Protein AF-A0A9D9T3Q5-F1 (afdb_monomer)

Sequence (377 aa):
MTRKILALIIITLICSFRLTASSNHNFLLIEEIKYQTDNSTIEFPFFTSKIPEKVEVANQINKRLQHILFYDDDIINKDNIQLVEKYLFISNDSIDQSGISFLNFACDFYSNILKVTINIDWAGGPYPVGAETDYLQFDLEKGELILMPDLIDGAKYFDFLEKFWLNDCRNSIREAHQCAYGNETDNYESDSAYTLEGECEFQCHKMNHQFILTNDSIFISNNSDCFPHVWQNCNFGSSKYLKINIIKDYLSDYGRWLFGLSDSYCDVKPYFHFVGKINDKYKISLSICKKEEDNVVGEYFYWKQNKKILLKGHIKTSSEQIFMDEFVDTIKTGDFELEWDDFLYSTEGFWYNKTKEKKLSVKLMNIYDYRDRDYNR

Mean predicted aligned error: 11.83 Å

Nearest PDB structures (foldseek):
  3cyg-assembly2_A  TM=5.004E-01  e=1.226E-06  Fervidobacterium nodosum Rt17-B1
  3s5t-assembly1_A-2  TM=5.891E-01  e=2.458E-05  Bacteroides fragilis NCTC 9343
  4e72-assembly1_A  TM=5.462E-01  e=9.885E-05  Pseudomonas aeruginosa PAO1
  3cyg-assembly3_B  TM=4.900E-01  e=7.170E-05  Fervidobacterium nodosum Rt17-B1
  6jld-assembly2_D  TM=4.596E-01  e=5.471E+00  Homo sapiens

Radius of gyration: 24.19 Å; Cα contacts (8 Å, |Δi|>4): 682; chains: 1; bounding box: 71×46×77 Å

pLDDT: mean 75.0, std 15.99, range [27.44, 96.06]

Foldseek 3Di:
DVVVVVVVVVVVVVVVVVVVLQPLCVQKDWDWDWDDDPQDIDTDTQIAGPDPVQRQLSQLLQQLVCCVQPVDNDRDDPPRPPRNPVAADDDPPDLADKHWPDWDWDWDDDRQKIWIWIWTWIDHDDDPIDIDIFIWIAGSVRNATDFPCQFFQLQCLVVCLVVPFLVLQLVLLVQLVCVLPNPPPPPPVNVCCNACNQQRSLQSSQQGTAWDDDQFWIKGWGQCPSPDPSSNVRGPTRIDTDGCVNCVVGTAQVSCVVNVVDVDHDPRFDKWWKWWDWQSPWTKIKIWTDDDPWWIKIWMAGPVVRDIWIWTWTDDPVQQWTKIFTDDPNDGQWIDIWGDPPPQFWIKGWIAGPVVRDITIIIITTSDRCVSPPPPD

Structure (mmCIF, N/CA/C/O backbone):
data_AF-A0A9D9T3Q5-F1
#
_entry.id   AF-A0A9D9T3Q5-F1
#
loop_
_atom_site.group_PDB
_atom_site.id
_atom_site.type_symbol
_atom_site.label_atom_id
_atom_site.label_alt_id
_atom_site.label_comp_id
_atom_site.label_asym_id
_atom_site.label_entity_id
_atom_site.label_seq_id
_atom_site.pdbx_PDB_ins_code
_atom_site.Cartn_x
_atom_site.Cartn_y
_atom_site.Cartn_z
_atom_site.occupancy
_atom_site.B_iso_or_equiv
_atom_site.auth_seq_id
_atom_site.auth_comp_id
_atom_site.auth_asym_id
_atom_site.auth_atom_id
_atom_site.pdbx_PDB_model_num
ATOM 1 N N . MET A 1 1 ? -32.813 -2.018 -45.476 1.00 50.88 1 MET A N 1
ATOM 2 C CA . MET A 1 1 ? -31.374 -2.220 -45.777 1.00 50.88 1 MET A CA 1
ATOM 3 C C . MET A 1 1 ? -30.480 -1.348 -44.888 1.00 50.88 1 MET A C 1
ATOM 5 O O . MET A 1 1 ? -29.544 -1.856 -44.291 1.00 50.88 1 MET A O 1
ATOM 9 N N . THR A 1 2 ? -30.840 -0.082 -44.685 1.00 52.16 2 THR A N 1
ATOM 10 C CA . THR A 1 2 ? -30.139 0.936 -43.876 1.00 52.16 2 THR A CA 1
ATOM 11 C C . THR A 1 2 ? -29.882 0.579 -42.402 1.00 52.16 2 THR A C 1
ATOM 13 O O . THR A 1 2 ? -28.793 0.840 -41.906 1.00 52.16 2 THR A O 1
ATOM 16 N 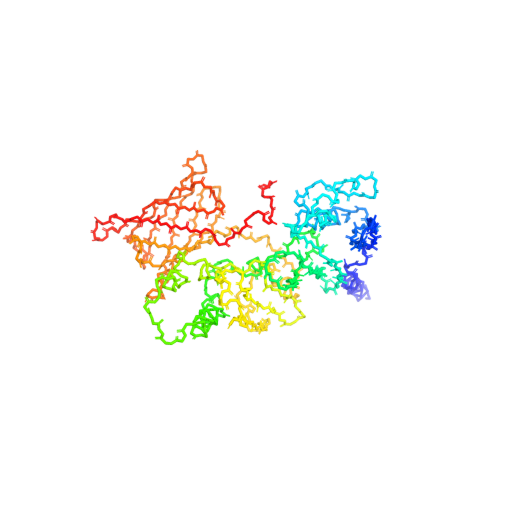N . ARG A 1 3 ? -30.811 -0.090 -41.698 1.00 45.12 3 ARG A N 1
ATOM 17 C CA . ARG A 1 3 ? -30.599 -0.488 -40.284 1.00 45.12 3 ARG A CA 1
ATOM 18 C C . ARG A 1 3 ? -29.505 -1.548 -40.081 1.00 45.12 3 ARG A C 1
ATOM 20 O O . ARG A 1 3 ? -28.842 -1.533 -39.052 1.00 45.12 3 ARG A O 1
ATOM 27 N N . LYS A 1 4 ? -29.295 -2.447 -41.052 1.00 45.84 4 LYS A N 1
ATOM 28 C CA . LYS A 1 4 ? -28.248 -3.484 -40.968 1.00 45.84 4 LYS A CA 1
ATOM 29 C C . LYS A 1 4 ? -26.851 -2.904 -41.206 1.00 45.84 4 LYS A C 1
ATOM 31 O O . LYS A 1 4 ? -25.904 -3.353 -40.580 1.00 45.84 4 LYS A O 1
ATOM 36 N N . ILE A 1 5 ? -26.749 -1.880 -42.055 1.00 57.69 5 ILE A N 1
ATOM 37 C CA . ILE A 1 5 ? -25.492 -1.172 -42.334 1.00 57.69 5 ILE A CA 1
ATOM 38 C C . ILE A 1 5 ? -25.070 -0.336 -41.119 1.00 57.69 5 ILE A C 1
ATOM 40 O O . ILE A 1 5 ? -23.911 -0.384 -40.729 1.00 57.69 5 ILE A O 1
ATOM 44 N N . LEU A 1 6 ? -26.013 0.350 -40.461 1.00 40.59 6 LEU A N 1
ATOM 45 C CA . LEU A 1 6 ? -25.719 1.130 -39.253 1.00 40.59 6 LEU A CA 1
ATOM 46 C C . LEU A 1 6 ? -25.242 0.242 -38.090 1.00 40.59 6 LEU A C 1
ATOM 48 O O . LEU A 1 6 ? -24.268 0.577 -37.427 1.00 40.59 6 LEU A O 1
ATOM 52 N N . ALA A 1 7 ? -25.878 -0.917 -37.882 1.00 46.44 7 ALA A N 1
ATOM 53 C CA . ALA A 1 7 ? -25.446 -1.883 -36.871 1.00 46.44 7 ALA A CA 1
ATOM 54 C C . ALA A 1 7 ? -24.046 -2.446 -37.171 1.00 46.44 7 ALA A C 1
ATOM 56 O O . ALA A 1 7 ? -23.234 -2.568 -36.262 1.00 46.44 7 ALA A O 1
ATOM 57 N N . LEU A 1 8 ? -23.743 -2.730 -38.442 1.00 42.66 8 LEU A N 1
ATOM 58 C CA . LEU A 1 8 ? -22.421 -3.192 -38.860 1.00 42.66 8 LEU A CA 1
ATOM 59 C C . LEU A 1 8 ? -21.352 -2.114 -38.627 1.00 42.66 8 LEU A C 1
ATOM 61 O O . LEU A 1 8 ? -20.293 -2.425 -38.102 1.00 42.66 8 LEU A O 1
ATOM 65 N N . ILE A 1 9 ? -21.640 -0.848 -38.947 1.00 56.66 9 ILE A N 1
ATOM 66 C CA . ILE A 1 9 ? -20.733 0.286 -38.707 1.00 56.66 9 ILE A CA 1
ATOM 67 C C . ILE A 1 9 ? -20.482 0.476 -37.208 1.00 56.66 9 ILE A C 1
ATOM 69 O O . ILE A 1 9 ? -19.330 0.608 -36.813 1.00 56.66 9 ILE A O 1
ATOM 73 N N . ILE A 1 10 ? -21.524 0.420 -36.373 1.00 53.31 10 ILE A N 1
ATOM 74 C CA . ILE A 1 10 ? -21.396 0.541 -34.913 1.00 53.31 10 ILE A CA 1
ATOM 75 C C . ILE A 1 10 ? -20.583 -0.625 -34.338 1.00 53.31 10 ILE A C 1
ATOM 77 O O . ILE A 1 10 ? -19.660 -0.390 -33.570 1.00 53.31 10 ILE A O 1
ATOM 81 N N . ILE A 1 11 ? -20.865 -1.868 -34.743 1.00 47.34 11 ILE A N 1
ATOM 82 C CA . ILE A 1 11 ? -20.103 -3.045 -34.295 1.00 47.34 11 ILE A CA 1
ATOM 83 C C . ILE A 1 11 ? -18.646 -2.950 -34.754 1.00 47.34 11 ILE A C 1
ATOM 85 O O . ILE A 1 11 ? -17.749 -3.215 -33.964 1.00 47.34 11 ILE A O 1
ATOM 89 N N . THR A 1 12 ? -18.396 -2.518 -35.992 1.00 42.53 12 THR A N 1
ATOM 90 C CA . THR A 1 12 ? -17.028 -2.361 -36.504 1.00 42.53 12 THR A CA 1
ATOM 91 C C . THR A 1 12 ? -16.296 -1.257 -35.745 1.00 42.53 12 THR A C 1
ATOM 93 O O . THR A 1 12 ? -15.173 -1.481 -35.328 1.00 42.53 12 THR A O 1
ATOM 96 N N . LEU A 1 13 ? -16.934 -0.115 -35.462 1.00 37.53 13 LEU A N 1
ATOM 97 C CA . LEU A 1 13 ? -16.360 0.956 -34.635 1.00 37.53 13 LEU A CA 1
ATOM 98 C C . LEU A 1 13 ? -16.062 0.490 -33.203 1.00 37.53 13 LEU A C 1
ATOM 100 O O . LEU A 1 13 ? -14.968 0.739 -32.711 1.00 37.53 13 LEU A O 1
ATOM 104 N N . ILE A 1 14 ? -16.985 -0.227 -32.556 1.00 42.66 14 ILE A N 1
ATOM 105 C CA . ILE A 1 14 ? -16.787 -0.777 -31.204 1.00 42.66 14 ILE A CA 1
ATOM 106 C C . ILE A 1 14 ? -15.651 -1.812 -31.200 1.00 42.66 14 ILE A C 1
ATOM 108 O O . ILE A 1 14 ? -14.823 -1.817 -30.291 1.00 42.66 14 ILE A O 1
ATOM 112 N N . CYS A 1 15 ? -15.570 -2.665 -32.224 1.00 32.50 15 CYS A N 1
ATOM 113 C CA . CYS A 1 15 ? -14.483 -3.629 -32.377 1.00 32.50 15 CYS A CA 1
ATOM 114 C C . CYS A 1 15 ? -13.140 -2.946 -32.672 1.00 32.50 15 CYS A C 1
ATOM 116 O O . CYS A 1 15 ? -12.131 -3.377 -32.123 1.00 32.50 15 CYS A O 1
ATOM 118 N N . SER A 1 16 ? -13.114 -1.870 -33.463 1.00 31.56 16 SER A N 1
ATOM 119 C CA . SER A 1 16 ? -11.908 -1.076 -33.726 1.00 31.56 16 SER A CA 1
ATOM 120 C C . SER A 1 16 ? -11.410 -0.362 -32.468 1.00 31.56 16 SER A C 1
ATOM 122 O O . SER A 1 16 ? -10.218 -0.415 -32.195 1.00 31.56 16 SER A O 1
ATOM 124 N N . PHE A 1 17 ? -12.309 0.220 -31.661 1.00 38.50 17 PHE A N 1
ATOM 125 C CA . PHE A 1 17 ? -11.965 0.810 -30.359 1.00 38.50 17 PHE A CA 1
ATOM 126 C C . PHE A 1 17 ? -11.447 -0.241 -29.362 1.00 38.50 17 PHE A C 1
ATOM 128 O O . PHE A 1 17 ? -10.503 0.027 -28.621 1.00 38.50 17 PHE A O 1
ATOM 135 N N . ARG A 1 18 ? -12.010 -1.459 -29.372 1.00 32.00 18 ARG A N 1
ATOM 136 C CA . ARG A 1 18 ? -11.497 -2.583 -28.567 1.00 32.00 18 ARG A CA 1
ATOM 137 C C . ARG A 1 18 ? -10.143 -3.105 -29.058 1.00 32.00 18 ARG A C 1
ATOM 139 O O . ARG A 1 18 ? -9.336 -3.531 -28.240 1.00 32.00 18 ARG A O 1
ATOM 146 N N . LEU A 1 19 ? -9.872 -3.060 -30.363 1.00 30.14 19 LEU A N 1
ATOM 147 C CA . LEU A 1 19 ? -8.588 -3.480 -30.933 1.00 30.14 19 LEU A CA 1
ATOM 148 C C . LEU A 1 19 ? -7.475 -2.445 -30.709 1.00 30.14 19 LEU A C 1
ATOM 150 O O . LEU A 1 19 ? -6.335 -2.849 -30.511 1.00 30.14 19 LEU A O 1
ATOM 154 N N . THR A 1 20 ? -7.775 -1.143 -30.641 1.00 35.38 20 THR A N 1
ATOM 155 C CA . THR A 1 20 ? -6.793 -0.137 -30.188 1.00 35.38 20 THR A CA 1
ATOM 156 C C . THR A 1 20 ? -6.543 -0.187 -28.679 1.00 35.38 20 THR A C 1
ATOM 158 O O . THR A 1 20 ? -5.417 0.048 -28.252 1.00 35.38 20 THR A O 1
ATOM 161 N N . ALA A 1 21 ? -7.533 -0.582 -27.869 1.00 33.66 21 ALA A N 1
ATOM 162 C CA . ALA A 1 21 ? -7.337 -0.822 -26.432 1.00 33.66 21 ALA A CA 1
ATOM 163 C C . ALA A 1 21 ? -6.420 -2.032 -26.142 1.00 33.66 21 ALA A C 1
ATOM 165 O O . ALA A 1 21 ? -5.766 -2.087 -25.106 1.00 33.66 21 ALA A O 1
ATOM 166 N N . SER A 1 22 ? -6.300 -2.970 -27.088 1.00 36.62 22 SER A N 1
ATOM 167 C CA . SER A 1 22 ? -5.386 -4.120 -27.012 1.00 36.62 22 SER A CA 1
ATOM 168 C C . SER A 1 22 ? -3.910 -3.760 -27.267 1.00 36.62 22 SER A C 1
ATOM 170 O O . SER A 1 22 ? -3.056 -4.643 -27.200 1.00 36.62 22 SER A O 1
ATOM 172 N N . SER A 1 23 ? -3.579 -2.494 -27.543 1.00 47.50 23 SER A N 1
ATOM 173 C CA . SER A 1 23 ? -2.193 -2.038 -27.699 1.00 47.50 23 SER A CA 1
ATOM 174 C C . SER A 1 23 ? -1.897 -0.759 -26.914 1.00 47.50 23 SER A C 1
ATOM 176 O O . SER A 1 23 ? -1.166 0.111 -27.390 1.00 47.50 23 SER A O 1
ATOM 178 N N . ASN A 1 24 ? -2.484 -0.620 -25.723 1.00 56.84 24 ASN A N 1
ATOM 179 C CA . ASN A 1 24 ? -2.397 0.599 -24.915 1.00 56.84 24 ASN A CA 1
ATOM 180 C C . ASN A 1 24 ? -0.971 0.968 -24.466 1.00 56.84 24 ASN A C 1
ATOM 182 O O . ASN A 1 24 ? -0.767 2.095 -24.048 1.00 56.84 24 ASN A O 1
ATOM 186 N N . HIS A 1 25 ? 0.025 0.086 -24.600 1.00 62.69 25 HIS A N 1
ATOM 187 C CA . HIS A 1 25 ? 1.435 0.385 -24.313 1.00 62.69 25 HIS A CA 1
ATOM 188 C C . HIS A 1 25 ? 2.262 0.792 -25.548 1.00 62.69 25 HIS A C 1
ATOM 190 O O . HIS A 1 25 ? 3.394 1.235 -25.396 1.00 62.69 25 HIS A O 1
ATOM 196 N N . ASN A 1 26 ? 1.727 0.709 -26.777 1.00 71.94 26 ASN A N 1
ATOM 197 C CA . ASN A 1 26 ? 2.496 1.006 -28.003 1.00 71.94 26 ASN A CA 1
ATOM 198 C C . ASN A 1 26 ? 2.978 2.466 -28.114 1.00 71.94 26 ASN A C 1
ATOM 200 O O . ASN A 1 26 ? 3.810 2.770 -28.982 1.00 71.94 26 ASN A O 1
ATOM 204 N N . PHE A 1 27 ? 2.446 3.360 -27.273 1.00 85.88 27 PHE A N 1
ATOM 205 C CA . PHE A 1 27 ? 2.872 4.754 -27.199 1.00 85.88 27 PHE A CA 1
ATOM 206 C C . PHE A 1 27 ? 4.191 4.926 -26.446 1.00 85.88 27 PHE A C 1
ATOM 208 O O . PHE A 1 27 ? 4.926 5.855 -26.774 1.00 85.88 27 PHE A O 1
ATOM 215 N N . LEU A 1 28 ? 4.491 4.058 -25.474 1.00 87.94 28 LEU A N 1
ATOM 216 C CA . LEU A 1 28 ? 5.658 4.199 -24.615 1.00 87.94 28 LEU A CA 1
ATOM 217 C C . LEU A 1 28 ? 6.897 3.647 -25.329 1.00 87.94 28 LEU A C 1
ATOM 219 O O . LEU A 1 28 ? 6.879 2.568 -25.926 1.00 87.94 28 LEU A O 1
ATOM 223 N N . LEU A 1 29 ? 7.969 4.420 -25.297 1.00 87.56 29 LEU A N 1
ATOM 224 C CA . LEU A 1 29 ? 9.293 4.063 -25.781 1.00 87.56 29 LEU A CA 1
ATOM 225 C C . LEU A 1 29 ? 10.228 3.965 -24.590 1.00 87.56 29 LEU A C 1
ATOM 227 O O . LEU A 1 29 ? 10.141 4.783 -23.680 1.00 87.56 29 LEU A O 1
ATOM 231 N N . ILE A 1 30 ? 11.120 2.980 -24.621 1.00 88.38 30 ILE A N 1
ATOM 232 C CA . ILE A 1 30 ? 12.157 2.808 -23.609 1.00 88.38 30 ILE A CA 1
ATOM 233 C C . ILE A 1 30 ? 13.490 3.103 -24.281 1.00 88.38 30 ILE A C 1
ATOM 235 O O . ILE A 1 30 ? 13.864 2.447 -25.254 1.00 88.38 30 ILE A O 1
ATOM 239 N N . GLU A 1 31 ? 14.185 4.107 -23.769 1.00 85.69 31 GLU A N 1
ATOM 240 C CA . GLU A 1 31 ? 15.564 4.406 -24.107 1.00 85.69 31 GLU A CA 1
ATOM 241 C C . GLU A 1 31 ? 16.449 4.013 -22.931 1.00 85.69 31 GLU A C 1
ATOM 243 O O . GLU A 1 31 ? 16.230 4.447 -21.805 1.00 85.69 31 GLU A O 1
ATOM 248 N N . GLU A 1 32 ? 17.472 3.211 -23.189 1.00 80.44 32 GLU A N 1
ATOM 249 C CA . GLU A 1 32 ? 18.457 2.876 -22.169 1.00 80.44 32 GLU A CA 1
ATOM 250 C C . GLU A 1 32 ? 19.474 4.017 -22.054 1.00 80.44 32 GLU A C 1
ATOM 252 O O . GLU A 1 32 ? 20.154 4.372 -23.025 1.00 80.44 32 GLU A O 1
ATOM 257 N N . ILE A 1 33 ? 19.555 4.621 -20.872 1.00 76.50 33 ILE A N 1
ATOM 258 C CA . ILE A 1 33 ? 20.607 5.571 -20.525 1.00 76.50 33 ILE A CA 1
ATOM 259 C C . ILE A 1 33 ? 21.710 4.781 -19.831 1.00 76.50 33 ILE A C 1
ATOM 261 O O . ILE A 1 33 ? 21.499 4.240 -18.749 1.00 76.50 33 ILE A O 1
ATOM 265 N N . LYS A 1 34 ? 22.885 4.704 -20.461 1.00 73.75 34 LYS A N 1
ATOM 266 C CA . LYS A 1 34 ? 24.064 4.084 -19.853 1.00 73.75 34 LYS A CA 1
ATOM 267 C C . LYS A 1 34 ? 24.879 5.141 -19.117 1.00 73.75 34 LYS A C 1
ATOM 269 O O . LYS A 1 34 ? 25.295 6.129 -19.721 1.00 73.75 34 LYS A O 1
ATOM 274 N N . TYR A 1 35 ? 25.150 4.892 -17.847 1.00 69.06 35 TYR A N 1
ATOM 275 C CA . TYR A 1 35 ? 26.081 5.646 -17.021 1.00 69.06 35 TYR A CA 1
ATOM 276 C C . TYR A 1 35 ? 27.329 4.809 -16.826 1.00 69.06 35 TYR A C 1
ATOM 278 O O . TYR A 1 35 ? 27.245 3.703 -16.305 1.00 69.06 35 TYR A O 1
ATOM 286 N N . GLN A 1 36 ? 28.479 5.321 -17.237 1.00 64.38 36 GLN A N 1
ATOM 287 C CA . GLN A 1 36 ? 29.752 4.646 -17.040 1.00 64.38 36 GLN A CA 1
ATOM 288 C C . GLN A 1 36 ? 30.583 5.466 -16.058 1.00 64.38 36 GLN A C 1
ATOM 290 O O . GLN A 1 36 ? 30.899 6.617 -16.343 1.00 64.38 36 GLN A O 1
ATOM 295 N N . THR A 1 37 ? 30.920 4.866 -14.922 1.00 58.47 37 THR A N 1
ATOM 296 C CA . THR A 1 37 ? 31.906 5.400 -13.980 1.00 58.47 37 THR A CA 1
ATOM 297 C C . THR A 1 37 ? 33.248 4.699 -14.203 1.00 58.47 37 THR A C 1
ATOM 299 O O . THR A 1 37 ? 33.338 3.729 -14.964 1.00 58.47 37 THR A O 1
ATOM 302 N N . ASP A 1 38 ? 34.294 5.141 -13.504 1.00 55.09 38 ASP A N 1
ATOM 303 C CA . ASP A 1 38 ? 35.600 4.470 -13.526 1.00 55.09 38 ASP A CA 1
ATOM 304 C C . ASP A 1 38 ? 35.533 3.004 -13.041 1.00 55.09 38 ASP A C 1
ATOM 306 O O . ASP A 1 38 ? 36.389 2.199 -13.408 1.00 55.09 38 ASP A O 1
ATOM 310 N N . ASN A 1 39 ? 34.508 2.638 -12.255 1.00 54.47 39 ASN A N 1
ATOM 311 C CA . ASN A 1 39 ? 34.412 1.337 -11.581 1.00 54.47 39 ASN A CA 1
ATOM 312 C C . ASN A 1 39 ? 33.152 0.522 -11.929 1.00 54.47 39 ASN A C 1
ATOM 314 O O . ASN A 1 39 ? 33.075 -0.652 -11.567 1.00 54.47 39 ASN A O 1
ATOM 318 N N . SER A 1 40 ? 32.156 1.105 -12.597 1.00 57.22 40 SER A N 1
ATOM 319 C CA . SER A 1 40 ? 30.852 0.467 -12.818 1.00 57.22 40 SER A CA 1
ATOM 320 C C . SER A 1 40 ? 30.131 1.013 -14.051 1.00 57.22 40 SER A C 1
ATOM 322 O O . SER A 1 40 ? 30.443 2.082 -14.573 1.00 57.22 40 SER A O 1
ATOM 324 N N . THR A 1 41 ? 29.145 0.266 -14.546 1.00 63.62 41 THR A N 1
ATOM 325 C CA . THR A 1 41 ? 28.199 0.750 -15.558 1.00 63.62 41 THR A CA 1
ATOM 326 C C . THR A 1 41 ? 26.783 0.513 -15.056 1.00 63.62 41 THR A C 1
ATOM 328 O O . THR A 1 41 ? 26.461 -0.608 -14.674 1.00 63.62 41 THR A O 1
ATOM 331 N N . ILE A 1 42 ? 25.956 1.557 -15.044 1.00 69.12 42 ILE A N 1
ATOM 332 C CA . ILE A 1 42 ? 24.521 1.477 -14.757 1.00 69.12 42 ILE A CA 1
ATOM 333 C C . ILE A 1 42 ? 23.767 1.652 -16.063 1.00 69.12 42 ILE A C 1
ATOM 335 O O . ILE A 1 42 ? 24.050 2.567 -16.831 1.00 69.12 42 ILE A O 1
ATOM 339 N N . GLU A 1 43 ? 22.758 0.824 -16.279 1.00 74.50 43 GLU A N 1
ATOM 340 C CA . GLU A 1 43 ? 21.790 0.993 -17.356 1.00 74.50 43 GLU A CA 1
ATOM 341 C C . GLU A 1 43 ? 20.462 1.410 -16.726 1.00 74.50 43 GLU A C 1
ATOM 343 O O . GLU A 1 43 ? 19.953 0.705 -15.866 1.00 74.50 43 GLU A O 1
ATOM 348 N N . PHE A 1 44 ? 19.918 2.571 -17.094 1.00 78.12 44 PHE A N 1
ATOM 349 C CA . PHE A 1 44 ? 18.667 3.101 -16.545 1.00 78.12 44 PHE A CA 1
ATOM 350 C C . PHE A 1 44 ? 17.604 3.236 -17.641 1.00 78.12 44 PHE A C 1
ATOM 352 O O . PHE A 1 44 ? 17.885 3.833 -18.688 1.00 78.12 44 PHE A O 1
ATOM 359 N N . PRO A 1 45 ? 16.378 2.724 -17.430 1.00 85.50 45 PRO A N 1
ATOM 360 C CA . PRO A 1 45 ? 15.301 2.863 -18.397 1.00 85.50 45 PRO A CA 1
ATOM 361 C C . PRO A 1 45 ? 14.711 4.277 -18.343 1.00 85.50 45 PRO A C 1
ATOM 363 O O . PRO A 1 45 ? 14.150 4.693 -17.334 1.00 85.50 45 PRO A O 1
ATOM 366 N N . PHE A 1 46 ? 14.791 5.004 -19.455 1.00 85.44 46 PHE A N 1
ATOM 367 C CA . PHE A 1 46 ? 14.147 6.301 -19.624 1.00 85.44 46 PHE A CA 1
ATOM 368 C C . PHE A 1 46 ? 12.973 6.194 -20.590 1.00 85.44 46 PHE A C 1
ATOM 370 O O . PHE A 1 46 ? 13.113 5.740 -21.728 1.00 85.44 46 PHE A O 1
ATOM 377 N N . PHE A 1 47 ? 11.804 6.624 -20.137 1.00 89.12 47 PHE A N 1
ATOM 378 C CA . PHE A 1 47 ? 10.563 6.472 -20.875 1.00 89.12 47 PHE A CA 1
ATOM 379 C C . PHE A 1 47 ? 10.239 7.736 -21.672 1.00 89.12 47 PHE A C 1
ATOM 381 O O . PHE A 1 47 ? 10.237 8.844 -21.140 1.00 89.12 47 PHE A O 1
ATOM 388 N N . THR A 1 48 ? 9.916 7.581 -22.953 1.00 89.50 48 THR A N 1
ATOM 389 C CA . THR A 1 48 ? 9.387 8.659 -23.803 1.00 89.50 48 THR A CA 1
ATOM 390 C C . THR A 1 48 ? 8.068 8.233 -24.440 1.00 89.50 48 THR A C 1
ATOM 392 O O . THR A 1 48 ? 7.675 7.067 -24.383 1.00 89.50 48 THR A O 1
ATOM 395 N N . SER A 1 49 ? 7.335 9.178 -25.032 1.00 89.62 49 SER A N 1
ATOM 396 C CA . SER A 1 49 ? 6.063 8.891 -25.700 1.00 89.62 49 SER A CA 1
ATOM 397 C C . SER A 1 49 ? 6.125 9.214 -27.190 1.00 89.62 49 SER A C 1
ATOM 399 O O . SER A 1 49 ? 6.516 10.312 -27.580 1.00 89.62 49 SER A O 1
ATOM 401 N N . LYS A 1 50 ? 5.649 8.287 -28.032 1.00 90.38 50 LYS A N 1
ATOM 402 C CA . LYS A 1 50 ? 5.378 8.525 -29.466 1.00 90.38 50 LYS A CA 1
ATOM 403 C C . LYS A 1 50 ? 4.171 9.433 -29.699 1.00 90.38 50 LYS A C 1
ATOM 405 O O . LYS A 1 50 ? 3.993 9.939 -30.803 1.00 90.38 50 LYS A O 1
ATOM 410 N N . ILE A 1 51 ? 3.308 9.561 -28.694 1.00 88.69 51 ILE A N 1
ATOM 411 C CA . ILE A 1 51 ? 2.038 10.283 -28.760 1.00 88.69 51 ILE A CA 1
ATOM 412 C C . ILE A 1 51 ? 2.155 11.537 -27.880 1.00 88.69 51 ILE A C 1
ATOM 414 O O . ILE A 1 51 ? 2.357 11.386 -26.669 1.00 88.69 51 ILE A O 1
ATOM 418 N N . PRO A 1 52 ? 2.035 12.758 -28.436 1.00 86.88 52 PRO A N 1
ATOM 419 C CA . PRO A 1 52 ? 2.184 14.003 -27.676 1.00 86.88 52 PRO A CA 1
ATOM 420 C C . PRO A 1 52 ? 1.301 14.079 -26.423 1.00 86.88 52 PRO A C 1
ATOM 422 O O . PRO A 1 52 ? 1.757 14.499 -25.365 1.00 86.88 52 PRO A O 1
ATOM 425 N N . GLU A 1 53 ? 0.064 13.591 -26.503 1.00 87.69 53 GLU A N 1
ATOM 426 C CA . GLU A 1 53 ? -0.912 13.599 -25.406 1.00 87.69 53 GLU A CA 1
ATOM 427 C C . GLU A 1 53 ? -0.544 12.652 -24.251 1.00 87.69 53 GLU A C 1
ATOM 429 O O . GLU A 1 53 ? -1.124 12.733 -23.172 1.00 87.69 53 GLU A O 1
ATOM 434 N N . LYS A 1 54 ? 0.416 11.746 -24.466 1.00 89.06 54 LYS A N 1
ATOM 435 C CA . LYS A 1 54 ? 0.884 10.756 -23.485 1.00 89.06 54 LYS A CA 1
ATOM 436 C C . LYS A 1 54 ? 2.295 11.038 -22.959 1.00 89.06 54 LYS A C 1
ATOM 438 O O . LYS A 1 54 ? 2.845 10.224 -22.224 1.00 89.06 54 LYS A O 1
ATOM 443 N N . VAL A 1 55 ? 2.875 12.192 -23.298 1.00 89.12 55 VAL A N 1
ATOM 444 C CA . VAL A 1 55 ? 4.186 12.623 -22.777 1.00 89.12 55 VAL A CA 1
ATOM 445 C C . VAL A 1 55 ? 4.171 12.729 -21.251 1.00 89.12 55 VAL A C 1
ATOM 447 O O . VAL A 1 55 ? 5.115 12.287 -20.606 1.00 89.12 55 VAL A O 1
ATOM 450 N N . GLU A 1 56 ? 3.081 13.230 -20.669 1.00 89.44 56 GLU A N 1
ATOM 451 C CA . GLU A 1 56 ? 2.977 13.391 -19.214 1.00 89.44 56 GLU A CA 1
ATOM 452 C C . GLU A 1 56 ? 3.012 12.051 -18.464 1.00 89.44 56 GLU A C 1
ATOM 454 O O . GLU A 1 56 ? 3.658 11.945 -17.428 1.00 89.44 56 GLU A O 1
ATOM 459 N N . VAL A 1 57 ? 2.412 10.999 -19.030 1.00 90.38 57 VAL A N 1
ATOM 460 C CA . VAL A 1 57 ? 2.463 9.642 -18.460 1.00 90.38 57 VAL A CA 1
ATOM 461 C C . VAL A 1 57 ? 3.911 9.150 -18.366 1.00 90.38 57 VAL A C 1
ATOM 463 O O . VAL A 1 57 ? 4.331 8.651 -17.327 1.00 90.38 57 VAL A O 1
ATOM 466 N N . ALA A 1 58 ? 4.695 9.327 -19.436 1.00 89.81 58 ALA A N 1
ATOM 467 C CA . ALA A 1 58 ? 6.107 8.945 -19.453 1.00 89.81 58 ALA A CA 1
ATOM 468 C C . ALA A 1 58 ? 6.938 9.773 -18.456 1.00 89.81 58 ALA A C 1
ATOM 470 O O . ALA A 1 58 ? 7.769 9.223 -17.735 1.00 89.81 58 ALA A O 1
ATOM 471 N N . ASN A 1 59 ? 6.672 11.080 -18.370 1.00 87.50 59 ASN A N 1
ATOM 472 C CA . ASN A 1 59 ? 7.328 11.973 -17.417 1.00 87.50 59 ASN A CA 1
ATOM 473 C C . ASN A 1 59 ? 7.073 11.560 -15.963 1.00 87.50 59 ASN A C 1
ATOM 475 O O . ASN A 1 59 ? 8.015 11.547 -15.177 1.00 87.50 59 ASN A O 1
ATOM 479 N N . GLN A 1 60 ? 5.837 11.200 -15.604 1.00 87.56 60 GLN A N 1
ATOM 480 C CA . GLN A 1 60 ? 5.508 10.755 -14.246 1.00 87.56 60 GLN A CA 1
ATOM 481 C C . GLN A 1 60 ? 6.223 9.457 -13.871 1.00 87.56 60 GLN A C 1
ATOM 483 O O . GLN A 1 60 ? 6.791 9.370 -12.784 1.00 87.56 60 GLN A O 1
ATOM 488 N N . ILE A 1 61 ? 6.281 8.490 -14.794 1.00 89.31 61 ILE A N 1
ATOM 489 C CA . ILE A 1 61 ? 7.033 7.244 -14.595 1.00 89.31 61 ILE A CA 1
ATOM 490 C C . ILE A 1 61 ? 8.521 7.550 -14.361 1.00 89.31 61 ILE A C 1
ATOM 492 O O . ILE A 1 61 ? 9.102 7.053 -13.398 1.00 89.31 61 ILE A O 1
ATOM 496 N N . ASN A 1 62 ? 9.128 8.405 -15.195 1.00 86.50 62 ASN A N 1
ATOM 497 C CA . ASN A 1 62 ? 10.535 8.797 -15.049 1.00 86.50 62 ASN A CA 1
ATOM 498 C C . ASN A 1 62 ? 10.810 9.478 -13.709 1.00 86.50 62 ASN A C 1
ATOM 500 O O . ASN A 1 62 ? 11.714 9.047 -13.000 1.00 86.50 62 ASN A O 1
ATOM 504 N N . LYS A 1 63 ? 10.019 10.502 -13.351 1.00 83.44 63 LYS A N 1
ATOM 505 C CA . LYS A 1 63 ? 10.145 11.203 -12.064 1.00 83.44 63 LYS A CA 1
ATOM 506 C C . LYS A 1 63 ? 10.096 10.223 -10.908 1.00 83.44 63 LYS A C 1
ATOM 508 O O . LYS A 1 63 ? 10.934 10.263 -10.022 1.00 83.44 63 LYS A O 1
ATOM 513 N N . ARG A 1 64 ? 9.138 9.296 -10.938 1.00 81.69 64 ARG A N 1
ATOM 514 C CA . ARG A 1 64 ? 8.950 8.353 -9.842 1.00 81.69 64 ARG A CA 1
ATOM 515 C C . ARG A 1 64 ? 10.108 7.368 -9.711 1.00 81.69 64 ARG A C 1
ATOM 517 O O . ARG A 1 64 ? 10.545 7.100 -8.598 1.00 81.69 64 ARG A O 1
ATOM 524 N N . LEU A 1 65 ? 10.609 6.844 -10.829 1.00 81.94 65 LEU A N 1
ATOM 525 C CA . LEU A 1 65 ? 11.786 5.973 -10.828 1.00 81.94 65 LEU A CA 1
ATOM 526 C C . LEU A 1 65 ? 13.033 6.702 -10.321 1.00 81.94 65 LEU A C 1
ATOM 528 O O . LEU A 1 65 ? 13.809 6.123 -9.568 1.00 81.94 65 LEU A O 1
ATOM 532 N N . GLN A 1 66 ? 13.206 7.967 -10.706 1.00 78.75 66 GLN A N 1
ATOM 533 C CA . GLN A 1 66 ? 14.324 8.796 -10.256 1.00 78.75 66 GLN A CA 1
ATOM 534 C C . GLN A 1 66 ? 14.216 9.132 -8.769 1.00 78.75 66 GLN A C 1
ATOM 536 O O . GLN A 1 66 ? 15.193 8.955 -8.048 1.00 78.75 66 GLN A O 1
ATOM 541 N N . HIS A 1 67 ? 13.028 9.491 -8.283 1.00 77.62 67 HIS A N 1
ATOM 542 C CA . HIS A 1 67 ? 12.794 9.744 -6.865 1.00 77.62 67 HIS A CA 1
ATOM 543 C C . HIS A 1 67 ? 13.122 8.518 -6.009 1.00 77.62 67 HIS A C 1
ATOM 545 O O . HIS A 1 67 ? 13.824 8.632 -5.010 1.00 77.62 67 HIS A O 1
ATOM 551 N N . ILE A 1 68 ? 12.660 7.332 -6.421 1.00 75.12 68 ILE A N 1
ATOM 552 C CA . ILE A 1 68 ? 12.875 6.089 -5.666 1.00 75.12 68 ILE A CA 1
ATOM 553 C C . ILE A 1 68 ? 14.364 5.729 -5.571 1.00 75.12 68 ILE A C 1
ATOM 555 O O . ILE A 1 68 ? 14.805 5.247 -4.534 1.00 75.12 68 ILE A O 1
ATOM 559 N N . LEU A 1 69 ? 15.148 5.970 -6.623 1.00 71.19 69 LEU A N 1
ATOM 560 C CA . LEU A 1 69 ? 16.559 5.572 -6.655 1.00 71.19 69 LEU A CA 1
ATOM 561 C C . LEU A 1 69 ? 17.520 6.651 -6.154 1.00 71.19 69 LEU A C 1
ATOM 563 O O . LEU A 1 69 ? 18.569 6.330 -5.599 1.00 71.19 69 LEU A O 1
ATOM 567 N N . PHE A 1 70 ? 17.207 7.919 -6.412 1.00 68.88 70 PHE A N 1
ATOM 568 C CA . PHE A 1 70 ? 18.139 9.037 -6.254 1.00 68.88 70 PHE A CA 1
ATOM 569 C C . PHE A 1 70 ? 17.632 10.115 -5.294 1.00 68.88 70 PHE A C 1
ATOM 571 O O . PHE A 1 70 ? 18.376 11.055 -5.019 1.00 68.88 70 PHE A O 1
ATOM 578 N N . TYR A 1 71 ? 16.403 9.991 -4.774 1.00 68.88 71 TYR A N 1
ATOM 579 C CA . TYR A 1 71 ? 15.723 11.053 -4.023 1.00 68.88 71 TYR A CA 1
ATOM 580 C C . TYR A 1 71 ? 15.710 12.389 -4.788 1.00 68.88 71 TYR A C 1
ATOM 582 O O . TYR A 1 71 ? 15.927 13.451 -4.204 1.00 68.88 71 TYR A O 1
ATOM 590 N N . ASP A 1 72 ? 15.485 12.315 -6.103 1.00 65.38 72 ASP A N 1
ATOM 591 C CA . ASP A 1 72 ? 15.410 13.464 -7.006 1.00 65.38 72 ASP A CA 1
ATOM 592 C C . ASP A 1 72 ? 14.042 13.514 -7.702 1.00 65.38 72 ASP A C 1
ATOM 594 O O . ASP A 1 72 ? 13.586 12.521 -8.274 1.00 65.38 72 ASP A O 1
ATOM 598 N N . ASP A 1 73 ? 13.394 14.675 -7.633 1.00 64.56 73 ASP A N 1
ATOM 599 C CA . ASP A 1 73 ? 12.069 14.939 -8.203 1.00 64.56 73 ASP A CA 1
ATOM 600 C C . ASP A 1 73 ? 12.133 15.683 -9.546 1.00 64.56 73 ASP A C 1
ATOM 602 O O . ASP A 1 73 ? 11.130 15.766 -10.275 1.00 64.56 73 ASP A O 1
ATOM 606 N N . ASP A 1 74 ? 13.303 16.224 -9.899 1.00 66.62 74 ASP A N 1
ATOM 607 C CA . ASP A 1 74 ? 13.518 16.864 -11.188 1.00 66.62 74 ASP A CA 1
ATOM 608 C C . ASP A 1 74 ? 13.670 15.798 -12.277 1.00 66.62 74 ASP A C 1
ATOM 610 O O . ASP A 1 74 ? 14.316 14.773 -12.092 1.00 66.62 74 ASP A O 1
ATOM 614 N N . ILE A 1 75 ? 13.089 16.035 -13.463 1.00 62.41 75 ILE A N 1
ATOM 615 C CA . ILE A 1 75 ? 13.294 15.120 -14.595 1.00 62.41 75 ILE A CA 1
ATOM 616 C C . ILE A 1 75 ? 14.741 15.259 -15.065 1.00 62.41 75 ILE A C 1
ATOM 618 O O . ILE A 1 75 ? 15.088 16.160 -15.840 1.00 62.41 75 ILE A O 1
ATOM 622 N N . ILE A 1 76 ? 15.565 14.309 -14.649 1.00 61.25 76 ILE A N 1
ATOM 623 C CA . ILE A 1 76 ? 16.876 14.073 -15.222 1.00 61.25 76 ILE A CA 1
ATOM 624 C C . ILE A 1 76 ? 16.668 13.431 -16.599 1.00 61.25 76 ILE A C 1
ATOM 626 O O . ILE A 1 76 ? 16.010 12.401 -16.753 1.00 61.25 76 ILE A O 1
ATOM 630 N N . ASN A 1 77 ? 17.218 14.070 -17.621 1.00 62.66 77 ASN A N 1
ATOM 631 C CA . ASN A 1 77 ? 17.315 13.622 -18.999 1.00 62.66 77 ASN A CA 1
ATOM 632 C C . ASN A 1 77 ? 18.795 13.498 -19.395 1.00 62.66 77 ASN A C 1
ATOM 634 O O . ASN A 1 77 ? 19.690 13.826 -18.623 1.00 62.66 77 ASN A O 1
ATOM 638 N N . LYS A 1 78 ? 19.066 13.059 -20.628 1.00 57.12 78 LYS A N 1
ATOM 639 C CA . LYS A 1 78 ? 20.433 12.837 -21.132 1.00 57.12 78 LYS A CA 1
ATOM 640 C C . LYS A 1 78 ? 21.397 14.034 -20.982 1.00 57.12 78 LYS A C 1
ATOM 642 O O . LYS A 1 78 ? 22.606 13.820 -20.952 1.00 57.12 78 LYS A O 1
ATOM 647 N N . ASP A 1 79 ? 20.885 15.255 -20.843 1.00 56.28 79 ASP A N 1
ATOM 648 C CA . ASP A 1 79 ? 21.660 16.496 -20.871 1.00 56.28 79 ASP A CA 1
ATOM 649 C C . ASP A 1 79 ? 21.947 17.103 -19.473 1.00 56.28 79 ASP A C 1
ATOM 651 O O . ASP A 1 79 ? 22.743 18.036 -19.377 1.00 56.28 79 ASP A O 1
ATOM 655 N N . ASN A 1 80 ? 21.354 16.597 -18.378 1.00 57.53 80 ASN A N 1
ATOM 656 C CA . ASN A 1 80 ? 21.484 17.149 -17.007 1.00 57.53 80 ASN A CA 1
ATOM 657 C C . ASN A 1 80 ? 21.810 16.095 -15.912 1.00 57.53 80 ASN A C 1
ATOM 659 O O . ASN A 1 80 ? 21.510 16.283 -14.739 1.00 57.53 80 ASN A O 1
ATOM 663 N N . ILE A 1 81 ? 22.495 15.012 -16.292 1.00 52.97 81 ILE A N 1
ATOM 664 C CA . ILE A 1 81 ? 22.731 13.764 -15.526 1.00 52.97 81 ILE A CA 1
ATOM 665 C C . ILE A 1 81 ? 23.732 13.805 -14.353 1.00 52.97 81 ILE A C 1
ATOM 667 O O . ILE A 1 81 ? 23.825 12.842 -13.593 1.00 52.97 81 ILE A O 1
ATOM 671 N N . GLN A 1 82 ? 24.503 14.877 -14.167 1.00 51.91 82 GLN A N 1
ATOM 672 C CA . GLN A 1 82 ? 25.710 14.866 -13.312 1.00 51.91 82 GLN A CA 1
ATOM 673 C C . GLN A 1 82 ? 25.485 14.696 -11.786 1.00 51.91 82 GLN A C 1
ATOM 675 O O . GLN A 1 82 ? 26.444 14.776 -11.024 1.00 51.91 82 GLN A O 1
ATOM 680 N N . LEU A 1 83 ? 24.262 14.433 -11.314 1.00 52.84 83 LEU A N 1
ATOM 681 C CA . LEU A 1 83 ? 23.936 14.257 -9.888 1.00 52.84 83 LEU A CA 1
ATOM 682 C C . LEU A 1 83 ? 23.904 12.788 -9.412 1.00 52.84 83 LEU A C 1
ATOM 684 O O . LEU A 1 83 ? 23.872 12.540 -8.209 1.00 52.84 83 LEU A O 1
ATOM 688 N N . VAL A 1 84 ? 23.980 11.815 -10.327 1.00 53.44 84 VAL A N 1
ATOM 689 C CA . VAL A 1 84 ? 23.712 10.386 -10.057 1.00 53.44 84 VAL A CA 1
ATOM 690 C C . VAL A 1 84 ? 24.890 9.647 -9.384 1.00 53.44 84 VAL A C 1
ATOM 692 O O . VAL A 1 84 ? 24.684 8.734 -8.586 1.00 53.44 84 VAL A O 1
ATOM 695 N N . GLU A 1 85 ? 26.140 10.059 -9.623 1.00 51.78 85 GLU A N 1
ATOM 696 C CA . GLU A 1 85 ? 27.337 9.338 -9.136 1.00 51.78 85 GLU A CA 1
ATOM 697 C C . GLU A 1 85 ? 27.523 9.387 -7.611 1.00 51.78 85 GLU A C 1
ATOM 699 O O . GLU A 1 85 ? 28.072 8.454 -7.025 1.00 51.78 85 GLU A O 1
ATOM 704 N N . LYS A 1 86 ? 27.050 10.452 -6.950 1.00 52.50 86 LYS A N 1
ATOM 705 C CA . LYS A 1 86 ? 27.274 10.670 -5.511 1.00 52.50 86 LYS A CA 1
ATOM 706 C C . LYS A 1 86 ? 26.513 9.676 -4.623 1.00 52.50 86 LYS A C 1
ATOM 708 O O . LYS A 1 86 ? 26.910 9.475 -3.478 1.00 52.50 86 LYS A O 1
ATOM 713 N N . TYR A 1 87 ? 25.432 9.085 -5.131 1.00 51.78 87 TYR A N 1
ATOM 714 C CA . TYR A 1 87 ? 24.505 8.272 -4.338 1.00 51.78 87 TYR A CA 1
ATOM 715 C C . TYR A 1 87 ? 24.723 6.763 -4.474 1.00 51.78 87 TYR A C 1
ATOM 717 O O . TYR A 1 87 ? 24.235 6.012 -3.637 1.00 51.78 87 TYR A O 1
ATOM 725 N N . LEU A 1 88 ? 25.441 6.307 -5.505 1.00 54.44 88 LEU A N 1
ATOM 726 C CA . LEU A 1 88 ? 25.350 4.907 -5.931 1.00 54.44 88 LEU A CA 1
ATOM 727 C C . LEU A 1 88 ? 26.593 4.068 -5.643 1.00 54.44 88 LEU A C 1
ATOM 729 O O . LEU A 1 88 ? 26.448 2.869 -5.430 1.00 54.44 88 LEU A O 1
ATOM 733 N N . PHE A 1 89 ? 27.798 4.649 -5.587 1.00 56.38 89 PHE A N 1
ATOM 734 C CA . PHE A 1 89 ? 29.026 3.847 -5.572 1.00 56.38 89 PHE A CA 1
ATOM 735 C C . PHE A 1 89 ? 29.983 4.137 -4.424 1.00 56.38 89 PHE A C 1
ATOM 737 O O . PHE A 1 89 ? 30.234 5.279 -4.044 1.00 56.38 89 PHE A O 1
ATOM 744 N N . ILE A 1 90 ? 30.589 3.048 -3.949 1.00 53.00 90 ILE A N 1
ATOM 745 C CA . ILE A 1 90 ? 31.776 3.048 -3.101 1.00 53.00 90 ILE A CA 1
ATOM 746 C C . ILE A 1 90 ? 32.913 3.711 -3.888 1.00 53.00 90 ILE A C 1
ATOM 748 O O . ILE A 1 90 ? 33.382 3.195 -4.904 1.00 53.00 90 ILE A O 1
ATOM 752 N N . SER A 1 91 ? 33.362 4.872 -3.423 1.00 52.06 91 SER A N 1
ATOM 753 C CA . SER A 1 91 ? 34.637 5.451 -3.834 1.00 52.06 91 SER A CA 1
ATOM 754 C C . SER A 1 91 ? 35.770 4.581 -3.271 1.00 52.06 91 SER A C 1
ATOM 756 O O . SER A 1 91 ? 35.821 4.312 -2.073 1.00 52.06 91 SER A O 1
ATOM 758 N N . ASN A 1 92 ? 36.669 4.126 -4.141 1.00 49.06 92 ASN A N 1
ATOM 759 C CA . ASN A 1 92 ? 37.669 3.072 -3.902 1.00 49.06 92 ASN A CA 1
ATOM 760 C C . ASN A 1 92 ? 38.711 3.279 -2.770 1.00 49.06 92 ASN A C 1
ATOM 762 O O . ASN A 1 92 ? 39.650 2.492 -2.691 1.00 49.06 92 ASN A O 1
ATOM 766 N N . ASP A 1 93 ? 38.565 4.250 -1.865 1.00 50.00 93 ASP A N 1
ATOM 767 C CA . ASP A 1 93 ? 39.604 4.588 -0.874 1.00 50.00 93 ASP A CA 1
ATOM 768 C C . ASP A 1 93 ? 39.196 4.389 0.602 1.00 50.00 93 ASP A C 1
ATOM 770 O O . ASP A 1 93 ? 39.938 4.772 1.508 1.00 50.00 93 ASP A O 1
ATOM 774 N N . SER A 1 94 ? 38.044 3.772 0.888 1.00 46.12 94 SER A N 1
ATOM 775 C CA . SER A 1 94 ? 37.565 3.572 2.264 1.00 46.12 94 SER A CA 1
ATOM 776 C C . SER A 1 94 ? 36.910 2.201 2.466 1.00 46.12 94 SER A C 1
ATOM 778 O O . SER A 1 94 ? 35.947 1.855 1.789 1.00 46.12 94 SER A O 1
ATOM 780 N N . ILE A 1 95 ? 37.411 1.434 3.443 1.00 46.00 95 ILE A N 1
ATOM 781 C CA . ILE A 1 95 ? 36.853 0.139 3.890 1.00 46.00 95 ILE A CA 1
ATOM 782 C C . ILE A 1 95 ? 35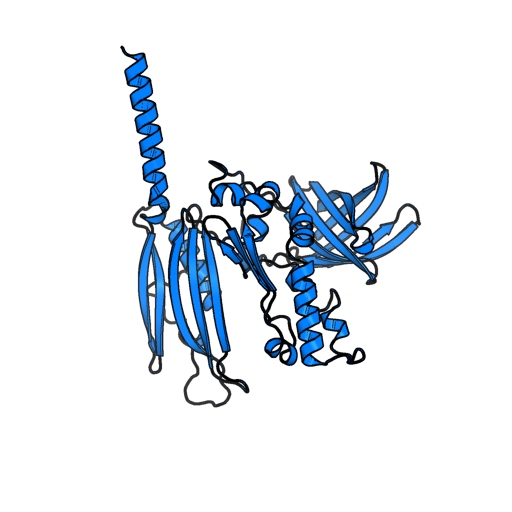.461 0.314 4.543 1.00 46.00 95 ILE A C 1
ATOM 784 O O . ILE A 1 95 ? 34.713 -0.654 4.668 1.00 46.00 95 ILE A O 1
ATOM 788 N N . ASP A 1 96 ? 35.084 1.548 4.895 1.00 46.72 96 ASP A N 1
ATOM 789 C CA . ASP A 1 96 ? 33.856 1.878 5.630 1.00 46.72 96 ASP A CA 1
ATOM 790 C C . ASP A 1 96 ? 32.670 2.267 4.725 1.00 46.72 96 ASP A C 1
ATOM 792 O O . ASP A 1 96 ? 31.637 2.714 5.219 1.00 46.72 96 ASP A O 1
ATOM 796 N N . GLN A 1 97 ? 32.792 2.146 3.399 1.00 54.53 97 GLN A N 1
ATOM 797 C CA . GLN A 1 97 ? 31.728 2.550 2.477 1.00 54.53 97 GLN A CA 1
ATOM 798 C C . GLN A 1 97 ? 30.810 1.380 2.114 1.00 54.53 97 GLN A C 1
ATOM 800 O O . GLN A 1 97 ? 31.244 0.383 1.543 1.00 54.53 97 GLN A O 1
ATOM 805 N N . SER A 1 98 ? 29.525 1.528 2.436 1.00 58.44 98 SER A N 1
ATOM 806 C CA . SER A 1 98 ? 28.422 0.739 1.884 1.00 58.44 98 SER A CA 1
ATOM 807 C C . SER A 1 98 ? 27.861 1.429 0.640 1.00 58.44 98 SER A C 1
ATOM 809 O O . SER A 1 98 ? 27.679 2.647 0.654 1.00 58.44 98 SER A O 1
ATOM 811 N N . GLY A 1 99 ? 27.555 0.676 -0.413 1.00 64.69 99 GLY A N 1
ATOM 812 C CA . GLY A 1 99 ? 26.953 1.213 -1.635 1.00 64.69 99 GLY A CA 1
ATOM 813 C C . GLY A 1 99 ? 26.423 0.124 -2.562 1.00 64.69 99 GLY A C 1
ATOM 814 O O . GLY A 1 99 ? 26.546 -1.064 -2.268 1.00 64.69 99 GLY A O 1
ATOM 815 N N . ILE A 1 100 ? 25.840 0.528 -3.688 1.00 69.69 100 ILE A N 1
ATOM 816 C CA . ILE A 1 100 ? 25.292 -0.392 -4.685 1.00 69.69 100 ILE A CA 1
ATOM 817 C C . ILE A 1 100 ? 26.445 -0.933 -5.541 1.00 69.69 100 ILE A C 1
ATOM 819 O O . ILE A 1 100 ? 27.203 -0.178 -6.148 1.00 69.69 100 ILE A O 1
ATOM 823 N N . SER A 1 101 ? 26.609 -2.252 -5.581 1.00 68.50 101 SER A N 1
ATOM 824 C CA . SER A 1 101 ? 27.594 -2.949 -6.417 1.00 68.50 101 SER A CA 1
ATOM 825 C C . SER A 1 101 ? 27.009 -3.438 -7.741 1.00 68.50 101 SER A C 1
ATOM 827 O O . SER A 1 101 ? 27.752 -3.593 -8.711 1.00 68.50 101 SER A O 1
ATOM 829 N N . PHE A 1 102 ? 25.692 -3.636 -7.805 1.00 74.00 102 PHE A N 1
ATOM 830 C CA . PHE A 1 102 ? 24.967 -4.016 -9.014 1.00 74.00 102 PHE A CA 1
ATOM 831 C C . PHE A 1 102 ? 23.592 -3.352 -9.038 1.00 74.00 102 PHE A C 1
ATOM 833 O O . PHE A 1 102 ? 22.900 -3.328 -8.027 1.00 74.00 102 PHE A O 1
ATOM 840 N N . LEU A 1 103 ? 23.192 -2.838 -10.199 1.00 76.12 103 LEU A N 1
ATOM 841 C CA . LEU A 1 103 ? 21.866 -2.274 -10.429 1.00 76.12 103 LEU A CA 1
ATOM 842 C C . LEU A 1 103 ? 21.401 -2.668 -11.829 1.00 76.12 103 LEU A C 1
ATOM 844 O O . LEU A 1 103 ? 22.070 -2.346 -12.812 1.00 76.12 103 LEU A O 1
ATOM 848 N N . ASN A 1 104 ? 20.266 -3.356 -11.924 1.00 82.69 104 ASN A N 1
ATOM 849 C CA . ASN A 1 104 ? 19.700 -3.790 -13.199 1.00 82.69 104 ASN A CA 1
ATOM 850 C C . ASN A 1 104 ? 18.178 -3.651 -13.228 1.00 82.69 104 ASN A C 1
ATOM 852 O O . ASN A 1 104 ? 17.501 -3.926 -12.238 1.00 82.69 104 ASN A O 1
ATOM 856 N N . PHE A 1 105 ? 17.643 -3.316 -14.401 1.00 85.62 105 PHE A N 1
ATOM 857 C CA . PHE A 1 105 ? 16.219 -3.106 -14.623 1.00 85.62 105 PHE A CA 1
ATOM 858 C C . PHE A 1 105 ? 15.667 -4.091 -15.648 1.00 85.62 105 PHE A C 1
ATOM 860 O O . PHE A 1 105 ? 16.263 -4.334 -16.694 1.00 85.62 105 PHE A O 1
ATOM 867 N N . ALA A 1 106 ? 14.468 -4.603 -15.388 1.00 88.94 106 ALA A N 1
ATOM 868 C CA . ALA A 1 106 ? 13.666 -5.313 -16.375 1.00 88.94 106 ALA A CA 1
ATOM 869 C C . ALA A 1 106 ? 12.285 -4.663 -16.475 1.00 88.94 106 ALA A C 1
ATOM 871 O O . ALA A 1 106 ? 11.656 -4.370 -15.462 1.00 88.94 106 ALA A O 1
ATOM 872 N N . CYS A 1 107 ? 11.816 -4.432 -17.700 1.00 89.31 107 CYS A N 1
ATOM 873 C CA . CYS A 1 107 ? 10.521 -3.808 -17.960 1.00 89.31 107 CYS A CA 1
ATOM 874 C C . CYS A 1 107 ? 9.599 -4.801 -18.666 1.00 89.31 107 CYS A C 1
ATOM 876 O O . CYS A 1 107 ? 9.893 -5.231 -19.780 1.00 89.31 107 CYS A O 1
ATOM 878 N N . ASP A 1 108 ? 8.466 -5.113 -18.042 1.00 88.38 108 ASP A N 1
ATOM 879 C CA . ASP A 1 108 ? 7.412 -5.943 -18.619 1.00 88.38 108 ASP A CA 1
ATOM 880 C C . ASP A 1 108 ? 6.122 -5.136 -18.768 1.00 88.38 108 ASP A C 1
ATOM 882 O O . ASP A 1 108 ? 5.760 -4.334 -17.907 1.00 88.38 108 ASP A O 1
ATOM 886 N N . PHE A 1 109 ? 5.376 -5.406 -19.836 1.00 86.06 109 PHE A N 1
ATOM 887 C CA . PHE A 1 109 ? 4.059 -4.818 -20.058 1.00 86.06 109 PHE A CA 1
ATOM 888 C C . PHE A 1 109 ? 2.976 -5.864 -19.855 1.00 86.06 109 PHE A C 1
ATOM 890 O O . PHE A 1 109 ? 3.016 -6.949 -20.440 1.00 86.06 109 PHE A O 1
ATOM 897 N N . TYR A 1 110 ? 1.970 -5.512 -19.065 1.00 77.56 110 TYR A N 1
ATOM 898 C CA . TYR A 1 110 ? 0.809 -6.350 -18.842 1.00 77.56 110 TYR A CA 1
ATOM 899 C C . TYR A 1 110 ? -0.474 -5.517 -18.925 1.00 77.56 110 TYR A C 1
ATOM 901 O O . TYR A 1 110 ? -0.772 -4.733 -18.033 1.00 77.56 110 TYR A O 1
ATOM 909 N N . SER A 1 111 ? -1.263 -5.689 -19.993 1.00 77.62 111 SER A N 1
ATOM 910 C CA . SER A 1 111 ? -2.489 -4.903 -20.213 1.00 77.62 111 SER A CA 1
ATOM 911 C C . SER A 1 111 ? -2.204 -3.382 -20.198 1.00 77.62 111 SER A C 1
ATOM 913 O O . SER A 1 111 ? -1.442 -2.904 -21.042 1.00 77.62 111 SER A O 1
ATOM 915 N N . ASN A 1 112 ? -2.781 -2.640 -19.245 1.00 82.19 112 ASN A N 1
ATOM 916 C CA . ASN A 1 112 ? -2.557 -1.212 -18.990 1.00 82.19 112 ASN A CA 1
ATOM 917 C C . ASN A 1 112 ? -1.489 -0.950 -17.912 1.00 82.19 112 ASN A C 1
ATOM 919 O O . ASN A 1 112 ? -1.444 0.142 -17.360 1.00 82.19 112 ASN A O 1
ATOM 923 N N . ILE A 1 113 ? -0.654 -1.938 -17.586 1.00 88.81 113 ILE A N 1
ATOM 924 C CA . ILE A 1 113 ? 0.338 -1.858 -16.512 1.00 88.81 113 ILE A CA 1
ATOM 925 C C . ILE A 1 113 ? 1.742 -1.983 -17.103 1.00 88.81 113 ILE A C 1
ATOM 927 O O . ILE A 1 113 ? 2.017 -2.888 -17.897 1.00 88.81 113 ILE A O 1
ATOM 931 N N . LEU A 1 114 ? 2.641 -1.097 -16.683 1.00 91.50 114 LEU A N 1
ATOM 932 C CA . LEU A 1 114 ? 4.086 -1.279 -16.809 1.00 91.50 114 LEU A CA 1
ATOM 933 C C . LEU A 1 114 ? 4.620 -1.812 -15.481 1.00 91.50 114 LEU A C 1
ATOM 935 O O . LEU A 1 114 ? 4.448 -1.167 -14.454 1.00 91.50 114 LEU A O 1
ATOM 939 N N . LYS A 1 115 ? 5.295 -2.957 -15.502 1.00 91.56 115 LYS A N 1
ATOM 940 C CA . LYS A 1 115 ? 6.052 -3.479 -14.363 1.00 91.56 115 LYS A CA 1
ATOM 941 C C . LYS A 1 115 ? 7.536 -3.215 -14.598 1.00 91.56 115 LYS A C 1
ATOM 943 O O . LYS A 1 115 ? 8.086 -3.676 -15.595 1.00 91.56 115 LYS A O 1
ATOM 948 N N . VAL A 1 116 ? 8.173 -2.517 -13.667 1.00 90.31 116 VAL A N 1
ATOM 949 C CA . VAL A 1 116 ? 9.620 -2.314 -13.604 1.00 90.31 116 VAL A CA 1
ATOM 950 C C . VAL A 1 116 ? 10.154 -3.143 -12.442 1.00 90.31 116 VAL A C 1
ATOM 952 O O . VAL A 1 116 ? 9.807 -2.903 -11.288 1.00 90.31 116 VAL A O 1
ATOM 955 N N . THR A 1 117 ? 10.971 -4.142 -12.753 1.00 89.62 117 THR A N 1
ATOM 956 C CA . THR A 1 117 ? 11.723 -4.917 -11.767 1.00 89.62 117 THR A CA 1
ATOM 957 C C . THR A 1 117 ? 13.105 -4.305 -11.622 1.00 89.62 117 THR A C 1
ATOM 959 O O . THR A 1 117 ? 13.815 -4.178 -12.619 1.00 89.62 117 THR A O 1
ATOM 962 N N . ILE A 1 118 ? 13.478 -3.948 -10.397 1.00 86.06 118 ILE A N 1
ATOM 963 C CA . ILE A 1 118 ? 14.780 -3.374 -10.056 1.00 86.06 118 ILE A CA 1
ATOM 964 C C . ILE A 1 118 ? 15.523 -4.414 -9.226 1.00 86.06 118 ILE A C 1
ATOM 966 O O . ILE A 1 118 ? 15.010 -4.850 -8.205 1.00 86.06 118 ILE A O 1
ATOM 970 N N . ASN A 1 119 ? 16.702 -4.835 -9.673 1.00 84.31 119 ASN A N 1
ATOM 971 C CA . ASN A 1 119 ? 17.573 -5.727 -8.912 1.00 84.31 119 ASN A CA 1
ATOM 972 C C . ASN A 1 119 ? 18.773 -4.923 -8.432 1.00 84.31 119 ASN A C 1
ATOM 974 O O . ASN A 1 119 ? 19.459 -4.317 -9.261 1.00 84.31 119 ASN A O 1
ATOM 978 N N . ILE A 1 120 ? 19.006 -4.933 -7.124 1.00 78.12 120 ILE A N 1
ATOM 979 C CA . ILE A 1 120 ? 20.062 -4.166 -6.471 1.00 78.12 120 ILE A CA 1
ATOM 980 C C . ILE A 1 120 ? 20.919 -5.135 -5.666 1.00 78.12 120 ILE A C 1
ATOM 982 O O . ILE A 1 120 ? 20.391 -5.842 -4.813 1.00 78.12 120 ILE A O 1
ATOM 986 N N . ASP A 1 121 ? 22.228 -5.141 -5.904 1.00 75.50 121 ASP A N 1
ATOM 987 C CA . ASP A 1 121 ? 23.171 -5.740 -4.963 1.00 75.50 121 ASP A CA 1
ATOM 988 C C . ASP A 1 121 ? 23.884 -4.629 -4.198 1.00 75.50 121 ASP A C 1
ATOM 990 O O . ASP A 1 121 ? 24.396 -3.673 -4.784 1.00 75.50 121 ASP A O 1
ATOM 994 N N . TRP A 1 122 ? 23.953 -4.778 -2.883 1.00 72.12 122 TRP A N 1
ATOM 995 C CA . TRP A 1 122 ? 24.624 -3.875 -1.961 1.00 72.12 122 TRP A CA 1
ATOM 996 C C . TRP A 1 122 ? 25.950 -4.486 -1.517 1.00 72.12 122 TRP A C 1
ATOM 998 O O . TRP A 1 122 ? 25.982 -5.620 -1.050 1.00 72.12 122 TRP A O 1
ATOM 1008 N N . ALA A 1 123 ? 27.052 -3.746 -1.613 1.00 67.88 123 ALA A N 1
ATOM 1009 C CA . ALA A 1 123 ? 28.352 -4.141 -1.074 1.00 67.88 123 ALA A CA 1
ATOM 1010 C C . ALA A 1 123 ? 28.811 -3.195 0.044 1.00 67.88 123 ALA A C 1
ATOM 1012 O O . ALA A 1 123 ? 28.404 -2.037 0.102 1.00 67.88 123 ALA A O 1
ATOM 1013 N N . GLY A 1 124 ? 29.700 -3.693 0.907 1.00 61.25 124 GLY A N 1
ATOM 1014 C CA . GLY A 1 124 ? 30.251 -2.957 2.049 1.00 61.25 124 GLY A CA 1
ATOM 1015 C C . GLY A 1 124 ? 29.532 -3.255 3.370 1.00 61.25 124 GLY A C 1
ATOM 1016 O O . GLY A 1 124 ? 28.400 -3.730 3.391 1.00 61.25 124 GLY A O 1
ATOM 1017 N N . GLY A 1 125 ? 30.214 -3.002 4.491 1.00 62.41 125 GLY A N 1
ATOM 1018 C CA . GLY A 1 125 ? 29.719 -3.327 5.835 1.00 62.41 125 GLY A CA 1
ATOM 1019 C C . GLY A 1 125 ? 30.047 -4.755 6.319 1.00 62.41 125 GLY A C 1
ATOM 1020 O O . GLY A 1 125 ? 30.794 -5.486 5.669 1.00 62.41 125 GLY A O 1
ATOM 1021 N N . PRO A 1 126 ? 29.543 -5.162 7.503 1.00 62.16 126 PRO A N 1
ATOM 1022 C CA . PRO A 1 126 ? 29.948 -6.402 8.180 1.00 62.16 126 PRO A CA 1
ATOM 1023 C C . PRO A 1 126 ? 29.299 -7.693 7.641 1.00 62.16 126 PRO A C 1
ATOM 1025 O O . PRO A 1 126 ? 29.566 -8.768 8.180 1.00 62.16 126 PRO A O 1
AT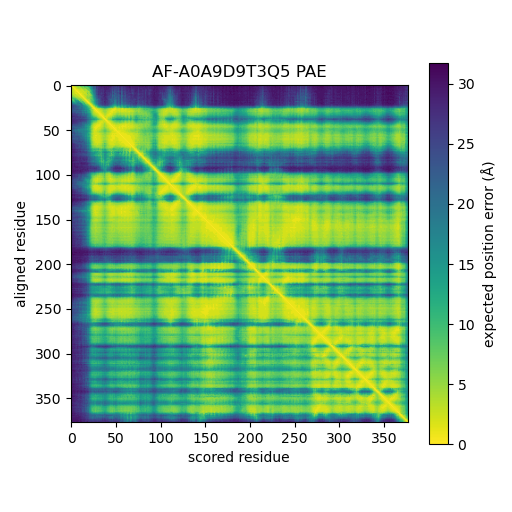OM 1028 N N . TYR A 1 127 ? 28.463 -7.614 6.603 1.00 58.09 127 TYR A N 1
ATOM 1029 C CA . TYR A 1 127 ? 27.675 -8.738 6.087 1.00 58.09 127 TYR A CA 1
ATOM 1030 C C . TYR A 1 127 ? 27.915 -8.956 4.583 1.00 58.09 127 TYR A C 1
ATOM 1032 O O . TYR A 1 127 ? 28.315 -8.020 3.889 1.00 58.09 127 TYR A O 1
ATOM 1040 N N . PRO A 1 128 ? 27.728 -10.192 4.069 1.00 56.91 128 PRO A N 1
ATOM 1041 C CA . PRO A 1 128 ? 27.832 -10.467 2.639 1.00 56.91 128 PRO A CA 1
ATOM 1042 C C . PRO A 1 128 ? 26.811 -9.652 1.842 1.00 56.91 128 PRO A C 1
ATOM 1044 O O . PRO A 1 128 ? 25.787 -9.240 2.382 1.00 56.91 128 PRO A O 1
ATOM 1047 N N . VAL A 1 129 ? 27.122 -9.455 0.559 1.00 58.88 129 VAL A N 1
ATOM 1048 C CA . VAL A 1 129 ? 26.353 -8.661 -0.406 1.00 58.88 129 VAL A CA 1
ATOM 1049 C C . VAL A 1 129 ? 24.847 -8.896 -0.246 1.00 58.88 129 VAL A C 1
ATOM 1051 O O . VAL A 1 129 ? 24.381 -10.022 -0.425 1.00 58.88 129 VAL A O 1
ATOM 1054 N N . GLY A 1 130 ? 24.107 -7.853 0.134 1.00 65.25 130 GLY A N 1
ATOM 1055 C CA . GLY A 1 130 ? 22.651 -7.910 0.254 1.00 65.25 130 GLY A CA 1
ATOM 1056 C C . GLY A 1 130 ? 22.030 -7.750 -1.126 1.00 65.25 130 GLY A C 1
ATOM 1057 O O . GLY A 1 130 ? 22.340 -6.775 -1.798 1.00 65.25 130 GLY A O 1
ATOM 1058 N N . ALA A 1 131 ? 21.193 -8.694 -1.552 1.00 71.56 131 ALA A N 1
ATOM 1059 C CA . ALA A 1 131 ? 20.462 -8.598 -2.813 1.00 71.56 131 ALA A CA 1
ATOM 1060 C C . ALA A 1 131 ? 19.004 -8.227 -2.535 1.00 71.56 131 ALA A C 1
ATOM 1062 O O . ALA A 1 131 ? 18.337 -8.871 -1.722 1.00 71.56 131 ALA A O 1
ATOM 1063 N N . GLU A 1 132 ? 18.515 -7.210 -3.228 1.00 76.94 132 GLU A N 1
ATOM 1064 C CA . GLU A 1 132 ? 17.157 -6.695 -3.137 1.00 76.94 132 GLU A CA 1
ATOM 1065 C C . GLU A 1 132 ? 16.504 -6.727 -4.519 1.00 76.94 132 GLU A C 1
ATOM 1067 O O . GLU A 1 132 ? 17.152 -6.548 -5.557 1.00 76.94 132 GLU A O 1
ATOM 1072 N N . THR A 1 133 ? 15.206 -7.017 -4.551 1.00 80.50 133 THR A N 1
ATOM 1073 C CA . THR A 1 133 ? 14.424 -6.982 -5.785 1.00 80.50 133 THR A CA 1
ATOM 1074 C C . THR A 1 133 ? 13.123 -6.245 -5.543 1.00 80.50 133 THR A C 1
ATOM 1076 O O . THR A 1 133 ? 12.229 -6.770 -4.878 1.00 80.50 133 THR A O 1
ATOM 1079 N N . ASP A 1 134 ? 13.002 -5.077 -6.163 1.00 82.50 134 ASP A N 1
ATOM 1080 C CA . ASP A 1 134 ? 11.802 -4.256 -6.105 1.00 82.50 134 ASP A CA 1
ATOM 1081 C C . ASP A 1 134 ? 10.925 -4.440 -7.335 1.00 82.50 134 ASP A C 1
ATOM 1083 O O . ASP A 1 134 ? 11.393 -4.631 -8.464 1.00 82.50 134 ASP A O 1
ATOM 1087 N N . TYR A 1 135 ? 9.617 -4.333 -7.110 1.00 86.81 135 TYR A N 1
ATOM 1088 C CA . TYR A 1 135 ? 8.597 -4.418 -8.145 1.00 86.81 135 TYR A CA 1
ATOM 1089 C C . TYR A 1 135 ? 7.763 -3.142 -8.143 1.00 86.81 135 TYR A C 1
ATOM 1091 O O . TYR A 1 135 ? 6.828 -2.988 -7.360 1.00 86.81 135 TYR A O 1
ATOM 1099 N N . LEU A 1 136 ? 8.067 -2.237 -9.068 1.00 89.00 136 LEU A N 1
ATOM 1100 C CA . LEU A 1 136 ? 7.271 -1.037 -9.286 1.00 89.00 136 LEU A CA 1
ATOM 1101 C C . LEU A 1 136 ? 6.281 -1.284 -10.415 1.00 89.00 136 LEU A C 1
ATOM 1103 O O . LEU A 1 136 ? 6.631 -1.828 -11.461 1.00 89.00 136 LEU A O 1
ATOM 1107 N N . GLN A 1 137 ? 5.026 -0.905 -10.208 1.00 91.12 137 GLN A N 1
ATOM 1108 C CA . GLN A 1 137 ? 3.953 -1.147 -11.167 1.00 91.12 137 GLN A CA 1
ATOM 1109 C C . GLN A 1 137 ? 3.217 0.154 -11.436 1.00 91.12 137 GLN A C 1
ATOM 1111 O O . GLN A 1 137 ? 2.716 0.775 -10.508 1.00 91.12 137 GLN A O 1
ATOM 1116 N N . PHE A 1 138 ? 3.156 0.565 -12.695 1.00 90.69 138 PHE A N 1
ATOM 1117 C CA . PHE A 1 138 ? 2.613 1.849 -13.118 1.00 90.69 138 PHE A CA 1
ATOM 1118 C C . PHE A 1 138 ? 1.368 1.663 -13.967 1.00 90.69 138 PHE A C 1
ATOM 1120 O O . PHE A 1 138 ? 1.340 0.822 -14.868 1.00 90.69 138 PHE A O 1
ATOM 1127 N N . ASP A 1 139 ? 0.371 2.499 -13.716 1.00 89.75 139 ASP A N 1
ATOM 1128 C CA . ASP A 1 139 ? -0.804 2.632 -14.563 1.00 89.75 139 ASP A CA 1
ATOM 1129 C C . ASP A 1 139 ? -0.463 3.435 -15.820 1.00 89.75 139 ASP A C 1
ATOM 1131 O O . ASP A 1 139 ? -0.104 4.607 -15.742 1.00 89.75 139 ASP A O 1
ATOM 1135 N N . LEU A 1 140 ? -0.605 2.837 -17.000 1.00 89.06 140 LEU A N 1
ATOM 1136 C CA . LEU A 1 140 ? -0.315 3.491 -18.279 1.00 89.06 140 LEU A CA 1
ATOM 1137 C C . LEU A 1 140 ? -1.406 4.472 -18.738 1.00 89.06 140 LEU A C 1
ATOM 1139 O O . LEU A 1 140 ? -1.231 5.181 -19.739 1.00 89.06 140 LEU A O 1
ATOM 1143 N N . GLU A 1 141 ? -2.542 4.544 -18.043 1.00 86.56 141 GLU A N 1
ATOM 1144 C CA . GLU A 1 141 ? -3.523 5.596 -18.278 1.00 86.56 141 GLU A CA 1
ATOM 1145 C C . GLU A 1 141 ? -3.021 6.943 -17.753 1.00 86.56 141 GLU A C 1
ATOM 1147 O O . GLU A 1 141 ? -3.056 7.922 -18.511 1.00 86.56 141 GLU A O 1
ATOM 1152 N N . LYS A 1 142 ? -2.524 6.958 -16.507 1.00 86.69 142 LYS A N 1
ATOM 1153 C CA . LYS A 1 142 ? -2.161 8.170 -15.755 1.00 86.69 142 LYS A CA 1
ATOM 1154 C C . LYS A 1 142 ? -0.654 8.372 -15.554 1.00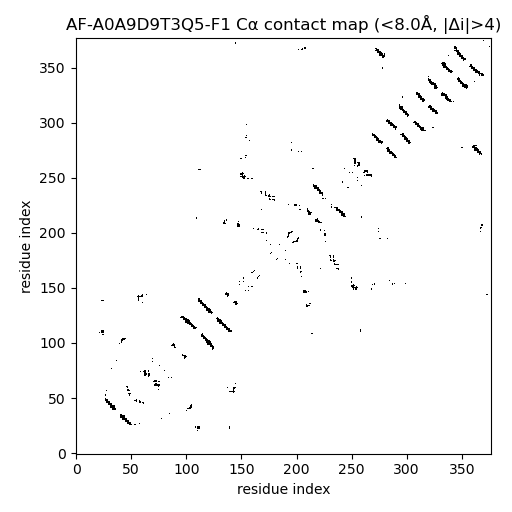 86.69 142 LYS A C 1
ATOM 1156 O O . LYS A 1 142 ? -0.231 9.514 -15.487 1.00 86.69 142 LYS A O 1
ATOM 1161 N N . GLY A 1 143 ? 0.149 7.310 -15.535 1.00 87.94 143 GLY A N 1
ATOM 1162 C CA . GLY A 1 143 ? 1.575 7.339 -15.170 1.00 87.94 143 GLY A CA 1
ATOM 1163 C C . GLY A 1 143 ? 1.826 7.206 -13.667 1.00 87.94 143 GLY A C 1
ATOM 1164 O O . GLY A 1 143 ? 2.962 7.334 -13.220 1.00 87.94 143 GLY A O 1
ATOM 1165 N N . GLU A 1 144 ? 0.773 6.940 -12.893 1.00 86.62 144 GLU A N 1
ATOM 1166 C CA . GLU A 1 144 ? 0.813 6.863 -11.435 1.00 86.62 144 GLU A CA 1
ATOM 1167 C C . GLU A 1 144 ? 1.300 5.477 -10.970 1.00 86.62 144 GLU A C 1
ATOM 1169 O O . GLU A 1 144 ? 0.992 4.445 -11.578 1.00 86.62 144 GLU A O 1
ATOM 1174 N N . LEU A 1 145 ? 2.060 5.454 -9.869 1.00 87.38 145 LEU A N 1
ATOM 1175 C CA . LEU A 1 145 ? 2.451 4.219 -9.193 1.00 87.38 145 LEU A CA 1
ATOM 1176 C C . LEU A 1 145 ? 1.205 3.558 -8.585 1.00 87.38 145 LEU A C 1
ATOM 1178 O O . LEU A 1 145 ? 0.452 4.169 -7.815 1.00 87.38 145 LEU A O 1
ATOM 1182 N N . ILE A 1 146 ? 1.004 2.292 -8.929 1.00 88.12 146 ILE A N 1
ATOM 1183 C CA . ILE A 1 146 ? -0.045 1.449 -8.376 1.00 88.12 146 ILE A CA 1
ATOM 1184 C C . ILE A 1 146 ? 0.404 1.014 -6.985 1.00 88.12 146 ILE A C 1
ATOM 1186 O O . ILE A 1 146 ? 1.473 0.424 -6.837 1.00 88.12 146 ILE A O 1
ATOM 1190 N N . LEU A 1 147 ? -0.432 1.261 -5.977 1.00 84.88 147 LEU A N 1
ATOM 1191 C CA . LEU A 1 147 ? -0.227 0.763 -4.621 1.00 84.88 147 LEU A CA 1
ATOM 1192 C C . LEU A 1 147 ? -1.314 -0.267 -4.308 1.00 84.88 147 LEU A C 1
ATOM 1194 O O . LEU A 1 147 ? -2.466 -0.124 -4.725 1.00 84.88 147 LEU A O 1
ATOM 1198 N N . MET A 1 148 ? -0.966 -1.312 -3.553 1.00 84.94 148 MET A N 1
ATOM 1199 C CA . MET A 1 148 ? -1.916 -2.371 -3.195 1.00 84.94 148 MET A CA 1
ATOM 1200 C C . MET A 1 148 ? -3.196 -1.836 -2.544 1.00 84.94 148 MET A C 1
ATOM 1202 O O . MET A 1 148 ? -4.273 -2.327 -2.892 1.00 84.94 148 MET A O 1
ATOM 1206 N N . PRO A 1 149 ? -3.142 -0.845 -1.632 1.00 82.12 149 PRO A N 1
ATOM 1207 C CA . PRO A 1 149 ? -4.362 -0.345 -1.022 1.00 82.12 149 PRO A CA 1
ATOM 1208 C C . PRO A 1 149 ? -5.367 0.250 -2.016 1.00 82.12 149 PRO A C 1
ATOM 1210 O O . PRO A 1 149 ? -6.565 0.114 -1.793 1.00 82.12 149 PRO A O 1
ATOM 1213 N N . ASP A 1 150 ? -4.925 0.830 -3.139 1.00 83.38 150 ASP A N 1
ATOM 1214 C CA . ASP A 1 150 ? -5.842 1.378 -4.152 1.00 83.38 150 ASP A CA 1
ATOM 1215 C C . ASP A 1 150 ? -6.595 0.297 -4.912 1.00 83.38 150 ASP A C 1
ATOM 1217 O O . ASP A 1 150 ? -7.652 0.556 -5.487 1.00 83.38 150 ASP A O 1
ATOM 1221 N N . LEU A 1 151 ? -6.056 -0.923 -4.935 1.00 89.19 151 LEU A N 1
ATOM 1222 C CA . LEU A 1 151 ? -6.698 -2.073 -5.561 1.00 89.19 151 LEU A CA 1
ATOM 1223 C C . LEU A 1 151 ? -7.861 -2.593 -4.722 1.00 89.19 151 LEU A C 1
ATOM 1225 O O . LEU A 1 151 ? -8.746 -3.266 -5.252 1.00 89.19 151 LEU A O 1
ATOM 1229 N N . ILE A 1 152 ? -7.866 -2.288 -3.425 1.00 89.88 152 ILE A N 1
ATOM 1230 C CA . ILE A 1 152 ? -8.839 -2.772 -2.454 1.00 89.88 152 ILE A CA 1
ATOM 1231 C C . ILE A 1 152 ? -9.847 -1.664 -2.149 1.00 89.88 152 ILE A C 1
ATOM 1233 O O . ILE A 1 152 ? -9.521 -0.491 -2.009 1.00 89.88 152 ILE A O 1
ATOM 1237 N N . ASP A 1 153 ? -11.119 -2.032 -2.055 1.00 88.12 153 ASP A N 1
ATOM 1238 C CA . ASP A 1 153 ? -12.170 -1.140 -1.580 1.00 88.12 153 ASP A CA 1
ATOM 1239 C C . ASP A 1 153 ? -11.829 -0.718 -0.147 1.00 88.12 153 ASP A C 1
ATOM 1241 O O . ASP A 1 153 ? -11.809 -1.556 0.757 1.00 88.12 153 ASP A O 1
ATOM 1245 N N . GLY A 1 154 ? -11.561 0.573 0.068 1.00 82.94 154 GLY A N 1
ATOM 1246 C CA . GLY A 1 154 ? -11.136 1.085 1.370 1.00 82.94 154 GLY A CA 1
ATOM 1247 C C . GLY A 1 154 ? -12.117 0.756 2.503 1.00 82.94 154 GLY A C 1
ATOM 1248 O O . GLY A 1 154 ? -11.695 0.491 3.626 1.00 82.94 154 GLY A O 1
ATOM 1249 N N . ALA A 1 155 ? -13.424 0.635 2.233 1.00 82.81 155 ALA A N 1
ATOM 1250 C CA . ALA A 1 155 ? -14.385 0.193 3.255 1.00 82.81 155 ALA A CA 1
ATOM 1251 C C . ALA A 1 155 ? -14.178 -1.268 3.695 1.00 82.81 155 ALA A C 1
ATOM 1253 O O . ALA A 1 155 ? -14.623 -1.674 4.769 1.00 82.81 155 ALA A O 1
ATOM 1254 N N . LYS A 1 156 ? -13.531 -2.072 2.852 1.00 87.56 156 LYS A N 1
ATOM 1255 C CA . LYS A 1 156 ? -13.269 -3.499 3.053 1.00 87.56 156 LYS A CA 1
ATOM 1256 C C . LYS A 1 156 ? -11.795 -3.796 3.315 1.00 87.56 156 LYS A C 1
ATOM 1258 O O . LYS A 1 156 ? -11.457 -4.969 3.447 1.00 87.56 156 LYS A O 1
ATOM 1263 N N . TYR A 1 157 ? -10.931 -2.784 3.414 1.00 87.38 157 TYR A N 1
ATOM 1264 C CA . TYR A 1 157 ? -9.485 -2.971 3.532 1.00 87.38 157 TYR A CA 1
ATOM 1265 C C . TYR A 1 157 ? -9.102 -3.869 4.717 1.00 87.38 157 TYR A C 1
ATOM 1267 O O . TYR A 1 157 ? -8.459 -4.901 4.534 1.00 87.38 157 TYR A O 1
ATOM 1275 N N . PHE A 1 158 ? -9.575 -3.565 5.931 1.00 86.19 158 PHE A N 1
ATOM 1276 C CA . PHE A 1 158 ? -9.273 -4.410 7.094 1.00 86.19 158 PHE A CA 1
ATOM 1277 C C . PHE A 1 158 ? -9.936 -5.792 7.033 1.00 86.19 158 PHE A C 1
ATOM 1279 O O . PHE A 1 158 ? -9.331 -6.764 7.474 1.00 86.19 158 PHE A O 1
ATOM 1286 N N . ASP A 1 159 ? -11.128 -5.917 6.438 1.00 87.50 159 ASP A N 1
ATOM 1287 C CA . ASP A 1 159 ? -11.755 -7.233 6.237 1.00 87.50 159 ASP A CA 1
ATOM 1288 C C . ASP A 1 159 ? -10.943 -8.097 5.268 1.00 87.50 159 ASP A C 1
ATOM 1290 O O . ASP A 1 159 ? -10.830 -9.310 5.449 1.00 87.50 159 ASP A O 1
ATOM 1294 N N . PHE A 1 160 ? -10.396 -7.473 4.223 1.00 90.56 160 PHE A N 1
ATOM 1295 C CA . PHE A 1 160 ? -9.503 -8.114 3.272 1.00 90.56 160 PHE A CA 1
ATOM 1296 C C . PHE A 1 160 ? -8.234 -8.593 3.980 1.00 90.56 160 PHE A C 1
ATOM 1298 O O . PHE A 1 160 ? -7.893 -9.771 3.873 1.00 90.56 160 PHE A O 1
ATOM 1305 N N . LEU A 1 161 ? -7.589 -7.717 4.757 1.00 88.88 161 LEU A N 1
ATOM 1306 C CA . LEU A 1 161 ? -6.387 -8.049 5.517 1.00 88.88 161 LEU A CA 1
ATOM 1307 C C . LEU A 1 161 ? -6.619 -9.192 6.514 1.00 88.88 161 LEU A C 1
ATOM 1309 O O . LEU A 1 161 ? -5.860 -10.158 6.518 1.00 88.88 161 LEU A O 1
ATOM 1313 N N . GLU A 1 162 ? -7.668 -9.133 7.334 1.00 86.69 162 GLU A N 1
ATOM 1314 C CA . GLU A 1 162 ? -7.968 -10.184 8.319 1.00 86.69 162 GLU A CA 1
ATOM 1315 C C . GLU A 1 162 ? -8.255 -11.530 7.643 1.00 86.69 162 GLU A C 1
ATOM 1317 O O . GLU A 1 162 ? -7.774 -12.576 8.081 1.00 86.69 162 GLU A O 1
ATOM 1322 N N . LYS A 1 163 ? -9.002 -11.521 6.534 1.00 90.81 163 LYS A N 1
ATOM 1323 C CA . LYS A 1 163 ? -9.364 -12.750 5.822 1.00 90.81 163 LYS A CA 1
ATOM 1324 C C . LYS A 1 163 ? -8.200 -13.361 5.049 1.00 90.81 163 LYS A C 1
ATOM 1326 O O . LYS A 1 163 ? -8.131 -14.584 4.921 1.00 90.81 163 LYS A O 1
ATOM 1331 N N . PHE A 1 164 ? -7.339 -12.526 4.475 1.00 91.50 164 PHE A N 1
ATOM 1332 C CA . PHE A 1 164 ? -6.376 -12.956 3.472 1.00 91.50 164 PHE A CA 1
ATOM 1333 C C . PHE A 1 164 ? -4.927 -12.624 3.796 1.00 91.50 164 PHE A C 1
ATOM 1335 O O . PHE A 1 164 ? -4.100 -12.963 2.971 1.00 91.50 164 PHE A O 1
ATOM 1342 N N . TRP A 1 165 ? -4.548 -12.006 4.907 1.00 89.38 165 TRP A N 1
ATOM 1343 C CA . TRP A 1 165 ? -3.139 -11.631 5.081 1.00 89.38 165 TRP A CA 1
ATOM 1344 C C . TRP A 1 165 ? -2.625 -11.720 6.507 1.00 89.38 165 TRP A C 1
ATOM 1346 O O . TRP A 1 165 ? -1.619 -12.382 6.750 1.00 89.38 165 TRP A O 1
ATOM 1356 N N . LEU A 1 166 ? -3.328 -11.109 7.458 1.00 85.38 166 LEU A N 1
ATOM 1357 C CA . LEU A 1 166 ? -2.787 -10.881 8.797 1.00 85.38 166 LEU A CA 1
ATOM 1358 C C . LEU A 1 166 ? -2.437 -12.175 9.523 1.00 85.38 166 LEU A C 1
ATOM 1360 O O . LEU A 1 166 ? -1.421 -12.221 10.204 1.00 85.38 166 LEU A O 1
ATOM 1364 N N . ASN A 1 167 ? -3.228 -13.238 9.361 1.00 86.38 167 ASN A N 1
ATOM 1365 C CA . ASN A 1 167 ? -2.904 -14.530 9.965 1.00 86.38 167 ASN A CA 1
ATOM 1366 C C . ASN A 1 167 ? -1.584 -15.106 9.432 1.00 86.38 167 ASN A C 1
ATOM 1368 O O . ASN A 1 167 ? -0.772 -15.580 10.219 1.00 86.38 167 ASN A O 1
ATOM 1372 N N . ASP A 1 168 ? -1.364 -15.049 8.120 1.00 86.56 168 ASP A N 1
ATOM 1373 C CA . ASP A 1 168 ? -0.145 -15.582 7.509 1.00 86.56 168 ASP A CA 1
ATOM 1374 C C . ASP A 1 168 ? 1.055 -14.735 7.947 1.00 86.56 168 ASP A C 1
ATOM 1376 O O . ASP A 1 168 ? 2.011 -15.271 8.503 1.00 86.56 168 ASP A O 1
ATOM 1380 N N . CYS A 1 169 ? 0.932 -13.406 7.859 1.00 84.62 169 CYS A N 1
ATOM 1381 C CA . CYS A 1 169 ? 1.966 -12.470 8.293 1.00 84.62 169 CYS A CA 1
ATOM 1382 C C . CYS A 1 169 ? 2.361 -12.679 9.769 1.00 84.62 169 CYS A C 1
ATOM 1384 O O . CYS A 1 169 ? 3.535 -12.900 10.076 1.00 84.62 169 CYS A O 1
ATOM 1386 N N . ARG A 1 170 ? 1.379 -12.740 10.680 1.00 82.19 170 ARG A N 1
ATOM 1387 C CA . ARG A 1 170 ? 1.585 -13.030 12.113 1.00 82.19 170 ARG A CA 1
ATOM 1388 C C . ARG A 1 170 ? 2.256 -14.380 12.350 1.00 82.19 170 ARG A C 1
ATOM 1390 O O . ARG A 1 170 ? 3.102 -14.496 13.234 1.00 82.19 170 ARG A O 1
ATOM 1397 N N . ASN A 1 171 ? 1.886 -15.404 11.579 1.00 83.31 171 ASN A N 1
ATOM 1398 C CA . ASN A 1 171 ? 2.517 -16.717 11.684 1.00 83.31 171 ASN A CA 1
ATOM 1399 C C . ASN A 1 171 ? 3.984 -16.662 11.249 1.00 83.31 171 ASN A C 1
ATOM 1401 O O . ASN A 1 171 ? 4.813 -17.196 11.977 1.00 83.31 171 ASN A O 1
ATOM 1405 N N . SER A 1 172 ? 4.320 -15.953 10.163 1.00 82.25 172 SER A N 1
ATOM 1406 C CA . SER A 1 172 ? 5.724 -15.789 9.755 1.00 82.25 172 SER A CA 1
ATOM 1407 C C . SER A 1 172 ? 6.563 -15.034 10.788 1.00 82.25 172 SER A C 1
ATOM 1409 O O . SER A 1 172 ? 7.679 -15.453 11.076 1.00 82.25 172 SER A O 1
ATOM 1411 N N . ILE A 1 173 ? 6.005 -13.998 11.432 1.00 80.25 173 ILE A N 1
ATOM 1412 C CA . ILE A 1 173 ? 6.669 -13.296 12.545 1.00 80.25 173 ILE A CA 1
ATOM 1413 C C . ILE A 1 173 ? 6.978 -14.283 13.679 1.00 80.25 173 ILE A C 1
ATOM 1415 O O . ILE A 1 173 ? 8.100 -14.330 14.183 1.00 80.25 173 ILE A O 1
ATOM 1419 N N . ARG A 1 174 ? 5.991 -15.105 14.061 1.00 79.06 174 ARG A N 1
ATOM 1420 C CA . ARG A 1 174 ? 6.147 -16.104 15.126 1.00 79.06 174 ARG A CA 1
ATOM 1421 C C . ARG A 1 174 ? 7.178 -17.178 14.778 1.00 79.06 174 ARG A C 1
ATOM 1423 O O . ARG A 1 174 ? 7.952 -17.581 15.639 1.00 79.06 174 ARG A O 1
ATOM 1430 N N . GLU A 1 175 ? 7.178 -17.656 13.540 1.00 81.12 175 GLU A N 1
ATOM 1431 C CA . GLU A 1 175 ? 8.123 -18.670 13.065 1.00 81.12 175 GLU A CA 1
ATOM 1432 C C . GLU A 1 175 ? 9.559 -18.134 13.026 1.00 81.12 175 GLU A C 1
ATOM 1434 O O . GLU A 1 175 ? 10.471 -18.813 13.499 1.00 81.12 175 GLU A O 1
ATOM 1439 N N . ALA A 1 176 ? 9.757 -16.900 12.549 1.00 79.88 176 ALA A N 1
ATOM 1440 C CA . ALA A 1 176 ? 11.067 -16.252 12.516 1.00 79.88 176 ALA A CA 1
ATOM 1441 C C . ALA A 1 176 ? 11.655 -16.084 13.926 1.00 79.88 176 ALA A C 1
ATOM 1443 O O . ALA A 1 176 ? 12.815 -16.421 14.168 1.00 79.88 176 ALA A O 1
ATOM 1444 N N . HIS A 1 177 ? 10.837 -15.633 14.878 1.00 77.38 177 HIS A N 1
ATOM 1445 C CA . HIS A 1 177 ? 11.229 -15.522 16.284 1.00 77.38 177 HIS A CA 1
ATOM 1446 C C . HIS A 1 177 ? 11.557 -16.880 16.914 1.00 77.38 177 HIS A C 1
ATOM 1448 O O . HIS A 1 177 ? 12.604 -17.020 17.548 1.00 77.38 177 HIS A O 1
ATOM 1454 N N . GLN A 1 178 ? 10.706 -17.893 16.708 1.00 78.81 178 GLN A N 1
ATOM 1455 C CA . GLN A 1 178 ? 10.943 -19.236 17.242 1.00 78.81 178 GLN A CA 1
ATOM 1456 C C . GLN A 1 178 ? 12.220 -19.858 16.660 1.00 78.81 178 GLN A C 1
ATOM 1458 O O . GLN A 1 178 ? 12.933 -20.575 17.357 1.00 78.81 178 GLN A O 1
ATOM 1463 N N . CYS A 1 179 ? 12.537 -19.583 15.396 1.00 80.25 179 CYS A N 1
ATOM 1464 C CA . CYS A 1 179 ? 13.802 -19.994 14.794 1.00 80.25 179 CYS A CA 1
ATOM 1465 C C . CYS A 1 179 ? 15.000 -19.276 15.436 1.00 80.25 179 CYS A C 1
ATOM 1467 O O . CYS A 1 179 ? 15.997 -19.924 15.751 1.00 80.25 179 CYS A O 1
ATOM 1469 N N . ALA A 1 180 ? 14.890 -17.967 15.677 1.00 78.12 180 ALA A N 1
ATOM 1470 C CA . ALA A 1 180 ? 15.977 -17.155 16.218 1.00 78.12 180 ALA A CA 1
ATOM 1471 C C . ALA A 1 180 ? 16.313 -17.473 17.688 1.00 78.12 180 ALA A C 1
ATOM 1473 O O . ALA A 1 180 ? 17.488 -17.485 18.052 1.00 78.12 180 ALA A O 1
ATOM 1474 N N . TYR A 1 181 ? 15.305 -17.735 18.531 1.00 74.25 181 TYR A N 1
ATOM 1475 C CA . TYR A 1 181 ? 15.490 -17.890 19.985 1.00 74.25 181 TYR A CA 1
ATOM 1476 C C . TYR A 1 181 ? 14.949 -19.204 20.569 1.00 74.25 181 TYR A C 1
ATOM 1478 O O . TYR A 1 181 ? 14.994 -19.420 21.781 1.00 74.25 181 TYR A O 1
ATOM 1486 N N . GLY A 1 182 ? 14.428 -20.112 19.745 1.00 71.69 182 GLY A N 1
ATO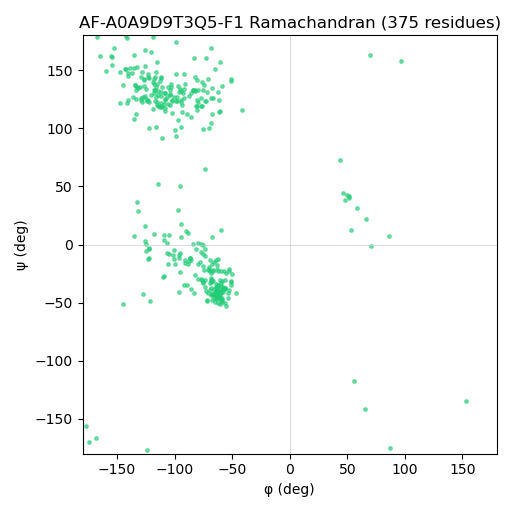M 1487 C CA . GLY A 1 182 ? 13.816 -21.349 20.227 1.00 71.69 182 GLY A CA 1
ATOM 1488 C C . GLY A 1 182 ? 12.540 -21.095 21.039 1.00 71.69 182 GLY A C 1
ATOM 1489 O O . GLY A 1 182 ? 11.730 -20.234 20.712 1.00 71.69 182 GLY A O 1
ATOM 1490 N N . ASN A 1 183 ? 12.343 -21.874 22.108 1.00 65.38 183 ASN A N 1
ATOM 1491 C CA . ASN A 1 183 ? 11.197 -21.729 23.019 1.00 65.38 183 ASN A CA 1
ATOM 1492 C C . ASN A 1 183 ? 11.482 -20.767 24.192 1.00 65.38 183 ASN A C 1
ATOM 1494 O O . ASN A 1 183 ? 10.726 -20.761 25.163 1.00 65.38 183 ASN A O 1
ATOM 1498 N N . GLU A 1 184 ? 12.580 -20.005 24.155 1.00 58.69 184 GLU A N 1
ATOM 1499 C CA . GLU A 1 184 ? 12.904 -19.036 25.204 1.00 58.69 184 GLU A CA 1
ATOM 1500 C C . GLU A 1 184 ? 12.005 -17.800 25.052 1.00 58.69 184 GLU A C 1
ATOM 1502 O O . GLU A 1 184 ? 12.230 -16.933 24.211 1.00 58.69 184 GLU A O 1
ATOM 1507 N N . THR A 1 185 ? 10.945 -17.737 25.859 1.00 53.03 185 THR A N 1
ATOM 1508 C CA . THR A 1 185 ? 9.945 -16.654 25.850 1.00 53.03 185 THR A CA 1
ATOM 1509 C C . THR A 1 185 ? 10.372 -15.404 26.618 1.00 53.03 185 THR A C 1
ATOM 1511 O O . THR A 1 185 ? 9.641 -14.423 26.615 1.00 53.03 185 THR A O 1
ATOM 1514 N N . ASP A 1 186 ? 11.535 -15.424 27.276 1.00 48.47 186 ASP A N 1
ATOM 1515 C CA . ASP A 1 186 ? 11.910 -14.410 28.274 1.00 48.47 186 ASP A CA 1
ATOM 1516 C C . ASP A 1 186 ? 12.953 -13.394 27.761 1.00 48.47 186 ASP A C 1
ATOM 1518 O O . ASP A 1 186 ? 13.458 -12.573 28.530 1.00 48.47 186 ASP A O 1
ATOM 1522 N N . ASN A 1 187 ? 13.285 -13.410 26.462 1.00 49.66 187 ASN A N 1
ATOM 1523 C CA . ASN A 1 187 ? 14.200 -12.423 25.886 1.00 49.66 187 ASN A CA 1
ATOM 1524 C C . ASN A 1 187 ? 13.474 -11.103 25.584 1.00 49.66 187 ASN A C 1
ATOM 1526 O O . ASN A 1 187 ? 12.606 -11.022 24.713 1.00 49.66 187 ASN A O 1
ATOM 1530 N N . TYR A 1 188 ? 13.900 -10.064 26.304 1.00 44.78 188 TYR A N 1
ATOM 1531 C CA . TYR A 1 188 ? 13.354 -8.701 26.388 1.00 44.78 188 TYR A CA 1
ATOM 1532 C C . TYR A 1 188 ? 13.158 -7.980 25.035 1.00 44.78 188 TYR A C 1
ATOM 1534 O O . TYR A 1 188 ? 12.340 -7.069 24.941 1.00 44.78 188 TYR A O 1
ATOM 1542 N N . GLU A 1 189 ? 13.881 -8.382 23.984 1.00 49.97 189 GLU A N 1
ATOM 1543 C CA . GLU A 1 189 ? 13.769 -7.812 22.627 1.00 49.97 189 GLU A CA 1
ATOM 1544 C C . GLU A 1 189 ? 12.694 -8.484 21.763 1.00 49.97 189 GLU A C 1
ATOM 1546 O O . GLU A 1 189 ? 12.309 -7.953 20.725 1.00 49.97 189 GLU A O 1
ATOM 1551 N N . SER A 1 190 ? 12.188 -9.649 22.174 1.00 49.72 190 SER A N 1
ATOM 1552 C CA . SER A 1 190 ? 11.220 -10.383 21.366 1.00 49.72 190 SER A CA 1
ATOM 1553 C C . SER A 1 190 ? 9.786 -9.920 21.535 1.00 49.72 190 SER A C 1
ATOM 1555 O O . SER A 1 190 ? 9.083 -9.762 20.540 1.00 49.72 190 SER A O 1
ATOM 1557 N N . ASP A 1 191 ? 9.363 -9.638 22.767 1.00 48.62 191 ASP A N 1
ATOM 1558 C CA . ASP A 1 191 ? 7.995 -9.203 23.044 1.00 48.62 191 ASP A CA 1
ATOM 1559 C C . ASP A 1 191 ? 7.665 -7.876 22.351 1.00 48.62 191 ASP A C 1
ATOM 1561 O O . ASP A 1 191 ? 6.545 -7.706 21.867 1.00 48.62 191 ASP A O 1
ATOM 1565 N N . SER A 1 192 ? 8.631 -6.954 22.232 1.00 51.22 192 SER A N 1
ATOM 1566 C CA . SER A 1 192 ? 8.427 -5.659 21.573 1.00 51.22 192 SER A CA 1
ATOM 1567 C C . SER A 1 192 ? 8.111 -5.816 20.086 1.00 51.22 192 SER A C 1
ATOM 1569 O O . SER A 1 192 ? 7.139 -5.214 19.639 1.00 51.22 192 SER A O 1
ATOM 1571 N N . ALA A 1 193 ? 8.813 -6.683 19.349 1.00 49.09 193 ALA A N 1
ATOM 1572 C CA . ALA A 1 193 ? 8.565 -6.957 17.928 1.00 49.09 193 ALA A CA 1
ATOM 1573 C C . ALA A 1 193 ? 7.177 -7.581 17.639 1.00 49.09 193 ALA A C 1
ATOM 1575 O O . ALA A 1 193 ? 6.665 -7.449 16.526 1.00 49.09 193 ALA A O 1
ATOM 1576 N N . TYR A 1 194 ? 6.533 -8.195 18.642 1.00 50.78 194 TYR A N 1
ATOM 1577 C CA . TYR A 1 194 ? 5.147 -8.692 18.579 1.00 50.78 194 TYR A CA 1
ATOM 1578 C C . TYR A 1 194 ? 4.084 -7.660 18.983 1.00 50.78 194 TYR A C 1
ATOM 1580 O O . TYR A 1 194 ? 2.876 -7.845 18.749 1.00 50.78 194 TYR A O 1
ATOM 1588 N N . THR A 1 195 ? 4.482 -6.582 19.659 1.00 50.88 195 THR A N 1
ATOM 1589 C CA . THR A 1 195 ? 3.538 -5.516 19.989 1.00 50.88 195 THR A CA 1
ATOM 1590 C C . THR A 1 195 ? 3.184 -4.718 18.739 1.00 50.88 195 THR A C 1
ATOM 1592 O O . THR A 1 195 ? 3.881 -4.738 17.740 1.00 50.88 195 THR A O 1
ATOM 1595 N N . LEU A 1 196 ? 2.068 -3.990 18.786 1.00 47.19 196 LEU A N 1
ATOM 1596 C CA . LEU A 1 196 ? 1.713 -3.050 17.715 1.00 47.19 196 LEU A CA 1
ATOM 1597 C C . LEU A 1 196 ? 2.736 -1.898 17.580 1.00 47.19 196 LEU A C 1
ATOM 1599 O O . LEU A 1 196 ? 2.719 -1.186 16.587 1.00 47.19 196 LEU A O 1
ATOM 1603 N N . GLU A 1 197 ? 3.554 -1.695 18.620 1.00 49.25 197 GLU A N 1
ATOM 1604 C CA . GLU A 1 197 ? 4.713 -0.792 18.635 1.00 49.25 197 GLU A CA 1
ATOM 1605 C C . GLU A 1 197 ? 5.980 -1.484 18.103 1.00 49.25 197 GLU A C 1
ATOM 1607 O O . GLU A 1 197 ? 6.972 -0.815 17.844 1.00 49.25 197 GLU A O 1
ATOM 1612 N N . GLY A 1 198 ? 5.946 -2.808 17.928 1.00 56.72 198 GLY A N 1
ATOM 1613 C CA . GLY A 1 198 ? 6.930 -3.564 17.175 1.00 56.72 198 GLY A CA 1
ATOM 1614 C C . GLY A 1 198 ? 6.719 -3.309 15.698 1.00 56.72 198 GLY A C 1
ATOM 1615 O O . GLY A 1 198 ? 5.625 -3.525 15.170 1.00 56.72 198 GLY A O 1
ATOM 1616 N N . GLU A 1 199 ? 7.772 -2.845 15.038 1.00 61.94 199 GLU A N 1
ATOM 1617 C CA . GLU A 1 199 ? 7.735 -2.388 13.652 1.00 61.94 199 GLU A CA 1
ATOM 1618 C C . GLU A 1 199 ? 7.088 -3.430 12.717 1.00 61.94 199 GLU A C 1
ATOM 1620 O O . GLU A 1 199 ? 6.342 -3.053 11.816 1.00 61.94 199 GLU A O 1
ATOM 1625 N N . CYS A 1 200 ? 7.242 -4.734 12.990 1.00 73.00 200 CYS A N 1
ATOM 1626 C CA . CYS A 1 200 ? 6.749 -5.811 12.128 1.00 73.00 200 CYS A CA 1
ATOM 1627 C C . CYS A 1 200 ? 5.242 -6.057 12.082 1.00 73.00 200 CYS A C 1
ATOM 1629 O O . CYS A 1 200 ? 4.690 -6.192 10.989 1.00 73.00 200 CYS A O 1
ATOM 1631 N N . GLU A 1 201 ? 4.546 -6.143 13.221 1.00 76.44 201 GLU A N 1
ATOM 1632 C CA . GLU A 1 201 ? 3.087 -6.357 13.192 1.00 76.44 201 GLU A CA 1
ATOM 1633 C C . GLU A 1 201 ? 2.394 -5.162 12.524 1.00 76.44 201 GLU A C 1
ATOM 1635 O O . GLU A 1 201 ? 1.396 -5.317 11.818 1.00 76.44 201 GLU A O 1
ATOM 1640 N N . PHE A 1 202 ? 2.942 -3.960 12.706 1.00 77.25 202 PHE A N 1
ATOM 1641 C CA . PHE A 1 202 ? 2.485 -2.782 11.986 1.00 77.25 202 PHE A CA 1
ATOM 1642 C C . PHE A 1 202 ? 2.762 -2.882 10.478 1.00 77.25 202 PHE A C 1
ATOM 1644 O O . PHE A 1 202 ? 1.843 -2.622 9.698 1.00 77.25 202 PHE A O 1
ATOM 1651 N N . GLN A 1 203 ? 3.946 -3.352 10.052 1.00 76.94 203 GLN A N 1
ATOM 1652 C CA . GLN A 1 203 ? 4.228 -3.599 8.629 1.00 76.94 203 GLN A CA 1
ATOM 1653 C C . GLN A 1 203 ? 3.255 -4.601 7.991 1.00 76.94 203 GLN A C 1
ATOM 1655 O O . GLN A 1 203 ? 2.876 -4.412 6.842 1.00 76.94 203 GLN A O 1
ATOM 1660 N N . CYS A 1 204 ? 2.728 -5.591 8.726 1.00 81.50 204 CYS A N 1
ATOM 1661 C CA . CYS A 1 204 ? 1.682 -6.477 8.188 1.00 81.50 204 CYS A CA 1
ATOM 1662 C C . CYS A 1 204 ? 0.428 -5.723 7.706 1.00 81.50 204 CYS A C 1
ATOM 1664 O O . CYS A 1 204 ? -0.334 -6.252 6.897 1.00 81.50 204 CYS A O 1
ATOM 1666 N N . HIS A 1 205 ? 0.184 -4.507 8.202 1.00 82.00 205 HIS A N 1
ATOM 1667 C CA . HIS A 1 205 ? -0.946 -3.675 7.791 1.00 82.00 205 HIS A CA 1
ATOM 1668 C C . HIS A 1 205 ? -0.602 -2.743 6.619 1.00 82.00 205 HIS A C 1
ATOM 1670 O O . HIS A 1 205 ? -1.524 -2.242 5.970 1.00 82.00 205 HIS A O 1
ATOM 1676 N N . LYS A 1 206 ? 0.690 -2.535 6.330 1.00 77.06 206 LYS A N 1
ATOM 1677 C CA . LYS A 1 206 ? 1.212 -1.730 5.220 1.00 77.06 206 LYS A CA 1
ATOM 1678 C C . LYS A 1 206 ? 1.492 -2.639 4.019 1.00 77.06 206 LYS A C 1
ATOM 1680 O O . LYS A 1 206 ? 2.500 -3.329 3.980 1.00 77.06 206 LYS A O 1
ATOM 1685 N N . MET A 1 207 ? 0.613 -2.662 3.016 1.00 70.25 207 MET A N 1
ATOM 1686 C CA . MET A 1 207 ? 0.813 -3.494 1.812 1.00 70.25 207 MET A CA 1
ATOM 1687 C C . MET A 1 207 ? 1.429 -2.724 0.626 1.00 70.25 207 MET A C 1
ATOM 1689 O O . MET A 1 207 ? 1.134 -3.034 -0.521 1.00 70.25 207 MET A O 1
ATOM 1693 N N . ASN A 1 208 ? 2.251 -1.698 0.851 1.00 64.75 208 ASN A N 1
ATOM 1694 C CA . ASN A 1 208 ? 2.532 -0.706 -0.199 1.00 64.75 208 ASN A CA 1
ATOM 1695 C C . ASN A 1 208 ? 3.439 -1.203 -1.344 1.00 64.75 208 ASN A C 1
ATOM 1697 O O . ASN A 1 208 ? 3.138 -0.899 -2.494 1.00 64.75 208 ASN A O 1
ATOM 1701 N N . HIS A 1 209 ? 4.491 -1.989 -1.070 1.00 57.25 209 HIS A N 1
ATOM 1702 C CA . HIS A 1 209 ? 5.565 -2.243 -2.063 1.00 57.25 209 HIS A CA 1
ATOM 1703 C C . HIS A 1 209 ? 5.808 -3.710 -2.414 1.00 57.25 209 HIS A C 1
ATOM 1705 O O . HIS A 1 209 ? 6.622 -4.033 -3.270 1.00 57.25 209 HIS A O 1
ATOM 1711 N N . GLN A 1 210 ? 5.090 -4.620 -1.770 1.00 74.12 210 GLN A N 1
ATOM 1712 C CA . GLN A 1 210 ? 5.402 -6.045 -1.807 1.00 74.12 210 GLN A CA 1
ATOM 1713 C C . GLN A 1 210 ? 4.307 -6.839 -2.507 1.00 74.12 210 GLN A C 1
ATOM 1715 O O . GLN A 1 210 ? 3.741 -7.793 -1.968 1.00 74.12 210 GLN A O 1
ATOM 1720 N N . PHE A 1 211 ? 3.945 -6.403 -3.710 1.00 87.19 211 PHE A N 1
ATOM 1721 C CA . PHE A 1 211 ? 2.946 -7.101 -4.498 1.00 87.19 211 PHE A CA 1
ATOM 1722 C C . PHE A 1 211 ? 3.282 -7.086 -5.984 1.00 87.19 211 PHE A C 1
ATOM 1724 O O . PHE A 1 211 ? 3.906 -6.161 -6.492 1.00 87.19 211 PHE A O 1
ATOM 1731 N N . ILE A 1 212 ? 2.835 -8.122 -6.691 1.00 89.69 212 ILE A N 1
ATOM 1732 C CA . ILE A 1 212 ? 2.994 -8.259 -8.140 1.00 89.69 212 ILE A CA 1
ATOM 1733 C C . ILE A 1 212 ? 1.630 -8.583 -8.733 1.00 89.69 212 ILE A C 1
ATOM 1735 O O . ILE A 1 212 ? 0.978 -9.557 -8.348 1.00 89.69 212 ILE A O 1
ATOM 1739 N N . LEU A 1 213 ? 1.195 -7.770 -9.687 1.00 90.31 213 LEU A N 1
ATOM 1740 C CA . LEU A 1 213 ? -0.018 -7.998 -10.452 1.00 90.31 213 LEU A CA 1
ATOM 1741 C C . LEU A 1 213 ? 0.286 -8.965 -11.589 1.00 90.31 213 LEU A C 1
ATOM 1743 O O . LEU A 1 213 ? 1.260 -8.831 -12.329 1.00 90.31 213 LEU A O 1
ATOM 1747 N N . THR A 1 214 ? -0.577 -9.960 -11.725 1.00 86.19 214 THR A N 1
ATOM 1748 C CA . THR A 1 214 ? -0.551 -10.914 -12.832 1.00 86.19 214 THR A CA 1
ATOM 1749 C C . THR A 1 214 ? -1.904 -10.912 -13.538 1.00 86.19 214 THR A C 1
ATOM 1751 O O . THR A 1 214 ? -2.803 -10.148 -13.187 1.00 86.19 214 THR A O 1
ATOM 1754 N N . ASN A 1 215 ? -2.068 -11.788 -14.531 1.00 80.50 215 ASN A N 1
ATOM 1755 C CA . ASN A 1 215 ? -3.303 -11.867 -15.303 1.00 80.50 215 ASN A CA 1
ATOM 1756 C C . ASN A 1 215 ? -4.557 -12.143 -14.471 1.00 80.50 215 ASN A C 1
ATOM 1758 O O . ASN A 1 215 ? -5.622 -11.584 -14.725 1.00 80.50 215 ASN A O 1
ATOM 1762 N N . ASP A 1 216 ? -4.432 -13.038 -13.501 1.00 88.69 216 ASP A N 1
ATOM 1763 C CA . ASP A 1 216 ? -5.551 -13.624 -12.773 1.00 88.69 216 ASP A CA 1
ATOM 1764 C C . ASP A 1 216 ? -5.312 -13.672 -11.260 1.00 88.69 216 ASP A C 1
ATOM 1766 O O . ASP A 1 216 ? -6.132 -14.230 -10.518 1.00 88.69 216 ASP A O 1
ATOM 1770 N N . SER A 1 217 ? -4.225 -13.063 -10.778 1.00 92.75 217 SER A N 1
ATOM 1771 C CA . SER A 1 217 ? -3.906 -13.008 -9.356 1.00 92.75 217 SER A CA 1
ATOM 1772 C C . SER A 1 217 ? -3.041 -11.814 -8.956 1.00 92.75 217 SER A C 1
ATOM 1774 O O . SER A 1 217 ? -2.364 -11.202 -9.784 1.00 92.75 217 SER A O 1
ATOM 1776 N N . ILE A 1 218 ? -3.051 -11.519 -7.659 1.00 92.50 218 ILE A N 1
ATOM 1777 C CA . ILE A 1 218 ? -2.109 -10.617 -6.999 1.00 92.50 218 ILE A CA 1
ATOM 1778 C C . ILE A 1 218 ? -1.179 -11.480 -6.154 1.00 92.50 218 ILE A C 1
ATOM 1780 O O . ILE A 1 218 ? -1.644 -12.164 -5.241 1.00 92.50 218 ILE A O 1
ATOM 1784 N N . PHE A 1 219 ? 0.113 -11.482 -6.454 1.00 91.50 219 PHE A N 1
ATOM 1785 C CA . PHE A 1 219 ? 1.111 -11.977 -5.515 1.00 91.50 219 PHE A CA 1
ATOM 1786 C C . PHE A 1 219 ? 1.307 -10.929 -4.431 1.00 91.50 219 PHE A C 1
ATOM 1788 O O . PHE A 1 219 ? 1.454 -9.757 -4.759 1.00 91.50 219 PHE A O 1
ATOM 1795 N N . ILE A 1 220 ? 1.308 -11.342 -3.173 1.00 88.38 220 ILE A N 1
ATOM 1796 C CA . ILE A 1 220 ? 1.620 -10.485 -2.032 1.00 88.38 220 ILE A CA 1
ATOM 1797 C C . ILE A 1 220 ? 2.718 -11.152 -1.213 1.00 88.38 220 ILE A C 1
ATOM 1799 O O . ILE A 1 220 ? 2.698 -12.377 -1.048 1.00 88.38 220 ILE A O 1
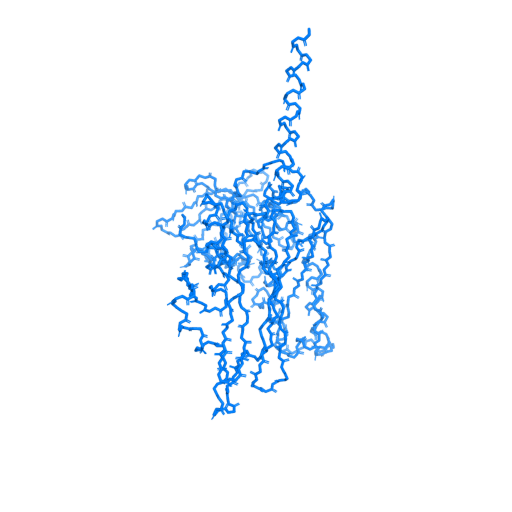ATOM 1803 N N . SER A 1 221 ? 3.650 -10.358 -0.700 1.00 84.19 221 SER A N 1
ATOM 1804 C CA . SER A 1 221 ? 4.694 -10.797 0.219 1.00 84.19 221 SER A CA 1
ATOM 1805 C C . SER A 1 221 ? 4.870 -9.820 1.382 1.00 84.19 221 SER A C 1
ATOM 1807 O O . SER A 1 221 ? 4.360 -8.703 1.358 1.00 84.19 221 SER A O 1
ATOM 1809 N N . ASN A 1 222 ? 5.534 -10.278 2.440 1.00 76.81 222 ASN A N 1
ATOM 1810 C CA . ASN A 1 222 ? 6.064 -9.415 3.488 1.00 76.81 222 ASN A CA 1
ATOM 1811 C C . ASN A 1 222 ? 7.585 -9.507 3.446 1.00 76.81 222 ASN A C 1
ATOM 1813 O O . ASN A 1 222 ? 8.095 -10.635 3.450 1.00 76.81 222 ASN A O 1
ATOM 1817 N N . ASN A 1 223 ? 8.283 -8.368 3.462 1.00 63.44 223 ASN A N 1
ATOM 1818 C CA . ASN A 1 223 ? 9.733 -8.399 3.542 1.00 63.44 223 ASN A CA 1
ATOM 1819 C C . ASN A 1 223 ? 10.170 -8.558 4.975 1.00 63.44 223 ASN A C 1
ATOM 1821 O O . ASN A 1 223 ? 9.453 -8.236 5.924 1.00 63.44 223 ASN A O 1
ATOM 1825 N N . SER A 1 224 ? 11.406 -9.004 5.115 1.00 58.56 224 SER A N 1
ATOM 1826 C CA . SER A 1 224 ? 12.028 -9.155 6.410 1.00 58.56 224 SER A CA 1
ATOM 1827 C C . SER A 1 224 ? 12.514 -7.854 7.051 1.00 58.56 224 SER A C 1
ATOM 1829 O O . SER A 1 224 ? 13.089 -7.911 8.132 1.00 58.56 224 SER A O 1
ATOM 1831 N N . ASP A 1 225 ? 12.328 -6.700 6.413 1.00 62.25 225 ASP A N 1
ATOM 1832 C CA . ASP A 1 225 ? 13.074 -5.480 6.763 1.00 62.25 225 ASP A CA 1
ATOM 1833 C C . ASP A 1 225 ? 12.702 -4.912 8.131 1.00 62.25 225 ASP A C 1
ATOM 1835 O O . ASP A 1 225 ? 13.516 -4.270 8.782 1.00 62.25 225 ASP A O 1
ATOM 1839 N N . CYS A 1 226 ? 11.496 -5.213 8.611 1.00 66.81 226 CYS A N 1
ATOM 1840 C CA . CYS A 1 226 ? 11.074 -4.865 9.965 1.00 66.81 226 CYS A CA 1
ATOM 1841 C C . CYS A 1 226 ? 11.698 -5.764 11.044 1.00 66.81 226 CYS A C 1
ATOM 1843 O O . CYS A 1 226 ? 11.615 -5.456 12.235 1.00 66.81 226 CYS A O 1
ATOM 1845 N N . PHE A 1 227 ? 12.215 -6.936 10.663 1.00 69.50 227 PHE A N 1
ATOM 1846 C CA . PHE A 1 227 ? 12.702 -7.913 11.618 1.00 69.50 227 PHE A CA 1
ATOM 1847 C C . PHE A 1 227 ? 14.103 -7.535 12.093 1.00 69.50 227 PHE A C 1
ATOM 1849 O O . PHE A 1 227 ? 14.940 -7.152 11.272 1.00 69.50 227 PHE A O 1
ATOM 1856 N N . PRO A 1 228 ? 14.419 -7.742 13.386 1.00 68.94 228 PRO A N 1
ATOM 1857 C CA . PRO A 1 228 ? 15.799 -7.698 13.853 1.00 68.94 228 PRO A CA 1
ATOM 1858 C C . PRO A 1 228 ? 16.693 -8.590 12.981 1.00 68.94 228 PRO A C 1
ATOM 1860 O O . PRO A 1 228 ? 16.284 -9.688 12.606 1.00 68.94 228 PRO A O 1
ATOM 1863 N N . HIS A 1 229 ? 17.932 -8.176 12.698 1.00 69.56 229 HIS A N 1
ATOM 1864 C CA . HIS A 1 229 ? 18.830 -8.901 11.781 1.00 69.56 229 HIS A CA 1
ATOM 1865 C C . HIS A 1 229 ? 18.977 -10.402 12.083 1.00 69.56 229 HIS A C 1
ATOM 1867 O O . HIS A 1 229 ? 19.058 -11.220 11.170 1.00 69.56 229 HIS A O 1
ATOM 1873 N N . VAL A 1 230 ? 18.960 -10.794 13.362 1.00 68.88 230 VAL A N 1
ATOM 1874 C CA . VAL A 1 230 ? 19.017 -12.210 13.768 1.00 68.88 230 VAL A CA 1
ATOM 1875 C C . VAL A 1 230 ? 17.835 -13.010 13.198 1.00 68.88 230 VAL A C 1
ATOM 1877 O O . VAL A 1 230 ? 17.998 -14.164 12.811 1.00 68.88 230 VAL A O 1
ATOM 1880 N N . TRP A 1 231 ? 16.655 -12.398 13.106 1.00 72.31 231 TRP A N 1
ATOM 1881 C CA . TRP A 1 231 ? 15.432 -13.025 12.610 1.00 72.31 231 TRP A CA 1
ATOM 1882 C C . TRP A 1 231 ? 15.370 -13.009 11.088 1.00 72.31 231 TRP A C 1
ATOM 1884 O O . TRP A 1 231 ? 14.733 -13.887 10.520 1.00 72.31 231 TRP A O 1
ATOM 1894 N N . GLN A 1 232 ? 16.031 -12.058 10.419 1.00 72.81 232 GLN A N 1
ATOM 1895 C CA . GLN A 1 232 ? 16.069 -11.992 8.952 1.00 72.81 232 GLN A CA 1
ATOM 1896 C C . GLN A 1 232 ? 16.647 -13.286 8.353 1.00 72.81 232 GLN A C 1
ATOM 1898 O O . GLN A 1 232 ? 16.085 -13.823 7.407 1.00 72.81 232 GLN A O 1
ATOM 1903 N N . ASN A 1 233 ? 17.668 -13.878 8.987 1.00 72.56 233 ASN A N 1
ATOM 1904 C CA . ASN A 1 233 ? 18.215 -15.192 8.601 1.00 72.56 233 ASN A CA 1
ATOM 1905 C C . ASN A 1 233 ? 17.257 -16.374 8.840 1.00 72.56 233 ASN A C 1
ATOM 1907 O O . ASN A 1 233 ? 17.472 -17.471 8.326 1.00 72.56 233 ASN A O 1
ATOM 1911 N N . CYS A 1 234 ? 16.229 -16.163 9.654 1.00 72.88 234 CYS A N 1
ATOM 1912 C CA . CYS A 1 234 ? 15.228 -17.147 10.053 1.00 72.88 234 CYS A CA 1
ATOM 1913 C C . CYS A 1 234 ? 13.866 -16.912 9.385 1.00 72.88 234 CYS A C 1
ATOM 1915 O O . CYS A 1 234 ? 12.954 -17.724 9.549 1.00 72.88 234 CYS A O 1
ATOM 1917 N N . ASN A 1 235 ? 13.706 -15.802 8.667 1.00 68.69 235 ASN A N 1
ATOM 1918 C CA . ASN A 1 235 ? 12.441 -15.399 8.091 1.00 68.69 235 ASN A CA 1
ATOM 1919 C C . ASN A 1 235 ? 12.412 -15.717 6.597 1.00 68.69 235 ASN A C 1
ATOM 1921 O O . ASN A 1 235 ? 13.081 -15.075 5.796 1.00 68.69 235 ASN A O 1
ATOM 1925 N N . PHE A 1 236 ? 11.549 -16.653 6.217 1.00 64.31 236 PHE A N 1
ATOM 1926 C CA . PHE A 1 236 ? 11.255 -16.938 4.811 1.00 64.31 236 PHE A CA 1
ATOM 1927 C C . PHE A 1 236 ? 10.185 -16.002 4.223 1.00 64.31 236 PHE A C 1
ATOM 1929 O O . PHE A 1 236 ? 9.827 -16.131 3.053 1.00 64.31 236 PHE A O 1
ATOM 1936 N N . GLY A 1 237 ? 9.670 -15.072 5.036 1.00 71.56 237 GLY A N 1
ATOM 1937 C CA . GLY A 1 237 ? 8.557 -14.201 4.695 1.00 71.56 237 GLY A CA 1
ATOM 1938 C C . GL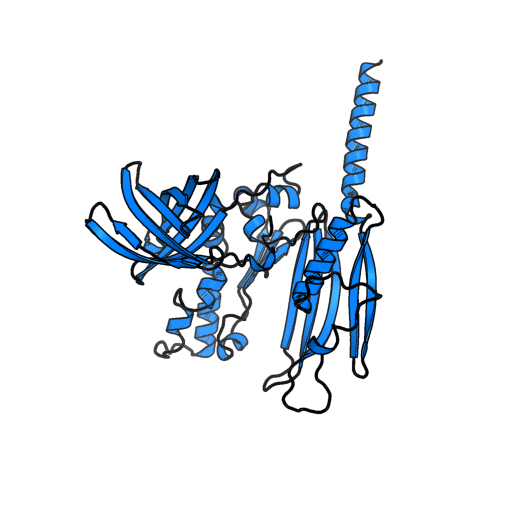Y A 1 237 ? 7.235 -14.962 4.607 1.00 71.56 237 GLY A C 1
ATOM 1939 O O . GLY A 1 237 ? 7.176 -16.186 4.487 1.00 71.56 237 GLY A O 1
ATOM 1940 N N . SER A 1 238 ? 6.137 -14.216 4.645 1.00 79.62 238 SER A N 1
ATOM 1941 C CA . SER A 1 238 ? 4.864 -14.721 4.135 1.00 79.62 238 SER A CA 1
ATOM 1942 C C . SER A 1 238 ? 4.752 -14.324 2.681 1.00 79.62 238 SER A C 1
ATOM 1944 O O . SER A 1 238 ? 4.986 -13.166 2.351 1.00 79.62 238 SER A O 1
ATOM 1946 N N . SER A 1 239 ? 4.356 -15.249 1.812 1.00 87.00 239 SER A N 1
ATOM 1947 C CA . SER A 1 239 ? 3.992 -14.898 0.446 1.00 87.00 239 SER A CA 1
ATOM 1948 C C . SER A 1 239 ? 2.895 -15.795 -0.099 1.00 87.00 239 SER A C 1
ATOM 1950 O O . SER A 1 239 ? 2.786 -16.965 0.275 1.00 87.00 239 SER A O 1
ATOM 1952 N N . LYS A 1 240 ? 2.048 -15.244 -0.972 1.00 90.31 240 LYS A N 1
ATOM 1953 C CA . LYS A 1 240 ? 1.029 -16.028 -1.675 1.00 90.31 240 LYS A CA 1
ATOM 1954 C C . LYS A 1 240 ? 0.426 -15.311 -2.867 1.00 90.31 240 LYS A C 1
ATOM 1956 O O . LYS A 1 240 ? 0.430 -14.090 -2.960 1.00 90.31 240 LYS A O 1
ATOM 1961 N N . TYR A 1 241 ? -0.207 -16.108 -3.721 1.00 93.19 241 TYR A N 1
ATOM 1962 C CA . TYR A 1 241 ? -1.047 -15.632 -4.811 1.00 93.19 241 TYR A CA 1
ATOM 1963 C C . TYR A 1 241 ? -2.519 -15.581 -4.390 1.00 93.19 241 TYR A C 1
ATOM 1965 O O . TYR A 1 241 ? -3.125 -16.594 -4.032 1.00 93.19 241 TYR A O 1
ATOM 1973 N N . LEU A 1 242 ? -3.115 -14.398 -4.490 1.00 94.50 242 LEU A N 1
ATOM 1974 C CA . LEU A 1 242 ? -4.539 -14.151 -4.317 1.00 94.50 242 LEU A CA 1
ATOM 1975 C C . LEU A 1 242 ? -5.228 -14.115 -5.677 1.00 94.50 242 LEU A C 1
ATOM 1977 O O . LEU A 1 242 ? -5.090 -13.154 -6.430 1.00 94.50 242 LEU A O 1
ATOM 1981 N N . LYS A 1 243 ? -5.994 -15.160 -6.000 1.00 95.75 243 LYS A N 1
ATOM 1982 C CA . LYS A 1 243 ? -6.726 -15.218 -7.272 1.00 95.75 243 LYS A CA 1
ATOM 1983 C C . LYS A 1 243 ? -7.831 -14.164 -7.326 1.00 95.75 243 LYS A C 1
ATOM 1985 O O . LYS A 1 243 ? -8.633 -14.058 -6.395 1.00 95.75 243 LYS A O 1
ATOM 1990 N N . ILE A 1 244 ? -7.943 -13.461 -8.451 1.00 95.06 244 ILE A N 1
ATOM 1991 C CA . ILE A 1 244 ? -8.924 -12.382 -8.649 1.00 95.06 244 ILE A CA 1
ATOM 1992 C C . ILE A 1 244 ? -10.357 -12.871 -8.455 1.00 95.06 244 ILE A C 1
ATOM 1994 O O . ILE A 1 244 ? -11.163 -12.194 -7.826 1.00 95.06 244 ILE A O 1
ATOM 1998 N N . ASN A 1 245 ? -10.686 -14.085 -8.896 1.00 94.81 245 ASN A N 1
ATOM 1999 C CA . ASN A 1 245 ? -12.023 -14.649 -8.701 1.00 94.81 245 ASN A CA 1
ATOM 2000 C C . ASN A 1 245 ? -12.421 -14.836 -7.220 1.00 94.81 245 ASN A C 1
ATOM 2002 O O . ASN A 1 245 ? -13.619 -14.869 -6.934 1.00 94.81 245 ASN A O 1
ATOM 2006 N N . ILE A 1 246 ? -11.450 -14.943 -6.304 1.00 96.06 246 ILE A N 1
ATOM 2007 C CA . ILE A 1 246 ? -11.657 -15.062 -4.853 1.00 96.06 246 ILE A CA 1
ATOM 2008 C C . ILE A 1 246 ? -11.789 -13.679 -4.205 1.00 96.06 246 ILE A C 1
ATOM 2010 O O . ILE A 1 246 ? -12.592 -13.510 -3.288 1.00 96.06 246 ILE A O 1
ATOM 2014 N N . ILE A 1 247 ? -11.011 -12.699 -4.672 1.00 95.62 247 ILE A N 1
ATOM 2015 C CA . ILE A 1 247 ? -10.919 -11.375 -4.038 1.00 95.62 247 ILE A CA 1
ATOM 2016 C C . ILE A 1 247 ? -11.748 -10.287 -4.729 1.00 95.62 247 ILE A C 1
ATOM 2018 O O . ILE A 1 247 ? -11.836 -9.186 -4.201 1.00 95.62 247 ILE A O 1
ATOM 2022 N N . LYS A 1 248 ? -12.392 -10.572 -5.867 1.00 94.88 248 LYS A N 1
ATOM 2023 C CA . LYS A 1 248 ? -13.128 -9.586 -6.684 1.00 94.88 248 LYS A CA 1
ATOM 2024 C C . LYS A 1 248 ? -14.138 -8.723 -5.919 1.00 94.88 248 LYS A C 1
ATOM 2026 O O . LYS A 1 248 ? -14.344 -7.576 -6.294 1.00 94.88 248 LYS A O 1
ATOM 2031 N N . ASP A 1 249 ? -14.749 -9.251 -4.858 1.00 94.75 249 ASP A N 1
ATOM 2032 C CA . ASP A 1 249 ? -15.746 -8.527 -4.055 1.00 94.75 249 ASP A CA 1
ATOM 2033 C C . ASP A 1 249 ? -15.102 -7.524 -3.077 1.00 94.75 249 ASP A C 1
ATOM 2035 O O . ASP A 1 249 ? -15.785 -6.646 -2.543 1.00 94.75 249 ASP A O 1
ATOM 2039 N N . TYR A 1 250 ? -13.792 -7.648 -2.857 1.00 94.75 250 TYR A N 1
ATOM 2040 C CA . TYR A 1 250 ? -12.963 -6.747 -2.058 1.00 94.75 250 TYR A CA 1
ATOM 2041 C C . TYR A 1 250 ? -12.245 -5.701 -2.909 1.00 94.75 250 TYR A C 1
ATOM 2043 O O . TYR A 1 250 ? -11.699 -4.764 -2.343 1.00 94.75 250 TYR A O 1
ATOM 2051 N N . LEU A 1 251 ? -12.232 -5.844 -4.237 1.00 92.94 251 LEU A N 1
ATOM 2052 C CA . LEU A 1 251 ? -11.559 -4.895 -5.116 1.00 92.94 251 LEU A CA 1
ATOM 2053 C C . LEU A 1 251 ? -12.313 -3.561 -5.177 1.00 92.94 251 LEU A C 1
ATOM 2055 O O . LEU A 1 251 ? -13.547 -3.537 -5.213 1.00 92.94 251 LEU A O 1
ATOM 2059 N N . SER A 1 252 ? -11.557 -2.468 -5.241 1.00 90.75 252 SER A N 1
ATOM 2060 C CA . SER A 1 252 ? -12.075 -1.138 -5.567 1.00 90.75 252 SER A CA 1
ATOM 2061 C C . SER A 1 252 ? -12.526 -1.078 -7.032 1.00 90.75 252 SER A C 1
ATOM 2063 O O . SER A 1 252 ? -12.211 -1.967 -7.828 1.00 90.75 252 SER A O 1
ATOM 2065 N N . ASP A 1 253 ? -13.227 -0.015 -7.431 1.00 90.00 253 ASP A N 1
ATOM 2066 C CA . ASP A 1 253 ? -13.556 0.201 -8.849 1.00 90.00 253 ASP A CA 1
ATOM 2067 C C . ASP A 1 253 ? -12.287 0.276 -9.716 1.00 90.00 253 ASP A C 1
ATOM 2069 O O . ASP A 1 253 ? -12.261 -0.277 -10.816 1.00 90.00 253 ASP A O 1
ATOM 2073 N N . TYR A 1 254 ? -11.216 0.877 -9.185 1.00 89.44 254 TYR A N 1
ATOM 2074 C CA . TYR A 1 254 ? -9.908 0.944 -9.832 1.00 89.44 254 TYR A CA 1
ATOM 2075 C C . TYR A 1 254 ? -9.263 -0.439 -9.994 1.00 89.44 254 TYR A C 1
ATOM 2077 O O . TYR A 1 254 ? -8.895 -0.827 -11.102 1.00 89.44 254 TYR A O 1
ATOM 2085 N N . GLY A 1 255 ? -9.210 -1.237 -8.922 1.00 90.94 255 GLY A N 1
ATOM 2086 C CA . GLY A 1 255 ? -8.699 -2.606 -8.982 1.00 90.94 255 GLY A CA 1
ATOM 2087 C C . GLY A 1 255 ? -9.501 -3.470 -9.957 1.00 90.94 255 GLY A C 1
ATOM 2088 O O . GLY A 1 255 ? -8.936 -4.215 -10.754 1.00 90.94 255 GLY A O 1
ATOM 2089 N N . ARG A 1 256 ? -10.832 -3.336 -9.966 1.00 91.38 256 ARG A N 1
ATOM 2090 C CA . ARG A 1 256 ? -11.699 -4.045 -10.921 1.00 91.38 256 ARG A CA 1
ATOM 2091 C C . ARG A 1 256 ? -11.407 -3.648 -12.364 1.00 91.38 256 ARG A C 1
ATOM 2093 O O . ARG A 1 256 ? -11.367 -4.538 -13.213 1.00 91.38 256 ARG A O 1
ATOM 2100 N N . TRP A 1 257 ? -11.179 -2.368 -12.633 1.00 89.69 257 TRP A N 1
ATOM 2101 C CA . TRP A 1 257 ? -10.816 -1.888 -13.964 1.00 89.69 257 TRP A CA 1
ATOM 2102 C C . TRP A 1 257 ? -9.446 -2.416 -14.407 1.00 89.69 257 TRP A C 1
ATOM 2104 O O . TRP A 1 257 ? -9.343 -2.965 -15.504 1.00 89.69 257 TRP A O 1
ATOM 2114 N N . LEU A 1 258 ? -8.429 -2.367 -13.535 1.00 88.44 258 LEU A N 1
ATOM 2115 C CA . LEU A 1 258 ? -7.089 -2.897 -13.828 1.00 88.44 258 LEU A CA 1
ATOM 2116 C C . LEU A 1 258 ? -7.117 -4.383 -14.226 1.00 88.44 258 LEU A C 1
ATOM 2118 O O . LEU A 1 258 ? -6.399 -4.796 -15.136 1.00 88.44 258 LEU A O 1
ATOM 2122 N N . PHE A 1 259 ? -7.987 -5.181 -13.597 1.00 88.31 259 PHE A N 1
ATOM 2123 C CA . PHE A 1 259 ? -8.179 -6.601 -13.927 1.00 88.31 259 PHE A CA 1
ATOM 2124 C C . PHE A 1 259 ? -9.219 -6.866 -15.030 1.00 88.31 259 PHE A C 1
ATOM 2126 O O . PHE A 1 259 ? -9.607 -8.016 -15.244 1.00 88.31 259 PHE A O 1
ATOM 2133 N N . GLY A 1 260 ? -9.705 -5.833 -15.726 1.00 87.31 260 GLY A N 1
ATOM 2134 C CA . GLY A 1 260 ? -10.672 -5.974 -16.821 1.00 87.31 260 GLY A CA 1
ATOM 2135 C C . GLY A 1 260 ? -12.053 -6.481 -16.385 1.00 87.31 260 GLY A C 1
ATOM 2136 O O . GLY A 1 260 ? -12.795 -7.044 -17.190 1.00 87.31 260 GLY A O 1
ATOM 2137 N N . LEU A 1 261 ? -12.406 -6.312 -15.107 1.00 89.12 261 LEU A N 1
ATOM 2138 C CA . LEU A 1 261 ? -13.720 -6.649 -14.547 1.00 89.12 261 LEU A CA 1
ATOM 2139 C C . LEU A 1 261 ? -14.742 -5.509 -14.701 1.00 89.12 261 LEU A C 1
ATOM 2141 O O . LEU A 1 261 ? -15.930 -5.719 -14.436 1.00 89.12 261 LEU A O 1
ATOM 2145 N N . SER A 1 262 ? -14.290 -4.315 -15.087 1.00 86.31 262 SER A N 1
ATOM 2146 C CA . SER A 1 262 ? -15.111 -3.150 -15.426 1.00 86.31 262 SER A CA 1
ATOM 2147 C C . SER A 1 262 ? -14.499 -2.376 -16.597 1.00 86.31 262 SER A C 1
ATOM 2149 O O . SER A 1 262 ? -13.287 -2.380 -16.789 1.00 86.31 262 SER A O 1
ATOM 2151 N N . ASP A 1 263 ? -15.348 -1.704 -17.381 1.00 81.38 263 ASP A N 1
ATOM 2152 C CA . ASP A 1 263 ? -14.917 -0.912 -18.547 1.00 81.38 263 ASP A CA 1
ATOM 2153 C C . ASP A 1 263 ? -14.365 0.477 -18.157 1.00 81.38 263 ASP A C 1
ATOM 2155 O O . ASP A 1 263 ? -13.697 1.132 -18.952 1.00 81.38 263 ASP A O 1
ATOM 2159 N N . SER A 1 264 ? -14.645 0.934 -16.934 1.00 81.25 264 SER A N 1
ATOM 2160 C CA . SER A 1 264 ? -14.194 2.211 -16.376 1.00 81.25 264 SER A CA 1
ATOM 2161 C C . SER A 1 264 ? -14.101 2.126 -14.851 1.00 81.25 264 SER A C 1
ATOM 2163 O O . SER A 1 264 ? -14.637 1.191 -14.244 1.00 81.25 264 SER A O 1
ATOM 2165 N N . TYR A 1 265 ? -13.494 3.135 -14.231 1.00 82.88 265 TYR A N 1
ATOM 2166 C CA . TYR A 1 265 ? -13.514 3.343 -12.786 1.00 82.88 265 TYR A CA 1
ATOM 2167 C C . TYR A 1 265 ? -13.859 4.800 -12.458 1.00 82.88 265 TYR A C 1
ATOM 2169 O O . TYR A 1 265 ? -13.622 5.704 -13.257 1.00 82.88 265 TYR A O 1
ATOM 2177 N N . CYS A 1 266 ? -14.454 5.013 -11.288 1.00 74.88 266 CYS A N 1
ATOM 2178 C CA . CYS A 1 266 ? -14.521 6.328 -10.659 1.00 74.88 266 CYS A CA 1
ATOM 2179 C C . CYS A 1 266 ? -13.314 6.463 -9.728 1.00 74.88 266 CYS A C 1
ATOM 2181 O O . CYS A 1 266 ? -12.892 5.459 -9.150 1.00 74.88 266 CYS A O 1
ATOM 2183 N N . ASP A 1 267 ? -12.775 7.676 -9.572 1.00 63.50 267 ASP A N 1
ATOM 2184 C CA . ASP A 1 267 ? -11.628 7.904 -8.690 1.00 63.50 267 ASP A CA 1
ATOM 2185 C C . ASP A 1 267 ? -11.872 7.324 -7.287 1.00 63.50 267 ASP A C 1
ATOM 2187 O O . ASP A 1 267 ? -12.981 7.369 -6.737 1.00 63.50 267 ASP A O 1
ATOM 2191 N N . VAL A 1 268 ? -10.811 6.736 -6.732 1.00 63.75 268 VAL A N 1
ATOM 2192 C CA . VAL A 1 268 ? -10.835 6.060 -5.436 1.00 63.75 268 VAL A CA 1
ATOM 2193 C C . VAL A 1 268 ? -11.218 7.082 -4.371 1.00 63.75 268 VAL A C 1
ATOM 2195 O O . VAL A 1 268 ? -10.591 8.132 -4.237 1.00 63.75 268 VAL A O 1
ATOM 2198 N N . LYS A 1 269 ? -12.276 6.796 -3.605 1.00 65.06 269 LYS A N 1
ATOM 2199 C CA . LYS A 1 269 ? -12.643 7.651 -2.470 1.00 65.06 269 LYS A CA 1
ATOM 2200 C C . LYS A 1 269 ? -11.460 7.708 -1.500 1.00 65.06 269 LYS A C 1
ATOM 2202 O O . LYS A 1 269 ? -10.917 6.650 -1.194 1.00 65.06 269 LYS A O 1
ATOM 2207 N N . PRO A 1 270 ? -11.098 8.884 -0.966 1.00 72.81 270 PRO A N 1
ATOM 2208 C CA . PRO A 1 270 ? -9.986 8.995 -0.033 1.00 72.81 270 PRO A CA 1
ATOM 2209 C C . PRO A 1 270 ? -10.356 8.293 1.277 1.00 72.81 270 PRO A C 1
ATOM 2211 O O . PRO A 1 270 ? -11.176 8.788 2.062 1.00 72.81 270 PRO A O 1
ATOM 2214 N N . TYR A 1 271 ? -9.786 7.106 1.475 1.00 78.25 271 TYR A N 1
ATOM 2215 C CA . TYR A 1 271 ? -9.843 6.375 2.730 1.00 78.25 271 TYR A CA 1
ATOM 2216 C C . TYR A 1 271 ? -8.531 6.565 3.481 1.00 78.25 271 TYR A C 1
ATOM 2218 O O . TYR A 1 271 ? -7.459 6.267 2.970 1.00 78.25 271 TYR A O 1
ATOM 2226 N N . PHE A 1 272 ? -8.635 6.997 4.729 1.00 81.31 272 PHE A N 1
ATOM 2227 C CA . PHE A 1 272 ? -7.531 7.019 5.674 1.00 81.31 272 PHE A CA 1
ATOM 2228 C C . PHE A 1 272 ? -7.648 5.789 6.562 1.00 81.31 272 PHE A C 1
ATOM 2230 O O . PHE A 1 272 ? -8.692 5.562 7.180 1.00 81.31 272 PHE A O 1
ATOM 2237 N N . HIS A 1 273 ? -6.596 4.981 6.602 1.00 85.69 273 HIS A N 1
ATOM 2238 C CA . HIS A 1 273 ? -6.550 3.786 7.428 1.00 85.69 273 HIS A CA 1
ATOM 2239 C C . HIS A 1 273 ? -5.528 3.979 8.536 1.00 85.69 273 HIS A C 1
ATOM 2241 O O . HIS A 1 273 ? -4.385 4.355 8.293 1.00 85.69 273 HIS A O 1
ATOM 2247 N N . PHE A 1 274 ? -5.944 3.668 9.752 1.00 86.62 274 PHE A N 1
ATOM 2248 C CA . PHE A 1 274 ? -5.121 3.781 10.935 1.00 86.62 274 PHE A CA 1
ATOM 2249 C C . PHE A 1 274 ? -5.122 2.480 11.716 1.00 86.62 274 PHE A C 1
ATOM 2251 O O . PHE A 1 274 ? -6.124 1.762 11.769 1.00 86.62 274 PHE A O 1
ATOM 2258 N N . VAL A 1 275 ? -4.004 2.208 12.372 1.00 88.31 275 VAL A N 1
ATOM 2259 C CA . VAL A 1 275 ? -3.833 1.088 13.294 1.00 88.31 275 VAL A CA 1
ATOM 2260 C C . VAL A 1 275 ? -3.198 1.634 14.566 1.00 88.31 275 VAL A C 1
ATOM 2262 O O . VAL A 1 275 ? -2.291 2.461 14.512 1.00 88.31 275 VAL A O 1
ATOM 2265 N N . GLY A 1 276 ? -3.705 1.233 15.728 1.00 87.44 276 GLY A N 1
ATOM 2266 C CA . GLY A 1 276 ? -3.225 1.792 16.987 1.00 87.44 276 GLY A CA 1
ATOM 2267 C C . GLY A 1 276 ? -3.855 1.182 18.228 1.00 87.44 276 GLY A C 1
ATOM 2268 O O . GLY A 1 276 ? -4.332 0.042 18.214 1.00 87.44 276 GLY A O 1
ATOM 2269 N N . LYS A 1 277 ? -3.842 1.936 19.329 1.00 87.69 277 LYS A N 1
ATOM 2270 C CA . LYS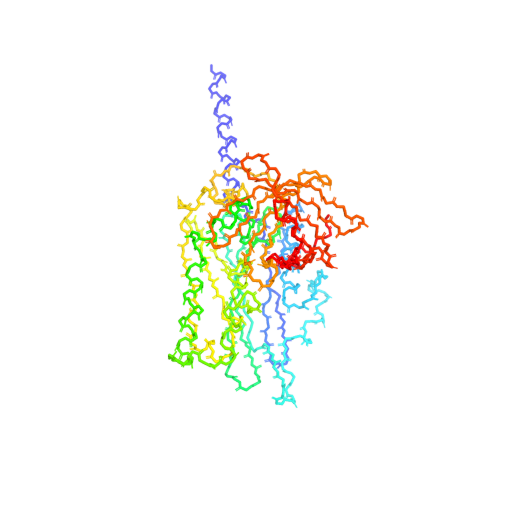 A 1 277 ? -4.355 1.485 20.627 1.00 87.69 277 LYS A CA 1
ATOM 2271 C C . LYS A 1 277 ? -5.179 2.565 21.326 1.00 87.69 277 LYS A C 1
ATOM 2273 O O . LYS A 1 277 ? -4.875 3.751 21.253 1.00 87.69 277 LYS A O 1
ATOM 2278 N N . ILE A 1 278 ? -6.177 2.116 22.087 1.00 87.69 278 ILE A N 1
ATOM 2279 C CA . ILE A 1 278 ? -6.841 2.907 23.130 1.00 87.69 278 ILE A CA 1
ATOM 2280 C C . ILE A 1 278 ? -6.219 2.537 24.486 1.00 87.69 278 ILE A C 1
ATOM 2282 O O . ILE A 1 278 ? -6.183 1.353 24.853 1.00 87.69 278 ILE A O 1
ATOM 2286 N N . ASN A 1 279 ? -5.763 3.538 25.243 1.00 88.75 279 ASN A N 1
ATOM 2287 C CA . ASN A 1 279 ? -5.143 3.417 26.568 1.00 88.75 279 ASN A CA 1
ATOM 2288 C C . ASN A 1 279 ? -3.989 2.401 26.593 1.00 88.75 279 ASN A C 1
ATOM 2290 O O . ASN A 1 279 ? -3.952 1.539 27.475 1.00 88.75 279 ASN A O 1
ATOM 2294 N N . ASP A 1 280 ? -3.154 2.415 25.550 1.00 82.38 280 ASP A N 1
ATOM 2295 C CA . ASP A 1 280 ? -1.988 1.538 25.329 1.00 82.38 280 ASP A CA 1
ATOM 2296 C C . ASP A 1 280 ? -2.263 0.029 25.419 1.00 82.38 280 ASP A C 1
ATOM 2298 O O . ASP A 1 280 ? -1.356 -0.802 25.446 1.00 82.38 280 ASP A O 1
ATOM 2302 N N . LYS A 1 281 ? -3.542 -0.358 25.426 1.00 83.38 281 LYS A N 1
ATOM 2303 C CA . LYS A 1 281 ? -3.981 -1.718 25.747 1.00 83.38 281 LYS A CA 1
ATOM 2304 C C . LYS A 1 281 ? -4.888 -2.309 24.684 1.00 83.38 281 LYS A C 1
ATOM 2306 O O . LYS A 1 281 ? -4.781 -3.490 24.361 1.00 83.38 281 LYS A O 1
ATOM 2311 N N . TYR A 1 282 ? -5.830 -1.523 24.180 1.00 84.94 282 TYR A N 1
ATOM 2312 C CA . TYR A 1 282 ? -6.893 -2.026 23.320 1.00 84.94 282 TYR A CA 1
ATOM 2313 C C . TYR A 1 282 ? -6.553 -1.741 21.863 1.00 84.94 282 TYR A C 1
ATOM 2315 O O . TYR A 1 282 ? -6.763 -0.625 21.399 1.00 84.94 282 TYR A O 1
ATOM 2323 N N . LYS A 1 283 ? -6.020 -2.747 21.162 1.00 85.25 283 LYS A N 1
ATOM 2324 C CA . LYS A 1 283 ? -5.680 -2.645 19.737 1.00 85.25 283 LYS A CA 1
ATOM 2325 C C . LYS A 1 283 ? -6.931 -2.374 18.898 1.00 85.25 283 LYS A C 1
ATOM 2327 O O . LYS A 1 283 ? -7.947 -3.064 19.059 1.00 85.25 283 LYS A O 1
ATOM 2332 N N . ILE A 1 284 ? -6.838 -1.381 18.024 1.00 87.19 284 ILE A N 1
ATOM 2333 C CA . ILE A 1 284 ? -7.899 -0.989 17.104 1.00 87.19 284 ILE A CA 1
ATOM 2334 C C . ILE A 1 284 ? -7.347 -0.751 15.701 1.00 87.19 284 ILE A C 1
ATOM 2336 O O . ILE A 1 284 ? -6.200 -0.337 15.534 1.00 87.19 284 ILE A O 1
ATOM 2340 N N . SER A 1 285 ? -8.205 -0.972 14.712 1.00 88.50 285 SER A N 1
ATOM 2341 C CA . SER A 1 285 ? -8.018 -0.498 13.340 1.00 88.50 285 SER A CA 1
ATOM 2342 C C . SER A 1 285 ? -9.152 0.454 12.993 1.00 88.50 285 SER A C 1
ATOM 2344 O O . SER A 1 285 ? -10.284 0.229 13.416 1.00 88.50 285 SER A O 1
ATOM 2346 N N . LEU A 1 286 ? -8.878 1.510 12.243 1.00 88.94 286 LEU A N 1
ATOM 2347 C CA . LEU A 1 286 ? -9.827 2.577 11.949 1.00 88.94 286 LEU A CA 1
ATOM 2348 C C . LEU A 1 286 ? -9.748 2.938 10.469 1.00 88.94 286 LEU A C 1
ATOM 2350 O O . LEU A 1 286 ? -8.671 3.214 9.961 1.00 88.94 286 LEU A O 1
ATOM 2354 N N . SER A 1 287 ? -10.881 2.935 9.774 1.00 87.44 287 SER A N 1
ATOM 2355 C CA . SER A 1 287 ? -10.999 3.421 8.396 1.00 87.44 287 SER A CA 1
ATOM 2356 C C . SER A 1 287 ? -11.899 4.640 8.364 1.00 87.44 287 SER A C 1
ATOM 2358 O O . SER A 1 287 ? -13.018 4.569 8.863 1.00 87.44 287 SER A O 1
ATOM 2360 N N . ILE A 1 288 ? -11.448 5.732 7.755 1.00 86.25 288 ILE A N 1
ATOM 2361 C CA . ILE A 1 288 ? -12.196 6.985 7.639 1.00 86.25 288 ILE A CA 1
ATOM 2362 C C . ILE A 1 288 ? -12.296 7.355 6.164 1.00 86.25 288 ILE A C 1
ATOM 2364 O O . ILE A 1 288 ? -11.285 7.502 5.494 1.00 86.25 288 ILE A O 1
ATOM 2368 N N . CYS A 1 289 ? -13.511 7.538 5.660 1.00 84.88 289 CYS A N 1
ATOM 2369 C CA . CYS A 1 289 ? -13.778 8.069 4.331 1.00 84.88 289 CYS A CA 1
ATOM 2370 C C . CYS A 1 289 ? -14.201 9.534 4.437 1.00 84.88 289 CYS A C 1
ATOM 2372 O O . CYS A 1 289 ? -15.190 9.853 5.111 1.00 84.88 289 CYS A O 1
ATOM 2374 N N . LYS A 1 290 ? -13.486 10.411 3.729 1.00 78.00 290 LYS A N 1
ATOM 2375 C CA . LYS A 1 290 ? -13.895 11.806 3.539 1.00 78.00 290 LYS A CA 1
ATOM 2376 C C . LYS A 1 290 ? -14.932 11.878 2.416 1.00 78.00 290 LYS A C 1
ATOM 2378 O O . LYS A 1 290 ? -14.664 11.454 1.295 1.00 78.00 290 LYS A O 1
ATOM 2383 N N . LYS A 1 291 ? -16.143 12.350 2.734 1.00 71.56 291 LYS A N 1
ATOM 2384 C CA . LYS A 1 291 ? -17.268 12.415 1.780 1.00 71.56 291 LYS A CA 1
ATOM 2385 C C . LYS A 1 291 ? -17.408 13.782 1.111 1.00 71.56 291 LYS A C 1
ATOM 2387 O O . LYS A 1 291 ? -17.707 13.834 -0.075 1.00 71.56 291 LYS A O 1
ATOM 2392 N N . GLU A 1 292 ? -17.222 14.849 1.882 1.00 69.44 292 GLU A N 1
ATOM 2393 C CA . GLU A 1 292 ? -17.318 16.266 1.491 1.00 69.44 292 GLU A CA 1
ATOM 2394 C C . GLU A 1 292 ? -16.209 17.044 2.230 1.00 69.44 292 GLU A C 1
ATOM 2396 O O . GLU A 1 292 ? -15.458 16.418 2.981 1.00 69.44 292 GLU A O 1
ATOM 2401 N N . GLU A 1 293 ? -16.080 18.366 2.035 1.00 69.56 293 GLU A N 1
ATOM 2402 C CA . GLU A 1 293 ? -14.950 19.163 2.566 1.00 69.56 293 GLU A CA 1
ATOM 2403 C C . GLU A 1 293 ? -14.633 18.879 4.040 1.00 69.56 293 GLU A C 1
ATOM 2405 O O . GLU A 1 293 ? -13.462 18.656 4.351 1.00 69.56 293 GLU A O 1
ATOM 2410 N N . ASP A 1 294 ? -15.660 18.736 4.886 1.00 76.19 294 ASP A N 1
ATOM 2411 C CA . ASP A 1 294 ? -15.475 18.487 6.319 1.00 76.19 294 ASP A CA 1
ATOM 2412 C C . ASP A 1 294 ? -16.163 17.213 6.836 1.00 76.19 294 ASP A C 1
ATOM 2414 O O . ASP A 1 294 ? -15.871 16.780 7.942 1.00 76.19 294 ASP A O 1
ATOM 2418 N N . ASN A 1 295 ? -17.061 16.565 6.087 1.00 83.38 295 ASN A N 1
ATOM 2419 C CA . ASN A 1 295 ? -17.823 15.415 6.598 1.00 83.38 295 ASN A CA 1
ATOM 2420 C C . ASN A 1 295 ? -17.065 14.089 6.439 1.00 83.38 295 ASN A C 1
ATOM 2422 O O . ASN A 1 295 ? -16.670 13.714 5.328 1.00 83.38 295 ASN A O 1
ATOM 2426 N N . VAL A 1 296 ? -16.979 13.313 7.526 1.00 83.00 296 VAL A N 1
ATOM 2427 C CA . VAL A 1 296 ? -16.387 11.968 7.514 1.00 83.00 296 VAL A CA 1
ATOM 2428 C C . VAL A 1 296 ? -17.330 10.881 8.000 1.00 83.00 296 VAL A C 1
ATOM 2430 O O . VAL A 1 296 ? -18.156 11.060 8.898 1.00 83.00 296 VAL A O 1
ATOM 2433 N N . VAL A 1 297 ? -17.174 9.704 7.405 1.00 85.31 297 VAL A N 1
ATOM 2434 C CA . VAL A 1 297 ? -17.784 8.464 7.884 1.00 85.31 297 VAL A CA 1
ATOM 2435 C C . VAL A 1 297 ? -16.697 7.420 7.961 1.00 85.31 297 VAL A C 1
ATOM 2437 O O . VAL A 1 297 ? -15.912 7.279 7.029 1.00 85.31 297 VAL A O 1
ATOM 2440 N N . GLY A 1 298 ? -16.670 6.673 9.050 1.00 84.00 298 GLY A N 1
ATOM 2441 C CA . GLY A 1 298 ? -15.677 5.640 9.242 1.00 84.00 298 GLY A CA 1
ATOM 2442 C C . GLY A 1 298 ? -16.238 4.405 9.908 1.00 84.00 298 GLY A C 1
ATOM 2443 O O . GLY A 1 298 ? -17.401 4.347 10.303 1.00 84.00 298 GLY A O 1
ATOM 2444 N N . GLU A 1 299 ? -15.374 3.422 10.052 1.00 86.31 299 GLU A N 1
ATOM 2445 C CA . GLU A 1 299 ? -15.601 2.247 10.873 1.00 86.31 299 GLU A CA 1
ATOM 2446 C C . GLU A 1 299 ? -14.339 2.018 11.687 1.00 86.31 299 GLU A C 1
ATOM 2448 O O . GLU A 1 299 ? -13.233 2.115 11.149 1.00 86.31 299 GLU A O 1
ATOM 2453 N N . TYR A 1 300 ? -14.491 1.689 12.966 1.00 84.25 300 TYR A N 1
ATOM 2454 C CA . TYR A 1 300 ? -13.378 1.141 13.727 1.00 84.25 300 TYR A CA 1
ATOM 2455 C C . TYR A 1 300 ? -13.667 -0.285 14.170 1.00 84.25 300 TYR A C 1
ATOM 2457 O O . TYR A 1 300 ? -14.809 -0.699 14.394 1.00 84.25 300 TYR A O 1
ATOM 2465 N N . PHE A 1 301 ? -12.586 -1.040 14.257 1.00 83.19 301 PHE A N 1
ATOM 2466 C CA . PHE A 1 301 ? -12.558 -2.451 14.538 1.00 83.19 301 PHE A CA 1
ATOM 2467 C C . PHE A 1 301 ? -11.775 -2.680 15.819 1.00 83.19 301 PHE A C 1
ATOM 2469 O O . PHE A 1 301 ? -10.576 -2.406 15.890 1.00 83.19 301 PHE A O 1
ATOM 2476 N N . TYR A 1 302 ? -12.453 -3.201 16.839 1.00 80.62 302 TYR A N 1
ATOM 2477 C CA . TYR A 1 302 ? -11.790 -3.625 18.063 1.00 80.62 302 TYR A CA 1
ATOM 2478 C C . TYR A 1 302 ? -11.359 -5.085 17.943 1.00 80.62 302 TYR A C 1
ATOM 2480 O O . TYR A 1 302 ? -12.194 -5.995 17.933 1.00 80.62 302 TYR A O 1
ATOM 2488 N N . TRP A 1 303 ? -10.044 -5.306 17.908 1.00 78.94 303 TRP A N 1
ATOM 2489 C CA . TRP A 1 303 ? -9.450 -6.589 17.520 1.00 78.94 303 TRP A CA 1
ATOM 2490 C C . TRP A 1 303 ? -9.944 -7.757 18.372 1.00 78.94 303 TRP A C 1
ATOM 2492 O O . TRP A 1 303 ? -10.213 -8.841 17.867 1.00 78.94 303 TRP A O 1
ATOM 2502 N N . LYS A 1 304 ? -10.140 -7.533 19.677 1.00 76.06 304 LYS A N 1
ATOM 2503 C CA . LYS A 1 304 ? -10.576 -8.589 20.601 1.00 76.06 304 LYS A CA 1
ATOM 2504 C C . LYS A 1 304 ? -12.004 -9.077 20.336 1.00 76.06 304 LYS A C 1
ATOM 2506 O O . LYS A 1 304 ? -12.320 -10.214 20.671 1.00 76.06 304 LYS A O 1
ATOM 2511 N N . GLN A 1 305 ? -12.884 -8.212 19.838 1.00 71.81 305 GLN A N 1
ATOM 2512 C CA . GLN A 1 305 ? -14.311 -8.525 19.690 1.00 71.81 305 GLN A CA 1
ATOM 2513 C C . GLN A 1 305 ? -14.723 -8.810 18.250 1.00 71.81 305 GLN A C 1
ATOM 2515 O O . GLN A 1 305 ? -15.861 -9.220 18.042 1.00 71.81 305 GLN A O 1
ATOM 2520 N N . ASN A 1 306 ? -13.830 -8.599 17.280 1.00 68.94 306 ASN A N 1
ATOM 2521 C CA . ASN A 1 306 ? -14.123 -8.757 15.858 1.00 68.94 306 ASN A CA 1
ATOM 2522 C C . ASN A 1 306 ? -15.435 -8.050 15.449 1.00 68.94 306 ASN A C 1
ATOM 2524 O O . ASN A 1 306 ? -16.257 -8.585 14.706 1.00 68.94 306 ASN A O 1
ATOM 2528 N N . LYS A 1 307 ? -15.680 -6.866 16.028 1.00 72.44 307 LYS A N 1
ATOM 2529 C CA . LYS A 1 307 ? -16.905 -6.090 15.825 1.00 72.44 307 LYS A CA 1
ATOM 2530 C C . LYS A 1 307 ? -16.560 -4.773 15.151 1.00 72.44 307 LYS A C 1
ATOM 2532 O O . LYS A 1 307 ? -15.734 -4.015 15.659 1.00 72.44 307 LYS A O 1
ATOM 2537 N N . LYS A 1 308 ? -17.247 -4.509 14.042 1.00 80.62 308 LYS A N 1
ATOM 2538 C CA . LYS A 1 308 ? -17.255 -3.214 13.370 1.00 80.62 308 LYS A CA 1
ATOM 2539 C C . LYS A 1 308 ? -18.194 -2.260 14.082 1.00 80.62 308 LYS A C 1
ATOM 2541 O O . LYS A 1 308 ? -19.331 -2.621 14.398 1.00 80.62 308 LYS A O 1
ATOM 2546 N N . ILE A 1 309 ? -17.717 -1.050 14.324 1.00 85.81 309 ILE A N 1
ATOM 2547 C CA . ILE A 1 309 ? -18.494 0.008 14.954 1.00 85.81 309 ILE A CA 1
ATOM 2548 C C . ILE A 1 309 ? -18.452 1.229 14.045 1.00 85.81 309 ILE A C 1
ATOM 2550 O O . ILE A 1 309 ? -17.384 1.661 13.612 1.00 85.81 309 ILE A O 1
ATOM 2554 N N . LEU A 1 310 ? -19.636 1.754 13.735 1.00 88.94 310 LEU A N 1
ATOM 2555 C CA . LEU A 1 310 ? -19.799 2.868 12.815 1.00 88.94 310 LEU A CA 1
ATOM 2556 C C . LEU A 1 310 ? -19.365 4.170 13.485 1.00 88.94 310 LEU A C 1
ATOM 2558 O O . LEU A 1 310 ? -19.751 4.451 14.620 1.00 88.94 310 LEU A O 1
ATOM 2562 N N . LEU A 1 311 ? -18.642 4.987 12.729 1.00 89.81 311 LEU A N 1
ATOM 2563 C CA . LEU A 1 311 ? -18.242 6.332 13.102 1.00 89.81 311 LEU A CA 1
ATOM 2564 C C . LEU A 1 311 ? -18.847 7.349 12.139 1.00 89.81 311 LEU A C 1
ATOM 2566 O O . LEU A 1 311 ? -18.860 7.147 10.921 1.00 89.81 311 LEU A O 1
ATOM 2570 N N . LYS A 1 312 ? -19.335 8.466 12.672 1.00 90.44 312 LYS A N 1
ATOM 2571 C CA . LYS A 1 312 ? -19.746 9.625 11.868 1.00 90.44 312 LYS A CA 1
ATOM 2572 C C . LYS A 1 312 ? -19.206 10.883 12.499 1.00 90.44 312 LYS A C 1
ATOM 2574 O O . LYS A 1 312 ? -19.294 11.037 13.711 1.00 90.44 312 LYS A O 1
ATOM 2579 N N . GLY A 1 313 ? -18.682 11.784 11.691 1.00 89.00 313 GLY A N 1
ATOM 2580 C CA . GLY A 1 313 ? -17.949 12.903 12.234 1.00 89.00 313 GLY A CA 1
ATOM 2581 C C . GLY A 1 313 ? -17.652 13.986 11.229 1.00 89.00 313 GLY A C 1
ATOM 2582 O O . GLY A 1 313 ? -18.193 14.006 10.123 1.00 89.00 313 GLY A O 1
ATOM 2583 N N . HIS A 1 314 ? -16.751 14.863 11.640 1.00 87.44 314 HIS A N 1
ATOM 2584 C CA . HIS A 1 314 ? -16.197 15.895 10.792 1.00 87.44 314 HIS A CA 1
ATOM 2585 C C . HIS A 1 314 ? -14.694 16.058 11.028 1.00 87.44 314 HIS A C 1
ATOM 2587 O O . HIS A 1 314 ? -14.186 15.782 12.117 1.00 87.44 314 HIS A O 1
ATOM 2593 N N . ILE A 1 315 ? -14.000 16.502 9.989 1.00 81.75 315 ILE A N 1
ATOM 2594 C CA . ILE A 1 315 ? -12.607 16.930 10.016 1.00 81.75 315 ILE A CA 1
ATOM 2595 C C . ILE A 1 315 ? -12.594 18.459 9.991 1.00 81.75 315 ILE A C 1
ATOM 2597 O O . ILE A 1 315 ? -13.316 19.065 9.209 1.00 81.75 315 ILE A O 1
ATOM 2601 N N . LYS A 1 316 ? -11.770 19.082 10.836 1.00 80.94 316 LYS A N 1
ATOM 2602 C CA . LYS A 1 316 ? -11.474 20.517 10.794 1.00 80.94 316 LYS A CA 1
ATOM 2603 C C . LYS A 1 316 ? -10.036 20.716 10.357 1.00 80.94 316 LYS A C 1
ATOM 2605 O O . LYS A 1 316 ? -9.131 20.773 11.185 1.00 80.94 316 LYS A O 1
ATOM 2610 N N . THR A 1 317 ? -9.842 20.861 9.053 1.00 72.25 317 THR A N 1
ATOM 2611 C CA . THR A 1 317 ? -8.509 20.960 8.443 1.00 72.25 317 THR A CA 1
ATOM 2612 C C . THR A 1 317 ? -7.696 22.147 8.966 1.00 72.25 317 THR A C 1
ATOM 2614 O O . THR A 1 317 ? -6.492 22.036 9.130 1.00 72.25 317 THR A O 1
ATOM 2617 N N . SER A 1 318 ? -8.349 23.266 9.305 1.00 74.69 318 SER A N 1
ATOM 2618 C CA . SER A 1 318 ? -7.688 24.471 9.832 1.00 74.69 318 SER A CA 1
ATOM 2619 C C . SER A 1 318 ? -7.131 24.332 11.250 1.00 74.69 318 SER A C 1
ATOM 2621 O O . SER A 1 318 ? -6.338 25.165 11.674 1.00 74.69 318 SER A O 1
ATOM 2623 N N . SER A 1 319 ? -7.639 23.370 12.019 1.00 72.31 319 SER A N 1
ATOM 2624 C CA . SER A 1 319 ? -7.267 23.152 13.421 1.00 72.31 319 SER A CA 1
ATOM 2625 C C . SER A 1 319 ? -6.810 21.727 13.671 1.00 72.31 319 SER A C 1
ATOM 2627 O O . SER A 1 319 ? -6.826 21.290 14.813 1.00 72.31 319 SER A O 1
ATOM 2629 N N . GLU A 1 320 ? -6.498 21.000 12.605 1.00 80.94 320 GLU A N 1
ATOM 2630 C CA . GLU A 1 320 ? -5.851 19.698 12.670 1.00 80.94 320 GLU A CA 1
ATOM 2631 C C . GLU A 1 320 ? -6.595 18.621 13.464 1.00 80.94 320 GLU A C 1
ATOM 2633 O O . GLU A 1 320 ? -6.010 17.731 14.073 1.00 80.94 320 GLU A O 1
ATOM 2638 N N . GLN A 1 321 ? -7.928 18.702 13.463 1.00 85.69 321 GLN A N 1
ATOM 2639 C CA . GLN A 1 321 ? -8.771 17.918 14.361 1.00 85.69 321 GLN A CA 1
ATOM 2640 C C . GLN A 1 321 ? -9.773 17.035 13.627 1.00 85.69 321 GLN A C 1
ATOM 2642 O O . GLN A 1 321 ? -10.399 17.442 12.646 1.00 85.69 321 GLN A O 1
ATOM 2647 N N . ILE A 1 322 ? -10.005 15.847 14.181 1.00 86.25 322 ILE A N 1
ATOM 2648 C CA . ILE A 1 322 ? -11.035 14.904 13.753 1.00 86.25 322 ILE A CA 1
ATOM 2649 C C . ILE A 1 322 ? -11.952 14.610 14.937 1.00 86.25 322 ILE A C 1
ATOM 2651 O O . ILE A 1 322 ? -11.518 14.104 15.970 1.00 86.25 322 ILE A O 1
ATOM 2655 N N . PHE A 1 323 ? -13.244 14.875 14.760 1.00 89.69 323 PHE A N 1
ATOM 2656 C CA . PHE A 1 323 ? -14.274 14.563 15.747 1.00 89.69 323 PHE A CA 1
ATOM 2657 C C . PHE A 1 323 ? -15.213 13.514 15.177 1.00 89.69 323 PHE A C 1
ATOM 2659 O O . PHE A 1 323 ? -15.863 13.765 14.162 1.00 89.69 323 PHE A O 1
ATOM 2666 N N . MET A 1 324 ? -15.312 12.350 15.817 1.00 91.88 324 MET A N 1
ATOM 2667 C CA . MET A 1 324 ? -16.157 11.251 15.344 1.00 91.88 324 MET A CA 1
ATOM 2668 C C . MET A 1 324 ? -16.991 10.650 16.461 1.00 91.88 324 MET A C 1
ATOM 2670 O O . MET A 1 324 ? -16.464 10.151 17.444 1.00 91.88 324 MET A O 1
ATOM 2674 N N . ASP A 1 325 ? -18.297 10.597 16.254 1.00 92.00 325 ASP A N 1
ATOM 2675 C CA . ASP A 1 325 ? -19.235 9.934 17.143 1.00 92.00 325 ASP A CA 1
ATOM 2676 C C . ASP A 1 325 ? -19.303 8.434 16.844 1.00 92.00 325 ASP A C 1
ATOM 2678 O O . ASP A 1 325 ? -19.450 8.017 15.692 1.00 92.00 325 ASP A O 1
ATOM 2682 N N . GLU A 1 326 ? -19.241 7.629 17.903 1.00 89.75 326 GLU A N 1
ATOM 2683 C CA . GLU A 1 326 ? -19.357 6.176 17.875 1.00 89.75 326 GLU A CA 1
ATOM 2684 C C . GLU A 1 326 ? -20.816 5.732 17.974 1.00 89.75 326 GLU A C 1
ATOM 2686 O O . GLU A 1 326 ? -21.511 6.110 18.920 1.00 89.75 326 GLU A O 1
ATOM 2691 N N . PHE A 1 327 ? -21.260 4.876 17.048 1.00 87.12 327 PHE A N 1
ATOM 2692 C CA . PHE A 1 327 ? -22.620 4.340 17.027 1.00 87.12 327 PHE A CA 1
ATOM 2693 C C . PHE A 1 327 ? -22.656 2.810 17.053 1.00 87.12 327 PHE A C 1
ATOM 2695 O O . PHE A 1 327 ? -22.154 2.141 16.146 1.00 87.12 327 PHE A O 1
ATOM 2702 N N . VAL A 1 328 ? -23.369 2.256 18.035 1.00 85.81 328 VAL A N 1
ATOM 2703 C CA . VAL A 1 328 ? -23.739 0.835 18.102 1.00 85.81 328 VAL A CA 1
ATOM 2704 C C . VAL A 1 328 ? -25.254 0.729 18.002 1.00 85.81 328 VAL A C 1
ATOM 2706 O O . VAL A 1 328 ? -25.966 1.347 18.788 1.00 85.81 328 VAL A O 1
ATOM 2709 N N . ASP A 1 329 ? -25.753 -0.021 17.014 1.00 84.38 329 ASP A N 1
ATOM 2710 C CA . ASP A 1 329 ? -27.193 -0.201 16.769 1.00 84.38 329 ASP A CA 1
ATOM 2711 C C . ASP A 1 329 ? -27.956 1.137 16.735 1.00 84.38 329 ASP A C 1
ATOM 2713 O O . ASP A 1 329 ? -29.038 1.276 17.296 1.00 84.38 329 ASP A O 1
ATOM 2717 N N . THR A 1 330 ? -27.361 2.143 16.077 1.00 81.69 330 THR A N 1
ATOM 2718 C CA . THR A 1 330 ? -27.833 3.542 15.949 1.00 81.69 330 THR A CA 1
ATOM 2719 C C . THR A 1 330 ? -27.773 4.411 17.212 1.00 81.69 330 THR A C 1
ATOM 2721 O O . THR A 1 330 ? -28.062 5.605 17.140 1.00 81.69 330 THR A O 1
ATOM 2724 N N . ILE A 1 331 ? -27.329 3.871 18.347 1.00 86.19 331 ILE A N 1
ATOM 2725 C CA . ILE A 1 331 ? -27.173 4.607 19.606 1.00 86.19 331 ILE A CA 1
ATOM 2726 C C . ILE A 1 331 ? -25.747 5.155 19.703 1.00 86.19 331 ILE A C 1
ATOM 2728 O O . ILE A 1 331 ? -24.791 4.402 19.533 1.00 86.19 331 ILE A O 1
ATOM 2732 N N . LYS A 1 332 ? -25.598 6.451 20.020 1.00 88.44 332 LYS A N 1
ATOM 2733 C CA . LYS A 1 332 ? -24.283 7.053 20.303 1.00 88.44 332 LYS A CA 1
ATOM 2734 C C . LYS A 1 332 ? -23.711 6.484 21.607 1.00 88.44 332 LYS A C 1
ATOM 2736 O O . LYS A 1 332 ? -24.246 6.778 22.680 1.00 88.44 332 LYS A O 1
ATOM 2741 N N . THR A 1 333 ? -22.629 5.716 21.525 1.00 89.25 333 THR A N 1
ATOM 2742 C CA . THR A 1 333 ? -21.991 5.022 22.663 1.00 89.25 333 THR A CA 1
ATOM 2743 C C . THR A 1 333 ? -20.685 5.661 23.129 1.00 89.25 333 THR A C 1
ATOM 2745 O O . THR A 1 333 ? -20.272 5.439 24.272 1.00 89.25 333 THR A O 1
ATOM 2748 N N . GLY A 1 334 ? -20.086 6.510 22.300 1.00 90.56 334 GLY A N 1
ATOM 2749 C CA . GLY A 1 334 ? -18.853 7.227 22.594 1.00 90.56 334 GLY A CA 1
ATOM 2750 C C . GLY A 1 334 ? -18.493 8.226 21.503 1.00 90.56 334 GLY A C 1
ATOM 2751 O O . GLY A 1 334 ? -19.300 8.485 20.606 1.00 90.56 334 GLY A O 1
ATOM 2752 N N . ASP A 1 335 ? -17.290 8.771 21.588 1.00 92.38 335 ASP A N 1
ATOM 2753 C CA . ASP A 1 335 ? -16.724 9.669 20.588 1.00 92.38 335 ASP A CA 1
ATOM 2754 C C . ASP A 1 335 ? -15.192 9.629 20.604 1.00 92.38 335 ASP A C 1
ATOM 2756 O O . ASP A 1 335 ? -14.570 9.256 21.598 1.00 92.38 335 ASP A O 1
ATOM 2760 N N . PHE A 1 336 ? -14.602 9.958 19.461 1.00 91.38 336 PHE A N 1
ATOM 2761 C CA . PHE A 1 336 ? -13.181 10.186 19.264 1.00 91.38 336 PHE A CA 1
ATOM 2762 C C . PHE A 1 336 ? -12.947 11.683 19.056 1.00 91.38 336 PHE A C 1
ATOM 2764 O O . PHE A 1 336 ? -13.587 12.300 18.201 1.00 91.38 336 PHE A O 1
ATOM 2771 N N . GLU A 1 337 ? -11.994 12.224 19.804 1.00 91.94 337 GLU A N 1
ATOM 2772 C CA . GLU A 1 337 ? -11.406 13.549 19.619 1.00 91.94 337 GLU A CA 1
ATOM 2773 C C . GLU A 1 337 ? -9.933 13.323 19.276 1.00 91.94 337 GLU A C 1
ATOM 2775 O O . GLU A 1 337 ? -9.144 12.987 20.161 1.00 91.94 337 GLU A O 1
ATOM 2780 N N . LEU A 1 338 ? -9.581 13.422 17.996 1.00 88.81 338 LEU A N 1
ATOM 2781 C CA . LEU A 1 338 ? -8.219 13.200 17.514 1.00 88.81 338 LEU A CA 1
ATOM 2782 C C . LEU A 1 338 ? -7.626 14.512 17.011 1.00 88.81 338 LEU A C 1
ATOM 2784 O O . LEU A 1 338 ? -8.320 15.313 16.387 1.00 88.81 338 LEU A O 1
ATOM 2788 N N . GLU A 1 339 ? -6.340 14.684 17.254 1.00 85.38 339 GLU A N 1
ATOM 2789 C CA . GLU A 1 339 ? -5.484 15.728 16.713 1.00 85.38 339 GLU A CA 1
ATOM 2790 C C . GLU A 1 339 ? -4.419 15.039 15.855 1.00 85.38 339 GLU A C 1
ATOM 2792 O O . GLU A 1 339 ? -3.903 13.974 16.223 1.00 85.38 339 GLU A O 1
ATOM 2797 N N . TRP A 1 340 ? -4.147 15.577 14.672 1.00 77.81 340 TRP A N 1
ATOM 2798 C CA . TRP A 1 340 ? -3.048 15.094 13.847 1.00 77.81 340 TRP A CA 1
ATOM 2799 C C . TRP A 1 340 ? -1.820 15.973 14.067 1.00 77.81 340 TRP A C 1
ATOM 2801 O O . TRP A 1 340 ? -1.933 17.188 14.131 1.00 77.81 340 TRP A O 1
ATOM 2811 N N . ASP A 1 341 ? -0.660 15.339 14.202 1.00 64.12 341 ASP A N 1
ATOM 2812 C CA . ASP A 1 341 ? 0.639 16.028 14.301 1.00 64.12 341 ASP A CA 1
ATOM 2813 C C . ASP A 1 341 ? 1.227 16.227 12.887 1.00 64.12 341 ASP A C 1
ATOM 2815 O O . ASP A 1 341 ? 1.801 17.254 12.545 1.00 64.12 341 ASP A O 1
ATOM 2819 N N . ASP A 1 342 ? 0.977 15.242 12.020 1.00 61.25 342 ASP A N 1
ATOM 2820 C CA . ASP A 1 342 ? 1.099 15.309 10.568 1.00 61.25 342 ASP A CA 1
ATOM 2821 C C . ASP A 1 342 ? 0.019 14.375 10.002 1.00 61.25 342 ASP A C 1
ATOM 2823 O O . ASP A 1 342 ? -0.036 13.185 10.348 1.00 61.25 342 ASP A O 1
ATOM 2827 N N . PHE A 1 343 ? -0.877 14.919 9.171 1.00 53.59 343 PHE A N 1
ATOM 2828 C CA . PHE A 1 343 ? -2.048 14.222 8.620 1.00 53.59 343 PHE A CA 1
ATOM 2829 C C . PHE A 1 343 ? -1.698 12.864 7.983 1.00 53.59 343 PHE A C 1
ATOM 2831 O O . PHE A 1 343 ? -2.529 11.951 7.928 1.00 53.59 343 PHE A O 1
ATOM 2838 N N . LEU A 1 344 ? -0.453 12.710 7.527 1.00 55.47 344 LEU A N 1
ATOM 2839 C CA . LEU A 1 344 ? 0.014 11.541 6.798 1.00 55.47 344 LEU A CA 1
ATOM 2840 C C . LEU A 1 344 ? 0.608 10.438 7.688 1.00 55.47 344 LEU A C 1
ATOM 2842 O O . LEU A 1 344 ? 0.728 9.317 7.203 1.00 55.47 344 LEU A O 1
ATOM 2846 N N . TYR A 1 345 ? 0.915 10.685 8.969 1.00 60.78 345 TYR A N 1
ATOM 2847 C CA . TYR A 1 345 ? 1.710 9.736 9.774 1.00 60.78 345 TYR A CA 1
ATOM 2848 C C . TYR A 1 345 ? 1.012 9.221 11.024 1.00 60.78 345 TYR A C 1
ATOM 2850 O O . TYR A 1 345 ? 0.995 8.010 11.270 1.00 60.78 345 TYR A O 1
ATOM 2858 N N . SER A 1 346 ? 0.424 10.102 11.829 1.00 71.81 346 SER A N 1
ATOM 2859 C CA . SER A 1 346 ? -0.159 9.693 13.105 1.00 71.81 346 SER A CA 1
ATOM 2860 C C . SER A 1 346 ? -1.177 10.683 13.633 1.00 71.81 346 SER A C 1
ATOM 2862 O O . SER A 1 346 ? -1.059 11.891 13.447 1.00 71.81 346 SER A O 1
ATOM 2864 N N . THR A 1 347 ? -2.152 10.149 14.358 1.00 77.31 347 THR A N 1
ATOM 2865 C CA . THR A 1 347 ? -3.110 10.947 15.116 1.00 77.31 347 THR A CA 1
ATOM 2866 C C . THR A 1 347 ? -3.125 10.474 16.557 1.00 77.31 347 THR A C 1
ATOM 2868 O O . THR A 1 347 ? -3.182 9.267 16.824 1.00 77.31 347 THR A O 1
ATOM 2871 N N . GLU A 1 348 ? -3.134 11.415 17.484 1.00 86.50 348 GLU A N 1
ATOM 2872 C CA . GLU A 1 348 ? -3.271 11.148 18.909 1.00 86.50 348 GLU A CA 1
ATOM 2873 C C . GLU A 1 348 ? -4.507 11.860 19.448 1.00 86.50 348 GLU A C 1
ATOM 2875 O O . GLU A 1 348 ? -5.115 12.691 18.782 1.00 86.50 348 GLU A O 1
ATOM 2880 N N . GLY A 1 349 ? -4.944 11.498 20.645 1.00 88.38 349 GLY A N 1
ATOM 2881 C CA . GLY A 1 349 ? -6.058 12.180 21.282 1.00 88.38 349 GLY A CA 1
ATOM 2882 C C . GLY A 1 349 ? -6.781 11.271 22.245 1.00 88.38 349 GLY A C 1
ATOM 2883 O O . GLY A 1 349 ? -6.163 10.579 23.059 1.00 88.38 349 GLY A O 1
ATOM 2884 N N . PHE A 1 350 ? -8.107 11.280 22.174 1.00 91.06 350 PHE A N 1
ATOM 2885 C CA . PHE A 1 350 ? -8.931 10.623 23.167 1.00 91.06 350 PHE A CA 1
ATOM 2886 C C . PHE A 1 350 ? -10.133 9.909 22.574 1.00 91.06 350 PHE A C 1
ATOM 2888 O O . PHE A 1 350 ? -10.759 10.361 21.621 1.00 91.06 350 PHE A O 1
ATOM 2895 N N . TRP A 1 351 ? -10.501 8.814 23.228 1.00 91.88 351 TRP A N 1
ATOM 2896 C CA . TRP A 1 351 ? -11.792 8.171 23.076 1.00 91.88 351 TRP A CA 1
ATOM 2897 C C . TRP A 1 351 ? -12.577 8.329 24.371 1.00 91.88 351 TRP A C 1
ATOM 2899 O O . TRP A 1 351 ? -12.091 7.996 25.461 1.00 91.88 351 TRP A O 1
ATOM 2909 N N . TYR A 1 352 ? -13.797 8.835 24.259 1.00 91.62 352 TYR A N 1
ATOM 2910 C CA . TYR A 1 352 ? -14.722 8.981 25.364 1.00 91.62 352 TYR A CA 1
ATOM 2911 C C . TYR A 1 352 ? -15.801 7.903 25.299 1.00 91.62 352 TYR A C 1
ATOM 2913 O O . TYR A 1 352 ? -16.578 7.815 24.353 1.00 91.62 352 TYR A O 1
ATOM 2921 N N . ASN A 1 353 ? -15.886 7.078 26.342 1.00 87.19 353 ASN A N 1
ATOM 2922 C CA . ASN A 1 353 ? -16.994 6.156 26.525 1.00 87.19 353 ASN A CA 1
ATOM 2923 C C . ASN A 1 353 ? -18.146 6.869 27.228 1.00 87.19 353 ASN A C 1
ATOM 2925 O O . ASN A 1 353 ? -18.085 7.100 28.438 1.00 87.19 353 ASN A O 1
ATOM 2929 N N . LYS A 1 354 ? -19.233 7.122 26.501 1.00 85.94 354 LYS A N 1
ATOM 2930 C CA . LYS A 1 354 ? -20.400 7.822 27.041 1.00 85.94 354 LYS A CA 1
ATOM 2931 C C . LYS A 1 354 ? -21.159 7.007 28.089 1.00 85.94 354 LYS A C 1
ATOM 2933 O O . LYS A 1 354 ? -21.734 7.570 29.008 1.00 85.94 354 LYS A O 1
ATOM 2938 N N . THR A 1 355 ? -21.155 5.679 27.976 1.00 82.50 355 THR A N 1
ATOM 2939 C CA . THR A 1 355 ? -21.893 4.796 28.904 1.00 82.50 355 THR A CA 1
ATOM 2940 C C . THR A 1 355 ? -21.204 4.677 30.265 1.00 82.50 355 THR A C 1
ATOM 2942 O O . THR A 1 355 ? -21.859 4.491 31.285 1.00 82.50 355 THR A O 1
ATOM 2945 N N . LYS A 1 356 ? -19.870 4.746 30.281 1.00 86.94 356 LYS A N 1
ATOM 2946 C CA . LYS A 1 356 ? -19.030 4.599 31.479 1.00 86.94 356 LYS A CA 1
ATOM 2947 C C . LYS A 1 356 ? -18.429 5.920 31.957 1.00 86.94 356 LYS A C 1
ATOM 2949 O O . LYS A 1 356 ? -17.629 5.890 32.885 1.00 86.94 356 LYS A O 1
ATOM 2954 N N . GLU A 1 357 ? -18.747 7.021 31.277 1.00 88.75 357 GLU A N 1
ATOM 2955 C CA . GLU A 1 357 ? -18.182 8.357 31.492 1.00 88.75 357 GLU A CA 1
ATOM 2956 C C . GLU A 1 357 ? -16.649 8.346 31.618 1.00 88.75 357 GLU A C 1
ATOM 2958 O O . GLU A 1 357 ? -16.062 8.971 32.500 1.00 88.75 357 GLU A O 1
ATOM 2963 N N . LYS A 1 358 ? -15.977 7.590 30.740 1.00 91.06 358 LYS A N 1
ATOM 2964 C CA . LYS A 1 358 ? -14.526 7.377 30.813 1.00 91.06 358 LYS A CA 1
ATOM 2965 C C . LYS A 1 358 ? -13.828 7.928 29.580 1.00 91.06 358 LYS A C 1
ATOM 2967 O O . LYS A 1 358 ? -14.113 7.476 28.478 1.00 91.06 358 LYS A O 1
ATOM 2972 N N . LYS A 1 359 ? -12.860 8.823 29.784 1.00 92.50 359 LYS A N 1
ATOM 2973 C CA . LYS A 1 359 ? -11.938 9.304 28.745 1.00 92.50 359 LYS A CA 1
ATOM 2974 C C . LYS A 1 359 ? -10.651 8.476 28.775 1.00 92.50 359 LYS A C 1
ATOM 2976 O O . LYS A 1 359 ? -10.110 8.227 29.852 1.00 92.50 359 LYS A O 1
ATOM 2981 N N . LEU A 1 360 ? -10.203 8.008 27.617 1.00 93.06 360 LEU A N 1
ATOM 2982 C CA . LEU A 1 360 ? -9.003 7.189 27.435 1.00 93.06 360 LEU A CA 1
ATOM 2983 C C . LEU A 1 360 ? -8.127 7.795 26.341 1.00 93.06 360 LEU A C 1
ATOM 2985 O O . LEU A 1 360 ? -8.672 8.301 25.366 1.00 93.06 360 LEU A O 1
ATOM 2989 N N . SER A 1 361 ? -6.803 7.714 26.482 1.00 92.38 361 SER A N 1
ATOM 2990 C CA . SER A 1 361 ? -5.877 8.125 25.421 1.00 92.38 361 SER A CA 1
ATOM 2991 C C . SER A 1 361 ? -6.017 7.233 24.189 1.00 92.38 361 SER A C 1
ATOM 2993 O O . SER A 1 361 ? -6.376 6.056 24.295 1.00 92.38 361 SER A O 1
ATOM 2995 N N . VAL A 1 362 ? -5.735 7.792 23.020 1.00 90.56 362 VAL A N 1
ATOM 2996 C CA . VAL A 1 362 ? -5.717 7.094 21.737 1.00 90.56 362 VAL A CA 1
ATOM 2997 C C . VAL A 1 362 ? -4.448 7.489 21.002 1.00 90.56 362 VAL A C 1
ATOM 2999 O O . VAL A 1 362 ? -4.142 8.673 20.907 1.00 90.56 362 VAL A O 1
ATOM 3002 N N . LYS A 1 363 ? -3.742 6.493 20.469 1.00 88.62 363 LYS A N 1
ATOM 3003 C CA . LYS A 1 363 ? -2.613 6.681 19.560 1.00 88.62 363 LYS A CA 1
ATOM 3004 C C . LYS A 1 363 ? -2.823 5.809 18.337 1.00 88.62 363 LYS A C 1
ATOM 3006 O O . LYS A 1 363 ? -3.065 4.607 18.473 1.00 88.62 363 LYS A O 1
ATOM 3011 N N . LEU A 1 364 ? -2.770 6.424 17.165 1.00 86.69 364 LEU A N 1
ATOM 3012 C CA . LEU A 1 364 ? -3.064 5.815 15.877 1.00 86.69 364 LEU A CA 1
ATOM 3013 C C . LEU A 1 364 ? -1.960 6.175 14.888 1.00 86.69 364 LEU A C 1
ATOM 3015 O O . LEU A 1 364 ? -1.562 7.332 14.796 1.00 86.69 364 LEU A O 1
ATOM 3019 N N . MET A 1 365 ? -1.499 5.187 14.131 1.00 84.38 365 MET A N 1
ATOM 3020 C CA . MET A 1 365 ? -0.526 5.362 13.057 1.00 84.38 365 MET A CA 1
ATOM 3021 C C . MET A 1 365 ? -1.209 5.113 11.720 1.00 84.38 365 MET A C 1
ATOM 3023 O O . MET A 1 365 ? -1.967 4.147 11.580 1.00 84.38 365 MET A O 1
ATOM 3027 N N . ASN A 1 366 ? -0.950 5.982 10.749 1.00 81.19 366 ASN A N 1
ATOM 3028 C CA . ASN A 1 366 ? -1.438 5.817 9.391 1.00 81.19 366 ASN A CA 1
ATOM 3029 C C . ASN A 1 366 ? -0.665 4.680 8.713 1.00 81.19 366 ASN A C 1
ATOM 3031 O O . ASN A 1 366 ? 0.563 4.604 8.796 1.00 81.19 366 ASN A O 1
ATOM 3035 N N . ILE A 1 367 ? -1.381 3.758 8.076 1.00 77.88 367 ILE A N 1
ATOM 3036 C CA . ILE A 1 367 ? -0.744 2.635 7.370 1.00 77.88 367 ILE A CA 1
ATOM 3037 C C . ILE A 1 367 ? -0.346 3.002 5.937 1.00 77.88 367 ILE A C 1
ATOM 3039 O O . ILE A 1 367 ? 0.429 2.285 5.309 1.00 77.88 367 ILE A O 1
ATOM 3043 N N . TYR A 1 368 ? -0.847 4.121 5.423 1.00 71.25 368 TYR A N 1
ATOM 3044 C CA . TYR A 1 368 ? -0.409 4.660 4.148 1.00 71.25 368 TYR A CA 1
ATOM 3045 C C . TYR A 1 368 ? 0.845 5.494 4.340 1.00 71.25 368 TYR A C 1
ATOM 3047 O O . TYR A 1 368 ? 0.892 6.353 5.216 1.00 71.25 368 TYR A O 1
ATOM 3055 N N . ASP A 1 369 ? 1.838 5.259 3.491 1.00 58.31 369 ASP A N 1
ATOM 3056 C CA . ASP A 1 369 ? 2.972 6.156 3.368 1.00 58.31 369 ASP A CA 1
ATOM 3057 C C . ASP A 1 369 ? 2.737 7.052 2.153 1.00 58.31 369 ASP A C 1
ATOM 3059 O O . ASP A 1 369 ? 2.987 6.684 1.010 1.00 58.31 369 ASP A O 1
ATOM 3063 N N . TYR A 1 370 ? 2.147 8.221 2.384 1.00 52.97 370 TYR A N 1
ATOM 3064 C CA . TYR A 1 370 ? 1.792 9.132 1.295 1.00 52.97 370 TYR A CA 1
ATOM 3065 C C . TYR A 1 370 ? 3.000 9.852 0.682 1.00 52.97 370 TYR A C 1
ATOM 3067 O O . TYR A 1 370 ? 2.829 10.531 -0.333 1.00 52.97 370 TYR A O 1
ATOM 3075 N N . ARG A 1 371 ? 4.217 9.654 1.219 1.00 49.44 371 ARG A N 1
ATOM 3076 C CA . ARG A 1 371 ? 5.464 10.044 0.536 1.00 49.44 371 ARG A CA 1
ATOM 3077 C C . ARG A 1 371 ? 5.555 9.417 -0.854 1.00 49.44 371 ARG A C 1
ATOM 3079 O O . ARG A 1 371 ? 6.166 9.981 -1.753 1.00 49.44 371 ARG A O 1
ATOM 3086 N N . ASP A 1 372 ? 4.859 8.300 -1.070 1.00 49.84 372 ASP A N 1
ATOM 3087 C CA . ASP A 1 372 ? 4.839 7.636 -2.363 1.00 49.84 372 ASP A CA 1
ATOM 3088 C C . ASP A 1 372 ? 3.983 8.295 -3.444 1.00 49.84 372 ASP A C 1
ATOM 3090 O O . ASP A 1 372 ? 4.000 7.869 -4.603 1.00 49.84 372 ASP A O 1
ATOM 3094 N N . ARG A 1 373 ? 3.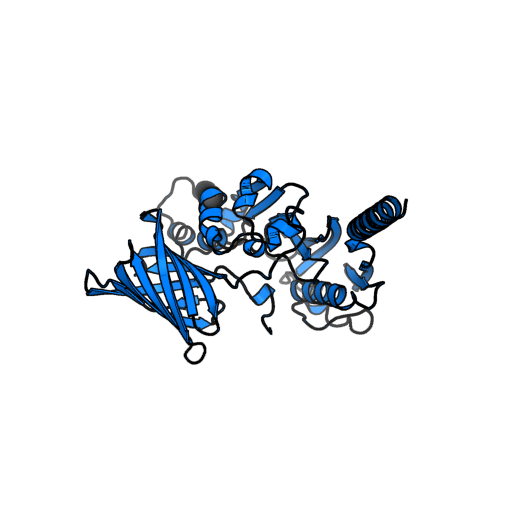198 9.309 -3.086 1.00 51.12 373 ARG A N 1
ATOM 3095 C CA . ARG A 1 373 ? 2.265 9.942 -4.019 1.00 51.12 373 ARG A CA 1
ATOM 3096 C C . ARG A 1 373 ? 2.414 11.432 -4.178 1.00 51.12 373 ARG A C 1
ATOM 3098 O O . ARG A 1 373 ? 1.730 11.956 -5.046 1.00 51.12 373 ARG A O 1
ATOM 3105 N N . ASP A 1 374 ? 3.281 12.062 -3.392 1.00 47.56 374 ASP A N 1
ATOM 3106 C CA . ASP A 1 374 ? 3.547 13.494 -3.450 1.00 47.56 374 ASP A CA 1
ATOM 3107 C C . ASP A 1 374 ? 2.229 14.282 -3.582 1.00 47.56 374 ASP A C 1
ATOM 3109 O O . ASP A 1 374 ? 1.822 14.724 -4.657 1.00 47.56 374 ASP A O 1
ATOM 3113 N N . TYR A 1 375 ? 1.464 14.336 -2.486 1.00 37.59 375 TYR A N 1
ATOM 3114 C CA . TYR A 1 375 ? 0.112 14.905 -2.464 1.00 37.59 375 TYR A CA 1
ATOM 3115 C C . TYR A 1 375 ? 0.155 16.445 -2.542 1.00 37.59 375 TYR A C 1
ATOM 3117 O O . TYR A 1 375 ? -0.262 17.150 -1.632 1.00 37.59 375 TYR A O 1
ATOM 3125 N N . ASN A 1 376 ? 0.636 16.977 -3.664 1.00 27.44 376 ASN A N 1
ATOM 3126 C CA . ASN A 1 376 ? 0.365 18.335 -4.129 1.00 27.44 376 ASN A CA 1
ATOM 3127 C C . ASN A 1 376 ? -0.819 18.317 -5.121 1.00 27.44 376 ASN A C 1
ATOM 3129 O O . ASN A 1 376 ? -0.725 18.853 -6.228 1.00 27.44 376 ASN A O 1
ATOM 3133 N N . ARG A 1 377 ? -1.931 17.671 -4.740 1.00 30.36 377 ARG A N 1
ATOM 3134 C CA . ARG A 1 377 ? -3.235 17.810 -5.412 1.00 30.36 377 ARG A CA 1
ATOM 3135 C C . ARG A 1 377 ? -4.265 18.417 -4.478 1.00 30.36 377 ARG A C 1
ATOM 3137 O O . ARG A 1 377 ? -4.471 17.838 -3.388 1.00 30.36 377 ARG A O 1
#

Secondary structure (DSSP, 8-state):
-HHHHHHHHHHHHHHHHHHHHTTTTTTEEEEEEEEE-SS-EEEEEEEEESSGGGHHHHHHHHHHHHHHHHS--S---TTS-TTSHHHH---TT-TT--EEEEEEEEEEEETTEEEEEEEEEEE-SSSS-EEEEEEEEEETTT-PBP-HHHHB-GGGHHHHHHHHTHHHHHHHHHHHHHHHHTT-TT-TTHHHHHSTTSHHHHHTT--SSSEEE-SSEEEEE--GGGS-HHHHTT----EEEEEHHHHTTTB-HHHHHHTTSSS--PPPP-EEEEEEEETTTEEEEEEEEE-SSSEEEEEEEETTTTEEEEEEEEEEGGGTEEEEEEEETTEEEEEEEEEEEETTTEEEEEEEETTTTEEEEEEEEES--GGGT----

Solvent-accessible surface area (backbone atoms only — not comparable to full-atom values): 20853 Å² total; per-residue (Å²): 115,69,71,63,54,53,52,50,52,51,51,50,50,53,51,50,56,54,57,55,61,73,48,61,55,76,42,60,40,79,44,79,47,77,45,76,57,101,88,50,71,42,59,42,84,40,50,40,43,81,38,81,92,44,36,62,27,23,50,41,44,41,23,50,56,38,30,75,75,68,77,34,75,67,80,72,48,96,88,65,56,89,72,59,70,83,77,40,54,57,65,94,86,53,88,81,40,63,26,49,74,43,58,46,71,46,81,47,80,53,81,60,31,41,36,39,36,40,40,38,31,34,35,52,66,101,58,78,69,48,76,47,77,48,51,48,38,28,36,61,86,68,19,46,78,62,40,52,64,61,33,29,24,59,95,38,41,67,60,48,35,64,74,72,39,43,63,53,39,54,47,34,56,52,50,9,48,37,63,58,53,50,88,62,84,82,52,81,73,56,61,46,45,70,31,79,86,7,61,36,56,44,45,63,67,38,59,62,67,43,52,45,84,56,92,60,30,38,36,40,48,46,77,52,82,57,46,60,73,72,27,38,84,42,42,88,46,34,71,52,75,48,44,41,92,79,45,57,90,42,35,16,52,47,29,30,28,78,66,68,73,37,96,61,60,63,83,78,74,58,56,50,46,32,43,36,26,42,61,88,67,45,52,35,39,37,36,37,33,59,78,51,100,38,41,33,43,30,40,36,34,40,65,92,72,78,45,81,35,46,29,45,34,37,46,40,81,94,73,40,32,38,42,32,41,29,33,57,96,85,40,79,47,29,34,35,48,34,40,43,87,43,92,57,49,34,37,37,44,34,36,36,35,63,84,74,74,40,79,36,48,31,44,33,35,40,49,56,69,54,83,81,64,64,82,87,119